Protein AF-0000000073175896 (afdb_homodimer)

Structure (mmCIF, N/CA/C/O backbone):
data_AF-0000000073175896-model_v1
#
loop_
_entity.id
_entity.type
_entity.pdbx_description
1 polymer DEKNAAC105158
#
loop_
_atom_site.group_PDB
_atom_site.id
_atom_site.type_symbol
_atom_site.label_atom_id
_atom_site.label_alt_id
_atom_site.label_comp_id
_atom_site.label_asym_id
_atom_site.label_entity_id
_atom_site.label_seq_id
_atom_site.pdbx_PDB_ins_code
_atom_site.Cartn_x
_atom_site.Cartn_y
_atom_site.Cartn_z
_atom_site.occupancy
_atom_site.B_iso_or_equiv
_atom_site.auth_seq_id
_atom_site.auth_comp_id
_atom_site.auth_asym_id
_atom_site.auth_atom_id
_atom_site.pdbx_PDB_model_num
ATOM 1 N N . MET A 1 1 ? -25.406 16.188 17.281 1 39.34 1 MET A N 1
ATOM 2 C CA . MET A 1 1 ? -24.109 16.859 17.219 1 39.34 1 MET A CA 1
ATOM 3 C C . MET A 1 1 ? -23.781 17.297 15.797 1 39.34 1 MET A C 1
ATOM 5 O O . MET A 1 1 ? -24 16.547 14.844 1 39.34 1 MET A O 1
ATOM 9 N N . THR A 1 2 ? -23.672 18.484 15.492 1 48.47 2 THR A N 1
ATOM 10 C CA . THR A 1 2 ? -23.594 19.047 14.148 1 48.47 2 THR A CA 1
ATOM 11 C C . THR A 1 2 ? -22.391 18.484 13.398 1 48.47 2 THR A C 1
ATOM 13 O O . THR A 1 2 ? -21.266 18.516 13.898 1 48.47 2 THR A O 1
ATOM 16 N N . GLN A 1 3 ? -22.547 17.578 12.328 1 63.94 3 GLN A N 1
ATOM 17 C CA . GLN A 1 3 ? -21.516 16.969 11.492 1 63.94 3 GLN A CA 1
ATOM 18 C C . GLN A 1 3 ? -20.578 18.031 10.914 1 63.94 3 GLN A C 1
ATOM 20 O O . GLN A 1 3 ? -21.031 19 10.289 1 63.94 3 GLN A O 1
ATOM 25 N N . ILE A 1 4 ? -19.422 18.266 11.523 1 73.06 4 ILE A N 1
ATOM 26 C CA . ILE A 1 4 ? -18.453 19.219 11.008 1 73.06 4 ILE A CA 1
ATOM 27 C C . ILE A 1 4 ? -18.172 18.938 9.531 1 73.06 4 ILE A C 1
ATOM 29 O O . ILE A 1 4 ? -18.031 17.766 9.141 1 73.06 4 ILE A O 1
ATOM 33 N N . SER A 1 5 ? -18.375 20.016 8.695 1 81.19 5 SER A N 1
ATOM 34 C CA . SER A 1 5 ? -18.125 19.859 7.27 1 81.19 5 SER A CA 1
ATOM 35 C C . SER A 1 5 ? -16.641 19.797 6.969 1 81.19 5 SER A C 1
ATOM 37 O O . SER A 1 5 ? -15.812 20.188 7.797 1 81.19 5 SER A O 1
ATOM 39 N N . PHE A 1 6 ? -16.375 19.281 5.859 1 85 6 PHE A N 1
ATOM 40 C CA . PHE A 1 6 ? -15.016 19.203 5.34 1 85 6 PHE A CA 1
ATOM 41 C C . PHE A 1 6 ? -14.367 20.578 5.309 1 85 6 PHE A C 1
ATOM 43 O O . PHE A 1 6 ? -13.234 20.734 5.77 1 85 6 PHE A O 1
ATOM 50 N N . SER A 1 7 ? -15.086 21.578 4.973 1 87.56 7 SER A N 1
ATOM 51 C CA . SER A 1 7 ? -14.578 22.938 4.875 1 87.56 7 SER A CA 1
ATOM 52 C C . SER A 1 7 ? -14.352 23.547 6.258 1 87.56 7 SER A C 1
ATOM 54 O O . SER A 1 7 ? -13.359 24.25 6.477 1 87.56 7 SER A O 1
ATOM 56 N N . GLU A 1 8 ? -15.219 23.312 7.074 1 89.75 8 GLU A N 1
ATOM 57 C CA . GLU A 1 8 ? -15.078 23.812 8.438 1 89.75 8 GLU A CA 1
ATOM 58 C C . GLU A 1 8 ? -13.852 23.219 9.125 1 89.75 8 GLU A C 1
ATOM 60 O O . GLU A 1 8 ? -13.133 23.938 9.836 1 89.75 8 GLU A O 1
ATOM 65 N N . LEU A 1 9 ? -13.672 22.031 8.922 1 90.31 9 LEU A N 1
ATOM 66 C CA . LEU A 1 9 ? -12.523 21.359 9.531 1 90.31 9 LEU A CA 1
ATOM 67 C C . LEU A 1 9 ? -11.219 21.938 8.984 1 90.31 9 LEU A C 1
ATOM 69 O O . LEU A 1 9 ? -10.25 22.094 9.734 1 90.31 9 LEU A O 1
ATOM 73 N N . GLU A 1 10 ? -11.195 22.172 7.773 1 92.31 10 GLU A N 1
ATOM 74 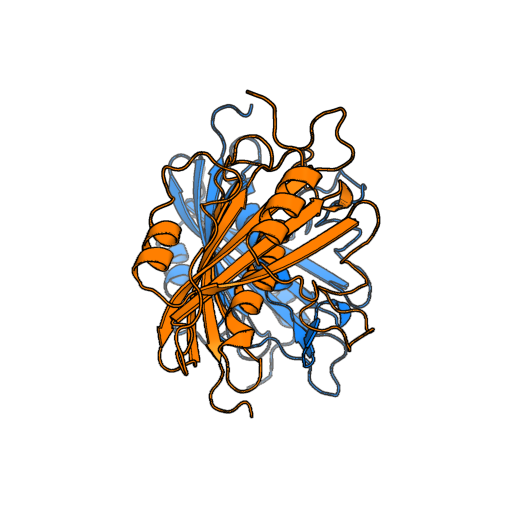C CA . GLU A 1 10 ? -10.016 22.781 7.164 1 92.31 10 GLU A CA 1
ATOM 75 C C . GLU A 1 10 ? -9.742 24.156 7.746 1 92.31 10 GLU A C 1
ATOM 77 O O . GLU A 1 10 ? -8.594 24.5 8.039 1 92.31 10 GLU A O 1
ATOM 82 N N . GLU A 1 11 ? -10.805 24.906 7.898 1 93.75 11 GLU A N 1
ATOM 83 C CA . GLU A 1 11 ? -10.656 26.234 8.492 1 93.75 11 GLU A CA 1
ATOM 84 C C . GLU A 1 11 ? -10.109 26.156 9.914 1 93.75 11 GLU A C 1
ATOM 86 O O . GLU A 1 11 ? -9.289 26.969 10.312 1 93.75 11 GLU A O 1
ATOM 91 N N . GLN A 1 12 ? -10.586 25.219 10.609 1 93.12 12 GLN A N 1
ATOM 92 C CA . GLN A 1 12 ? -10.078 25 11.961 1 93.12 12 GLN A CA 1
ATOM 93 C C . GLN A 1 12 ? -8.594 24.656 11.945 1 93.12 12 GLN A C 1
ATOM 95 O O . GLN A 1 12 ? -7.832 25.094 12.812 1 93.12 12 GLN A O 1
ATOM 100 N N . THR A 1 13 ? -8.188 23.859 11.031 1 94.62 13 THR A N 1
ATOM 101 C CA . THR A 1 13 ? -6.793 23.469 10.875 1 94.62 13 THR A CA 1
ATOM 102 C C . THR A 1 13 ? -5.914 24.688 10.602 1 94.62 13 THR A C 1
ATOM 104 O O . THR A 1 13 ? -4.871 24.859 11.234 1 94.62 13 THR A O 1
ATOM 107 N N . LYS A 1 14 ? -6.43 25.562 9.789 1 94.81 14 LYS A N 1
ATOM 108 C CA . LYS A 1 14 ? -5.707 26.781 9.484 1 94.81 14 LYS A CA 1
ATOM 109 C C . LYS A 1 14 ? -5.641 27.703 10.711 1 94.81 14 LYS A C 1
ATOM 111 O O . LYS A 1 14 ? -4.59 28.266 11.008 1 94.81 14 LYS A O 1
ATOM 116 N N . ALA A 1 15 ? -6.715 27.797 11.328 1 94.62 15 ALA A N 1
ATOM 117 C CA . ALA A 1 15 ? -6.801 28.656 12.508 1 94.62 15 ALA A CA 1
ATOM 118 C C . ALA A 1 15 ? -5.855 28.172 13.609 1 94.62 15 ALA A C 1
ATOM 120 O O . ALA A 1 15 ? -5.363 28.969 14.406 1 94.62 15 ALA A O 1
ATOM 121 N N . ALA A 1 16 ? -5.586 26.922 13.578 1 94.44 16 ALA A N 1
ATOM 122 C CA . ALA A 1 16 ? -4.707 26.328 14.586 1 94.44 16 ALA A CA 1
ATOM 123 C C . ALA A 1 16 ? -3.238 26.531 14.219 1 94.44 16 ALA A C 1
ATOM 125 O O . ALA A 1 16 ? -2.344 26.094 14.953 1 94.44 16 ALA A O 1
ATOM 126 N N . GLY A 1 17 ? -2.939 27.156 13.07 1 94.81 17 GLY A N 1
ATOM 127 C CA . GLY A 1 17 ? -1.586 27.547 12.719 1 94.81 17 GLY A CA 1
ATOM 128 C C . GLY A 1 17 ? -0.894 26.562 11.797 1 94.81 17 GLY A C 1
ATOM 129 O O . GLY A 1 17 ? 0.323 26.641 11.609 1 94.81 17 GLY A O 1
ATOM 130 N N . TYR A 1 18 ? -1.628 25.641 11.281 1 96.31 18 TYR A N 1
ATOM 131 C CA . TYR A 1 18 ? -1.04 24.734 10.297 1 96.31 18 TYR A CA 1
ATOM 132 C C . TYR A 1 18 ? -0.812 25.453 8.969 1 96.31 18 TYR A C 1
ATOM 134 O O . TYR A 1 18 ? -1.651 26.25 8.531 1 96.31 18 TYR A O 1
ATOM 142 N N . LYS A 1 19 ? 0.283 25.156 8.359 1 96.25 19 LYS A N 1
ATOM 143 C CA . LYS A 1 19 ? 0.629 25.766 7.078 1 96.25 19 LYS A CA 1
ATOM 144 C C . LYS A 1 19 ? 0.302 24.828 5.918 1 96.25 19 LYS A C 1
ATOM 146 O O . LYS A 1 19 ? 0.622 23.641 5.965 1 96.25 19 LYS A O 1
ATOM 151 N N . GLN A 1 20 ? -0.327 25.375 4.949 1 95.94 20 GLN A N 1
ATOM 152 C CA . GLN A 1 20 ? -0.592 24.594 3.752 1 95.94 20 GLN A CA 1
ATOM 153 C C . GLN A 1 20 ? 0.693 24.328 2.971 1 95.94 20 GLN A C 1
ATOM 155 O O . GLN A 1 20 ? 1.493 25.234 2.756 1 95.94 20 GLN A O 1
ATOM 160 N N . ILE A 1 21 ? 0.897 23.141 2.621 1 93.56 21 ILE A N 1
ATOM 161 C CA . ILE A 1 21 ? 2.057 22.766 1.823 1 93.56 21 ILE A CA 1
ATOM 162 C C . ILE A 1 21 ? 1.597 22.062 0.548 1 93.56 21 ILE A C 1
ATOM 164 O O . ILE A 1 21 ? 0.411 21.766 0.389 1 93.56 21 ILE A O 1
ATOM 168 N N . SER A 1 22 ? 2.539 21.828 -0.361 1 87.69 22 SER A N 1
ATOM 169 C CA . SER A 1 22 ? 2.219 21.156 -1.62 1 87.69 22 SER A CA 1
ATOM 170 C C . SER A 1 22 ? 1.74 19.734 -1.384 1 87.69 22 SER A C 1
ATOM 172 O O . SER A 1 22 ? 2.283 19.016 -0.534 1 87.69 22 SER A O 1
ATOM 174 N N . ALA A 1 23 ? 0.729 19.328 -2.16 1 81.88 23 ALA A N 1
ATOM 175 C CA . ALA A 1 23 ? 0.197 17.969 -2.051 1 81.88 23 ALA A CA 1
ATOM 176 C C . ALA A 1 23 ? 1.169 16.938 -2.637 1 81.88 23 ALA A C 1
ATOM 178 O O . ALA A 1 23 ? 1.212 15.797 -2.195 1 81.88 23 ALA A O 1
ATOM 179 N N . LEU A 1 24 ? 1.875 17.375 -3.623 1 74.75 24 LEU A N 1
ATOM 1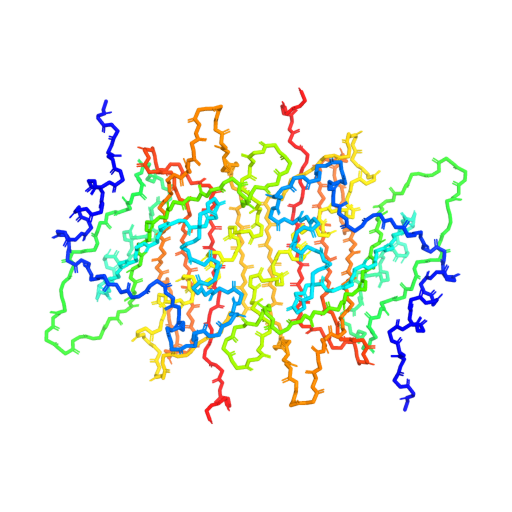80 C CA . LEU A 1 24 ? 2.793 16.453 -4.297 1 74.75 24 LEU A CA 1
ATOM 181 C C . LEU A 1 24 ? 4.176 16.5 -3.654 1 74.75 24 LEU A C 1
ATOM 183 O O . LEU A 1 24 ? 4.656 17.578 -3.279 1 74.75 24 LEU A O 1
ATOM 187 N N . LEU A 1 25 ? 4.75 15.352 -3.529 1 68.38 25 LEU A N 1
ATOM 188 C CA . LEU A 1 25 ? 6.141 15.305 -3.092 1 68.38 25 LEU A CA 1
ATOM 189 C C . LEU A 1 25 ? 7.051 15.977 -4.117 1 68.38 25 LEU A C 1
ATOM 191 O O . LEU A 1 25 ? 7.988 16.688 -3.748 1 68.38 25 LEU A O 1
ATOM 195 N N . ASN A 1 26 ? 6.738 15.672 -5.414 1 62.66 26 ASN A N 1
ATOM 196 C CA . ASN A 1 26 ? 7.512 16.266 -6.504 1 62.66 26 ASN A CA 1
ATOM 197 C C . ASN A 1 26 ? 6.648 17.188 -7.363 1 62.66 26 ASN A C 1
ATOM 199 O O . ASN A 1 26 ? 5.742 16.719 -8.062 1 62.66 26 ASN A O 1
ATOM 203 N N . GLU A 1 27 ? 6.895 18.453 -7.254 1 61.91 27 GLU A N 1
ATOM 204 C CA . GLU A 1 27 ? 6.098 19.422 -8 1 61.91 27 GLU A CA 1
ATOM 205 C C . GLU A 1 27 ? 6.75 19.766 -9.336 1 61.91 27 GLU A C 1
ATOM 207 O O . GLU A 1 27 ? 6.102 20.297 -10.234 1 61.91 27 GLU A O 1
ATOM 212 N N . GLU A 1 28 ? 7.953 19.531 -9.367 1 60.06 28 GLU A N 1
ATOM 213 C CA . GLU A 1 28 ? 8.695 19.984 -10.539 1 60.06 28 GLU A CA 1
ATOM 214 C C . GLU A 1 28 ? 8.531 19.016 -11.703 1 60.06 28 GLU A C 1
ATOM 216 O O . GLU A 1 28 ? 8.688 19.406 -12.867 1 60.06 28 GLU A O 1
ATOM 221 N N . ASN A 1 29 ? 8.375 17.812 -11.281 1 53.28 29 ASN A N 1
ATOM 222 C CA . ASN A 1 29 ? 8.273 16.828 -12.359 1 53.28 29 ASN A CA 1
ATOM 223 C C . ASN A 1 29 ? 6.852 16.734 -12.898 1 53.28 29 ASN A C 1
ATOM 225 O O . ASN A 1 29 ? 5.969 16.203 -12.227 1 53.28 29 ASN A O 1
ATOM 229 N N . GLU A 1 30 ? 6.566 17.672 -13.758 1 54.84 30 GLU A N 1
ATOM 230 C CA . GLU A 1 30 ? 5.27 17.703 -14.43 1 54.84 30 GLU A CA 1
ATOM 231 C C . GLU A 1 30 ? 4.969 16.375 -15.125 1 54.84 30 GLU A C 1
ATOM 233 O O . GLU A 1 30 ? 3.826 16.125 -15.516 1 54.84 30 GLU A O 1
ATOM 238 N N . ASP A 1 31 ? 5.965 15.539 -15.18 1 56.94 31 ASP A N 1
ATOM 239 C CA . ASP A 1 31 ? 5.801 14.344 -16 1 56.94 31 ASP A CA 1
ATOM 240 C C . ASP A 1 31 ? 4.918 13.312 -15.305 1 56.94 31 ASP A C 1
ATOM 242 O O . ASP A 1 31 ? 4.457 13.539 -14.18 1 56.94 31 ASP A O 1
ATOM 246 N N . MET A 1 32 ? 4.605 12.234 -15.961 1 63.44 32 MET A N 1
ATOM 247 C CA . MET A 1 32 ? 3.715 11.078 -15.836 1 63.44 32 MET A CA 1
ATOM 248 C C . MET A 1 32 ? 4.145 10.18 -14.68 1 63.44 32 MET A C 1
ATOM 250 O O . MET A 1 32 ? 4.629 9.07 -14.906 1 63.44 32 MET A O 1
ATOM 254 N N . LEU A 1 33 ? 4.242 10.875 -13.484 1 69.44 33 LEU A N 1
ATOM 255 C CA . LEU A 1 33 ? 4.566 10.047 -12.328 1 69.44 33 LEU A CA 1
ATOM 256 C C . LEU A 1 33 ? 3.326 9.312 -11.82 1 69.44 33 LEU A C 1
ATOM 258 O O . LEU A 1 33 ? 2.199 9.711 -12.117 1 69.44 33 LEU A O 1
ATOM 262 N N . PHE A 1 34 ? 3.619 8.258 -11.109 1 78.12 34 PHE A N 1
ATOM 263 C CA . PHE A 1 34 ? 2.527 7.473 -10.555 1 78.12 34 PHE A CA 1
ATOM 264 C C . PHE A 1 34 ? 1.664 8.32 -9.625 1 78.12 34 PHE A C 1
ATOM 266 O O . PHE A 1 34 ? 0.435 8.242 -9.672 1 78.12 34 PHE A O 1
ATOM 273 N N . VAL A 1 35 ? 2.355 9.008 -8.703 1 73.31 35 VAL A N 1
ATOM 274 C CA . VAL A 1 35 ? 1.646 10.016 -7.918 1 73.31 35 VAL A CA 1
ATOM 275 C C . VAL A 1 35 ? 2.061 11.406 -8.375 1 73.31 35 VAL A C 1
ATOM 277 O O . VAL A 1 35 ? 3.145 11.883 -8.023 1 73.31 35 VAL A O 1
ATOM 280 N N . GLY A 1 36 ? 1.299 11.93 -9.188 1 69.69 36 GLY A N 1
ATOM 281 C CA . GLY A 1 36 ? 1.54 13.242 -9.766 1 69.69 36 GLY A CA 1
ATOM 282 C C . GLY A 1 36 ? 0.269 13.938 -10.219 1 69.69 36 GLY A C 1
ATOM 283 O O . GLY A 1 36 ? -0.822 13.617 -9.75 1 69.69 36 GLY A O 1
ATOM 284 N N . HIS A 1 37 ? 0.546 14.906 -10.953 1 64.31 37 HIS A N 1
ATOM 285 C CA . HIS A 1 37 ? -0.563 15.727 -11.422 1 64.31 37 HIS A CA 1
ATOM 286 C C . HIS A 1 37 ? -1.561 14.906 -12.227 1 64.31 37 HIS A C 1
ATOM 288 O O . HIS A 1 37 ? -2.754 15.211 -12.25 1 64.31 37 HIS A O 1
ATOM 294 N N . ASN A 1 38 ? -1.053 13.82 -12.727 1 60.06 38 ASN A N 1
ATOM 295 C CA . ASN A 1 38 ? -1.879 13 -13.609 1 60.06 38 ASN A CA 1
ATOM 296 C C . ASN A 1 38 ? -2.828 12.109 -12.82 1 60.06 38 ASN A C 1
ATOM 298 O O . ASN A 1 38 ? -3.799 11.586 -13.375 1 60.06 38 ASN A O 1
ATOM 302 N N . ASN A 1 39 ? -2.486 11.852 -11.625 1 61.94 39 ASN A N 1
ATOM 303 C CA . ASN A 1 39 ? -3.373 10.984 -10.859 1 61.94 39 ASN A CA 1
ATOM 304 C C . ASN A 1 39 ? -3.975 11.727 -9.664 1 61.94 39 ASN A C 1
ATOM 306 O O . ASN A 1 39 ? -5.035 11.344 -9.164 1 61.94 39 ASN A O 1
ATOM 310 N N . LEU A 1 40 ? -3.094 12.68 -9.344 1 62.66 40 LEU A N 1
ATOM 311 C CA . LEU A 1 40 ? -3.621 13.547 -8.289 1 62.66 40 LEU A CA 1
ATOM 312 C C . LEU A 1 40 ? -4.387 14.719 -8.891 1 62.66 40 LEU A C 1
ATOM 314 O O . LEU A 1 40 ? -4.016 15.234 -9.945 1 62.66 40 LEU A O 1
ATOM 318 N N . LEU A 1 41 ? -5.617 14.922 -8.656 1 71.44 41 LEU A N 1
ATOM 319 C CA . LEU A 1 41 ? -6.461 16.047 -9.016 1 71.44 41 LEU A CA 1
ATOM 320 C C . LEU A 1 41 ? -7.207 15.781 -10.32 1 71.44 41 LEU A C 1
ATOM 322 O O . LEU A 1 41 ? -7.242 16.641 -11.203 1 71.44 41 LEU A O 1
ATOM 326 N N . GLN A 1 42 ? -7.461 14.57 -10.516 1 76.94 42 GLN A N 1
ATOM 327 C CA . GLN A 1 42 ? -8.211 14.141 -11.688 1 76.94 42 GLN A CA 1
ATOM 328 C C . GLN A 1 42 ? -9.656 13.797 -11.32 1 76.94 42 GLN A C 1
ATOM 330 O O . GLN A 1 42 ? -9.906 13.211 -10.266 1 76.94 42 GLN A O 1
ATOM 335 N N . LYS A 1 43 ? -10.461 14.07 -12.266 1 81.25 43 LYS A N 1
ATOM 336 C CA . LYS A 1 43 ? -11.875 13.758 -12.07 1 81.25 43 LYS A CA 1
ATOM 337 C C . LYS A 1 43 ? -12.078 12.266 -11.828 1 81.25 43 LYS A C 1
ATOM 339 O O . LYS A 1 43 ? -11.469 11.43 -12.5 1 81.25 43 LYS A O 1
ATOM 344 N N . ASP A 1 44 ? -12.922 11.883 -10.828 1 85.31 44 ASP A N 1
ATOM 345 C CA . ASP A 1 44 ? -13.359 10.547 -10.438 1 85.31 44 ASP A CA 1
ATOM 346 C C . ASP A 1 44 ? -12.211 9.734 -9.852 1 85.31 44 ASP A C 1
ATOM 348 O O . ASP A 1 44 ? -12.344 8.523 -9.641 1 85.31 44 ASP A O 1
ATOM 352 N N . ARG A 1 45 ? -11.055 10.406 -9.68 1 88.31 45 ARG A N 1
ATOM 353 C CA . ARG A 1 45 ? -9.953 9.875 -8.891 1 88.31 45 ARG A CA 1
ATOM 354 C C . ARG A 1 45 ? -9.742 10.688 -7.617 1 88.31 45 ARG A C 1
ATOM 356 O O . ARG A 1 45 ? -10.672 10.875 -6.836 1 88.31 45 ARG A O 1
ATOM 363 N N . ILE A 1 46 ? -8.539 11.133 -7.383 1 89.88 46 ILE A N 1
ATOM 364 C CA . ILE A 1 46 ? -8.367 12.109 -6.312 1 89.88 46 ILE A CA 1
ATOM 365 C C . ILE A 1 46 ? -8.641 13.516 -6.848 1 89.88 46 ILE A C 1
ATOM 367 O O . ILE A 1 46 ? -7.785 14.102 -7.52 1 89.88 46 ILE A O 1
ATOM 371 N N . GLU A 1 47 ? -9.719 14.055 -6.512 1 89.44 47 GLU A N 1
ATOM 372 C CA . GLU A 1 47 ? -10.164 15.297 -7.145 1 89.44 47 GLU A CA 1
ATOM 373 C C . GLU A 1 47 ? -9.633 16.516 -6.395 1 89.44 47 GLU A C 1
ATOM 375 O O . GLU A 1 47 ? -9.445 17.578 -6.98 1 89.44 47 GLU A O 1
ATOM 380 N N . GLU A 1 48 ? -9.492 16.359 -5.145 1 88.94 48 GLU A N 1
ATOM 381 C CA . GLU A 1 48 ? -8.969 17.438 -4.305 1 88.94 48 GLU A CA 1
ATOM 382 C C . GLU A 1 48 ? -8.016 16.891 -3.244 1 88.94 48 GLU A C 1
ATOM 384 O O . GLU A 1 48 ? -8.266 15.828 -2.668 1 88.94 48 GLU A O 1
ATOM 389 N N . VAL A 1 49 ? -6.961 17.547 -3.094 1 91.56 49 VAL A N 1
ATOM 390 C CA . VAL A 1 49 ? -6.004 17.234 -2.035 1 91.56 49 VAL A CA 1
ATOM 391 C C . VAL A 1 49 ? -5.438 18.531 -1.464 1 91.56 49 VAL A C 1
ATOM 393 O O . VAL A 1 49 ? -4.887 19.359 -2.201 1 91.56 49 VAL A O 1
ATOM 396 N N . ARG A 1 50 ? -5.664 18.766 -0.223 1 93.19 50 ARG A N 1
ATOM 397 C CA . ARG A 1 50 ? -5.078 19.875 0.514 1 93.19 50 ARG A CA 1
ATOM 398 C C . ARG A 1 50 ? -4.32 19.375 1.743 1 93.19 50 ARG A C 1
ATOM 400 O O . ARG A 1 50 ? -4.883 18.672 2.578 1 93.19 50 ARG A O 1
ATOM 407 N N . ILE A 1 51 ? -3.113 19.75 1.823 1 95.38 51 ILE A N 1
ATOM 408 C CA . ILE A 1 51 ? -2.236 19.234 2.865 1 95.38 51 ILE A CA 1
ATOM 409 C C . ILE A 1 51 ? -1.76 20.375 3.76 1 95.38 51 ILE A C 1
ATOM 411 O O . ILE A 1 51 ? -1.387 21.438 3.27 1 95.38 51 ILE A O 1
ATOM 415 N N . TYR A 1 52 ? -1.777 20.125 5.043 1 96.56 52 TYR A N 1
ATOM 416 C CA . TYR A 1 52 ? -1.316 21.062 6.055 1 96.56 52 TYR A CA 1
ATOM 417 C C . TYR A 1 52 ? -0.324 20.406 7.008 1 96.56 52 TYR A C 1
ATOM 419 O O . TYR A 1 52 ? -0.427 19.203 7.289 1 96.56 52 TYR A O 1
ATOM 427 N N . SER A 1 53 ? 0.594 21.125 7.504 1 97.06 53 SER A N 1
ATOM 428 C CA . SER A 1 53 ? 1.585 20.578 8.422 1 97.06 53 SER A CA 1
ATOM 429 C C . SER A 1 53 ? 1.957 21.594 9.5 1 97.06 53 SER A C 1
ATOM 431 O O . SER A 1 53 ? 1.817 22.797 9.305 1 97.06 53 SER A O 1
ATOM 433 N N . LYS A 1 54 ? 2.361 21.062 10.602 1 96.75 54 LYS A N 1
ATOM 434 C CA . LYS A 1 54 ? 2.824 21.875 11.727 1 96.75 54 LYS A CA 1
ATOM 435 C C . LYS A 1 54 ? 3.867 21.109 12.547 1 96.75 54 LYS A C 1
ATOM 437 O O . LYS A 1 54 ? 3.629 19.984 12.977 1 96.75 54 LYS A O 1
ATOM 442 N N . PRO A 1 55 ? 4.984 21.734 12.789 1 96.81 55 PRO A N 1
ATOM 443 C CA . PRO A 1 55 ? 5.98 21.094 13.648 1 96.81 55 PRO A CA 1
ATOM 444 C C . PRO A 1 55 ? 5.516 20.969 15.094 1 96.81 55 PRO A C 1
ATOM 446 O O . PRO A 1 55 ? 4.684 21.75 15.555 1 96.81 55 PRO A O 1
ATOM 449 N N . VAL A 1 56 ? 6.031 19.984 15.758 1 96.44 56 VAL A N 1
ATOM 450 C CA . VAL A 1 56 ? 5.773 19.719 17.172 1 96.44 56 VAL A CA 1
ATOM 451 C C . VAL A 1 56 ? 7.055 19.922 17.984 1 96.44 56 VAL A C 1
ATOM 453 O O . VAL A 1 56 ? 8.102 19.359 17.641 1 96.44 56 VAL A O 1
ATOM 456 N N . TYR A 1 57 ? 6.945 20.578 19.125 1 95.44 57 TYR A N 1
ATOM 457 C CA . TYR A 1 57 ? 8.172 20.953 19.828 1 95.44 57 TYR A CA 1
ATOM 458 C C . TYR A 1 57 ? 8.219 20.312 21.219 1 95.44 57 TYR A C 1
ATOM 460 O O . TYR A 1 57 ? 9.281 20.266 21.844 1 95.44 57 TYR A O 1
ATOM 468 N N . SER A 1 58 ? 7.078 19.844 21.688 1 93.38 58 SER A N 1
ATOM 469 C CA . SER A 1 58 ? 7.078 19.328 23.047 1 93.38 58 SER A CA 1
ATOM 470 C C . SER A 1 58 ? 6.602 17.875 23.094 1 93.38 58 SER A C 1
ATOM 472 O O . SER A 1 58 ? 5.742 17.484 22.297 1 93.38 58 SER A O 1
ATOM 474 N N . GLN A 1 59 ? 7.109 17.203 24.078 1 94.44 59 GLN A N 1
ATOM 475 C CA . GLN A 1 59 ? 6.699 15.82 24.281 1 94.44 59 GLN A CA 1
ATOM 476 C C . GLN A 1 59 ? 5.234 15.734 24.703 1 94.44 59 GLN A C 1
ATOM 478 O O . GLN A 1 59 ? 4.535 14.781 24.344 1 94.44 59 GLN A O 1
ATOM 483 N N . GLU A 1 60 ? 4.836 16.734 25.359 1 93.38 60 GLU A N 1
ATOM 484 C CA . GLU A 1 60 ? 3.443 16.781 25.781 1 93.38 60 GLU A CA 1
ATOM 485 C C . GLU A 1 60 ? 2.498 16.781 24.578 1 93.38 60 GLU A C 1
ATOM 487 O O . GLU A 1 60 ? 1.535 16 24.547 1 93.38 60 GLU A O 1
ATOM 492 N N . GLN A 1 61 ? 2.801 17.625 23.672 1 93.31 61 GLN A N 1
ATOM 493 C CA . GLN A 1 61 ? 1.976 17.703 22.469 1 93.31 61 GLN A CA 1
ATOM 494 C C . GLN A 1 61 ? 2.068 16.406 21.656 1 93.31 61 GLN A C 1
ATOM 496 O O . GLN A 1 61 ? 1.062 15.93 21.125 1 93.31 61 GLN A O 1
ATOM 501 N N . LEU A 1 62 ? 3.193 15.852 21.562 1 94.75 62 LEU A N 1
ATOM 502 C CA . LEU A 1 62 ? 3.375 14.602 20.828 1 94.75 62 LEU A CA 1
ATOM 503 C C . LEU A 1 62 ? 2.596 13.469 21.5 1 94.75 62 LEU A C 1
ATOM 505 O O . LEU A 1 62 ? 1.948 12.672 20.812 1 94.75 62 LEU A O 1
ATOM 509 N N . ASN A 1 63 ? 2.588 13.438 22.812 1 93.88 63 ASN A N 1
ATOM 510 C CA . ASN A 1 63 ? 1.86 12.406 23.547 1 93.88 63 ASN A CA 1
ATOM 511 C C . ASN A 1 63 ? 0.358 12.492 23.281 1 93.88 63 ASN A C 1
ATOM 513 O O . ASN A 1 63 ? -0.329 11.469 23.25 1 93.88 63 ASN A O 1
ATOM 517 N N . LYS A 1 64 ? -0.095 13.648 23.141 1 91.44 64 LYS A N 1
ATOM 518 C CA . LYS A 1 64 ? -1.512 13.812 22.828 1 91.44 64 LYS A CA 1
ATOM 519 C C . LYS A 1 64 ? -1.856 13.164 21.484 1 91.44 64 LYS A C 1
ATOM 521 O O . LYS A 1 64 ? -2.928 12.578 21.328 1 91.44 64 LYS A O 1
ATOM 526 N N . LEU A 1 65 ? -0.957 13.328 20.562 1 92.62 65 LEU A N 1
ATOM 527 C CA . LEU A 1 65 ? -1.16 12.727 19.25 1 92.62 65 LEU A CA 1
ATOM 528 C C . LEU A 1 65 ? -1.083 11.203 19.328 1 92.62 65 LEU A C 1
ATOM 530 O O . LEU A 1 65 ? -1.907 10.5 18.734 1 92.62 65 LEU A O 1
ATOM 534 N N . ILE A 1 66 ? -0.138 10.703 20.047 1 92.62 66 ILE A N 1
ATOM 535 C CA . ILE A 1 66 ? 0.132 9.273 20.156 1 92.62 66 ILE A CA 1
ATOM 536 C C . ILE A 1 66 ? -1.018 8.578 20.875 1 92.62 66 ILE A C 1
ATOM 538 O O . ILE A 1 66 ? -1.424 7.48 20.5 1 92.62 66 ILE A O 1
ATOM 542 N N . ASN A 1 67 ? -1.624 9.211 21.797 1 88.56 67 ASN A N 1
ATOM 543 C CA . ASN A 1 67 ? -2.615 8.586 22.672 1 88.56 67 ASN A CA 1
ATOM 544 C C . ASN A 1 67 ? -4.035 8.844 22.172 1 88.56 67 ASN A C 1
ATOM 546 O O . ASN A 1 67 ? -4.988 8.797 22.953 1 88.56 67 ASN A O 1
ATOM 550 N N . GLN A 1 68 ? -4.203 8.922 20.891 1 80.5 68 GLN A N 1
ATOM 551 C CA . GLN A 1 68 ? -5.512 9.289 20.359 1 80.5 68 GLN A CA 1
ATOM 552 C C . GLN A 1 68 ? -6.383 8.055 20.156 1 80.5 68 GLN A C 1
ATOM 554 O O . GLN A 1 68 ? -7.5 8.156 19.641 1 80.5 68 GLN A O 1
ATOM 559 N N . GLU A 1 69 ? -6.016 6.957 20.484 1 72.5 69 GLU A N 1
ATOM 560 C CA . GLU A 1 69 ? -6.684 5.723 20.078 1 72.5 69 GLU A CA 1
ATOM 561 C C . GLU A 1 69 ? -8.148 5.723 20.5 1 72.5 69 GLU A C 1
ATOM 563 O O . GLU A 1 69 ? -9.008 5.215 19.781 1 72.5 69 GLU A O 1
ATOM 568 N N . ASP A 1 70 ? -8.492 6.406 21.453 1 71.06 70 ASP A N 1
ATOM 569 C CA . ASP A 1 70 ? -9.859 6.32 21.938 1 71.06 70 ASP A CA 1
ATOM 570 C C . ASP A 1 70 ? -10.672 7.539 21.516 1 71.06 70 ASP A C 1
ATOM 572 O O . ASP A 1 70 ? -11.852 7.656 21.859 1 71.06 70 ASP A O 1
ATOM 576 N N . ALA A 1 71 ? -10.078 8.305 20.641 1 72.56 71 ALA A N 1
ATOM 577 C CA . ALA A 1 71 ? -10.773 9.531 20.281 1 72.56 71 ALA A CA 1
ATOM 578 C C . ALA A 1 71 ? -11.664 9.328 19.062 1 72.56 71 ALA A C 1
ATOM 580 O O . ALA A 1 71 ? -11.289 8.609 18.141 1 72.56 71 ALA A O 1
ATOM 581 N N . ASP A 1 72 ? -12.859 9.781 19.188 1 73.25 72 ASP A N 1
ATOM 582 C CA . ASP A 1 72 ? -13.805 9.727 18.078 1 73.25 72 ASP A CA 1
ATOM 583 C C . ASP A 1 72 ? -13.898 11.078 17.375 1 73.25 72 ASP A C 1
ATOM 585 O O . ASP A 1 72 ? -14.914 11.773 17.484 1 73.25 72 ASP A O 1
ATOM 589 N N . ALA A 1 73 ? -12.828 11.672 16.938 1 78.56 73 ALA A N 1
ATOM 590 C CA . ALA A 1 73 ? -12.781 12.922 16.172 1 78.56 73 ALA A CA 1
ATOM 591 C C . ALA A 1 73 ? -11.992 12.75 14.883 1 78.56 73 ALA A C 1
ATOM 593 O O . ALA A 1 73 ? -11 12.008 14.844 1 78.56 73 ALA A O 1
ATOM 594 N N . PRO A 1 74 ? -12.484 13.367 13.828 1 78.75 74 PRO A N 1
ATOM 595 C CA . PRO A 1 74 ? -11.789 13.242 12.547 1 78.75 74 PRO A CA 1
ATOM 596 C C . PRO A 1 74 ? -10.336 13.695 12.625 1 78.75 74 PRO A C 1
ATOM 598 O O . PRO A 1 74 ? -9.477 13.156 11.922 1 78.75 74 PRO A O 1
ATOM 601 N N . ILE A 1 75 ? -10.18 14.797 13.375 1 77.88 75 ILE A N 1
ATOM 602 C CA . ILE A 1 75 ? -8.82 15.258 13.633 1 77.88 75 ILE A CA 1
ATOM 603 C C . ILE A 1 75 ? -8.555 15.258 15.141 1 77.88 75 ILE A C 1
ATOM 605 O O . ILE A 1 75 ? -9.422 15.633 15.93 1 77.88 75 ILE A O 1
ATOM 609 N N . GLN A 1 76 ? -7.387 14.797 15.406 1 73.75 76 GLN A N 1
ATOM 610 C CA . GLN A 1 76 ? -6.953 14.867 16.797 1 73.75 76 GLN A CA 1
ATOM 611 C C . GLN A 1 76 ? -6.598 16.297 17.188 1 73.75 76 GLN A C 1
ATOM 613 O O . GLN A 1 76 ? -6.52 17.188 16.344 1 73.75 76 GLN A O 1
ATOM 618 N N . PRO A 1 77 ? -6.422 16.359 18.516 1 80 77 PRO A N 1
ATOM 619 C CA . PRO A 1 77 ? -6.145 17.719 18.969 1 80 77 PRO A CA 1
ATOM 620 C C . PRO A 1 77 ? -5.031 18.391 18.172 1 80 77 PRO A C 1
ATOM 622 O O . PRO A 1 77 ? -4.039 17.75 17.828 1 80 77 PRO A O 1
ATOM 625 N N . PHE A 1 78 ? -5.359 19.5 17.844 1 90.56 78 PHE A N 1
ATOM 626 C CA . PHE A 1 78 ? -4.375 20.312 17.141 1 90.56 78 PHE A CA 1
ATOM 627 C C . PHE A 1 78 ? -3.162 20.578 18.031 1 90.56 78 PHE A C 1
ATOM 629 O O . PHE A 1 78 ? -3.297 20.734 19.234 1 90.56 78 PHE A O 1
ATOM 636 N N . VAL A 1 79 ? -2.064 20.531 17.438 1 91.5 79 VAL A N 1
ATOM 637 C CA . VAL A 1 79 ? -0.837 20.969 18.094 1 91.5 79 VAL A CA 1
ATOM 638 C C . VAL A 1 79 ? -0.915 22.469 18.391 1 91.5 79 VAL A C 1
ATOM 640 O O . VAL A 1 79 ? -1.315 23.266 17.531 1 91.5 79 VAL A O 1
ATOM 643 N N . THR A 1 80 ? -0.515 22.844 19.625 1 88.94 80 THR A N 1
ATOM 644 C CA . THR A 1 80 ? -0.689 24.234 20.016 1 88.94 80 THR A CA 1
ATOM 645 C C . THR A 1 80 ? 0.653 24.859 20.375 1 88.94 80 THR A C 1
ATOM 647 O O . THR A 1 80 ? 0.739 26.078 20.594 1 88.94 80 THR A O 1
ATOM 650 N N . ASP A 1 81 ? 1.607 24.078 20.344 1 85 81 ASP A N 1
ATOM 651 C CA . ASP A 1 81 ? 2.865 24.641 20.828 1 85 81 ASP A CA 1
ATOM 652 C C . ASP A 1 81 ? 3.559 25.469 19.75 1 85 81 ASP A C 1
ATOM 654 O O . ASP A 1 81 ? 3.145 25.453 18.594 1 85 81 ASP A O 1
ATOM 658 N N . SER A 1 82 ? 4.379 26.375 20.25 1 80.81 82 SER A N 1
ATOM 659 C CA . SER A 1 82 ? 5.254 27.188 19.422 1 80.81 82 SER A CA 1
ATOM 660 C C . SER A 1 82 ? 6.707 27.078 19.875 1 80.81 82 SER A C 1
ATOM 662 O O . SER A 1 82 ? 6.973 26.797 21.047 1 80.81 82 SER A O 1
ATOM 664 N N . PRO A 1 83 ? 7.539 27.203 18.766 1 76.44 83 PRO A N 1
ATOM 665 C CA . PRO A 1 83 ? 8.945 27.062 19.141 1 76.44 83 PRO A CA 1
ATOM 666 C C . PRO A 1 83 ? 9.391 28.125 20.141 1 76.44 83 PRO A C 1
ATOM 668 O O . PRO A 1 83 ? 8.945 29.266 20.078 1 76.44 83 PRO A O 1
ATOM 671 N N . SER A 1 84 ? 9.93 27.516 21.172 1 73.88 84 SER A N 1
ATOM 672 C CA . SER A 1 84 ? 10.742 28.469 21.922 1 73.88 84 SER A CA 1
ATOM 673 C C . SER A 1 84 ? 11.969 28.891 21.125 1 73.88 84 SER A C 1
ATOM 675 O O . SER A 1 84 ? 12.281 28.297 20.094 1 73.88 84 SER A O 1
ATOM 677 N N . GLU A 1 85 ? 12.742 29.984 21.531 1 69.19 85 GLU A N 1
ATOM 678 C CA . GLU A 1 85 ? 13.945 30.438 20.828 1 69.19 85 GLU A CA 1
ATOM 679 C C . GLU A 1 85 ? 14.859 29.266 20.5 1 69.19 85 GLU A C 1
ATOM 681 O O . GLU A 1 85 ? 15.219 28.484 21.375 1 69.19 85 GLU A O 1
ATOM 686 N N . LEU A 1 86 ? 15.266 28.938 19.203 1 72.56 86 LEU A N 1
ATOM 687 C CA . LEU A 1 86 ? 16.266 28.047 18.625 1 72.56 86 LEU A CA 1
ATOM 688 C C . LEU A 1 86 ? 15.859 26.578 18.797 1 72.56 86 LEU A C 1
ATOM 690 O O . LEU A 1 86 ? 16.703 25.688 18.688 1 72.56 86 LEU A O 1
ATOM 694 N N . GLU A 1 87 ? 14.547 26.344 19.172 1 85.75 87 GLU A N 1
ATOM 695 C CA . GLU A 1 87 ? 14.18 24.953 19.438 1 85.75 87 GLU A CA 1
ATOM 696 C C . GLU A 1 87 ? 13.898 24.219 18.125 1 85.75 87 GLU A C 1
ATOM 698 O O . GLU A 1 87 ? 13.273 24.766 17.219 1 85.75 87 GLU A O 1
ATOM 703 N N . GLU A 1 88 ? 14.484 23.078 18 1 90.88 88 GLU A N 1
ATOM 704 C CA . GLU A 1 88 ? 14.211 22.188 16.875 1 90.88 88 GLU A CA 1
ATOM 705 C C . GLU A 1 88 ? 12.977 21.328 17.141 1 90.88 88 GLU A C 1
ATOM 707 O O . GLU A 1 88 ? 12.766 20.875 18.266 1 90.88 88 GLU A O 1
ATOM 712 N N . PRO A 1 89 ? 12.227 21.156 16.172 1 95.62 89 PRO A N 1
ATOM 713 C CA . PRO A 1 89 ? 11.062 20.297 16.359 1 95.62 89 PRO A CA 1
ATOM 714 C C . PRO A 1 89 ? 11.438 18.859 16.672 1 95.62 89 PRO A C 1
ATOM 716 O O . PRO A 1 89 ? 12.43 18.344 16.141 1 95.62 89 PRO A O 1
ATOM 719 N N . ILE A 1 90 ? 10.594 18.203 17.5 1 95.69 90 ILE A N 1
ATOM 720 C CA . ILE A 1 90 ? 10.852 16.812 17.844 1 95.69 90 ILE A CA 1
ATOM 721 C C . ILE A 1 90 ? 9.953 15.898 17 1 95.69 90 ILE A C 1
ATOM 723 O O . ILE A 1 90 ? 10.078 14.672 17.078 1 95.69 90 ILE A O 1
ATOM 727 N N . SER A 1 91 ? 9.023 16.5 16.328 1 97 91 SER A N 1
ATOM 728 C CA . SER A 1 91 ? 8.07 15.797 15.477 1 97 91 SER A CA 1
ATOM 729 C C . SER A 1 91 ? 7.43 16.766 14.477 1 97 91 SER A C 1
ATOM 731 O O . SER A 1 91 ? 7.801 17.938 14.414 1 97 91 SER A O 1
ATOM 733 N N . ASN A 1 92 ? 6.605 16.25 13.672 1 97.69 92 ASN A N 1
ATOM 734 C CA . ASN A 1 92 ? 5.781 16.969 12.711 1 97.69 92 ASN A CA 1
ATOM 735 C C . ASN A 1 92 ? 4.406 16.328 12.555 1 97.69 92 ASN A C 1
ATOM 737 O O . ASN A 1 92 ? 4.277 15.102 12.625 1 97.69 92 ASN A O 1
ATOM 741 N N . HIS A 1 93 ? 3.475 17.156 12.484 1 97.44 93 HIS A N 1
ATOM 742 C CA . HIS A 1 93 ? 2.096 16.719 12.305 1 97.44 93 HIS A CA 1
ATOM 743 C C . HIS A 1 93 ? 1.556 17.141 10.938 1 97.44 93 HIS A C 1
ATOM 745 O O . HIS A 1 93 ? 1.728 18.297 10.531 1 97.44 93 HIS A O 1
ATOM 751 N N . LEU A 1 94 ? 0.964 16.234 10.234 1 97.75 94 LEU A N 1
ATOM 752 C CA . LEU A 1 94 ? 0.424 16.5 8.898 1 97.75 94 LEU A CA 1
ATOM 753 C C . LEU A 1 94 ? -1.047 16.094 8.828 1 97.75 94 LEU A C 1
ATOM 755 O O . LEU A 1 94 ? -1.434 15.031 9.312 1 97.75 94 LEU A O 1
ATOM 759 N N . ILE A 1 95 ? -1.846 16.953 8.289 1 96.75 95 ILE A N 1
ATOM 760 C CA . ILE A 1 95 ? -3.271 16.734 8.062 1 96.75 95 ILE A CA 1
ATOM 761 C C . ILE A 1 95 ? -3.594 16.938 6.586 1 96.75 95 ILE A C 1
ATOM 763 O O . ILE A 1 95 ? -3.256 17.984 6.016 1 96.75 95 ILE A O 1
ATOM 767 N N . GLY A 1 96 ? -4.211 15.977 6.023 1 95.75 96 GLY A N 1
ATOM 768 C CA . GLY A 1 96 ? -4.617 16.062 4.629 1 95.75 96 GLY A CA 1
ATOM 769 C C . GLY A 1 96 ? -6.113 15.922 4.434 1 95.75 96 GLY A C 1
ATOM 770 O O . GLY A 1 96 ? -6.754 15.086 5.07 1 95.75 96 GLY A O 1
ATOM 771 N N . PHE A 1 97 ? -6.648 16.766 3.584 1 94.25 97 PHE A N 1
ATOM 772 C CA . PHE A 1 97 ? -8.039 16.703 3.162 1 94.25 97 PHE A CA 1
ATOM 773 C C . PHE A 1 97 ? -8.156 16.219 1.724 1 94.25 97 PHE A C 1
ATOM 775 O O . PHE A 1 97 ? -7.629 16.844 0.804 1 94.25 97 PHE A O 1
ATOM 782 N N . LEU A 1 98 ? -8.875 15.078 1.581 1 94.06 98 LEU A N 1
ATOM 783 C CA . LEU A 1 98 ? -8.93 14.477 0.251 1 94.06 98 LEU A CA 1
ATOM 784 C C . LEU A 1 98 ? -10.375 14.195 -0.151 1 94.06 98 LEU A C 1
ATOM 786 O O . LEU A 1 98 ? -11.188 13.789 0.684 1 94.06 98 LEU A O 1
ATOM 790 N N . LYS A 1 99 ? -10.617 14.312 -1.427 1 93.88 99 LYS A N 1
ATOM 791 C CA . LYS A 1 99 ? -11.859 13.867 -2.059 1 93.88 99 LYS A CA 1
ATOM 792 C C . LYS A 1 99 ? -11.586 12.773 -3.082 1 93.88 99 LYS A C 1
ATOM 794 O O . LYS A 1 99 ? -10.922 13.008 -4.09 1 93.88 99 LYS A O 1
ATOM 799 N N . LEU A 1 100 ? -12.18 11.625 -2.785 1 93.19 100 LEU A N 1
ATOM 800 C CA . LEU A 1 100 ? -11.891 10.438 -3.58 1 93.19 100 LEU A CA 1
ATOM 801 C C . LEU A 1 100 ? -13.078 10.078 -4.469 1 93.19 100 LEU A C 1
ATOM 803 O O . LEU A 1 100 ? -14.234 10.141 -4.027 1 93.19 100 LEU A O 1
ATOM 807 N N . GLY A 1 101 ? -12.734 9.68 -5.652 1 91.38 101 GLY A N 1
ATOM 808 C CA . GLY A 1 101 ? -13.773 9.367 -6.617 1 91.38 101 GLY A CA 1
ATOM 809 C C . GLY A 1 101 ? -13.906 7.879 -6.895 1 91.38 101 GLY A C 1
ATOM 810 O O . GLY A 1 101 ? -13.133 7.074 -6.367 1 91.38 101 GLY A O 1
ATOM 811 N N . LYS A 1 102 ? -14.844 7.562 -7.758 1 89.5 102 LYS A N 1
ATOM 812 C CA . LYS A 1 102 ? -15.312 6.191 -7.941 1 89.5 102 LYS A CA 1
ATOM 813 C C . LYS A 1 102 ? -14.32 5.383 -8.781 1 89.5 102 LYS A C 1
ATOM 815 O O . LYS A 1 102 ? -14.352 4.152 -8.773 1 89.5 102 LYS A O 1
ATOM 820 N N . LEU A 1 103 ? -13.438 6.02 -9.562 1 85.88 103 LEU A N 1
ATOM 821 C CA . LEU A 1 103 ? -12.469 5.293 -10.375 1 85.88 103 LEU A CA 1
ATOM 822 C C . LEU A 1 103 ? -11.375 4.684 -9.5 1 85.88 103 LEU A C 1
ATOM 824 O O . LEU A 1 103 ? -10.555 3.904 -9.984 1 85.88 103 LEU A O 1
ATOM 828 N N . LEU A 1 104 ? -11.461 4.996 -8.188 1 89.62 104 LEU A N 1
ATOM 829 C CA . LEU A 1 104 ? -10.477 4.457 -7.254 1 89.62 104 LEU A CA 1
ATOM 830 C C . LEU A 1 104 ? -11 3.189 -6.59 1 89.62 104 LEU A C 1
ATOM 832 O O . LEU A 1 104 ? -10.336 2.615 -5.727 1 89.62 104 LEU A O 1
ATOM 836 N N . THR A 1 105 ? -12.188 2.732 -6.992 1 88.38 105 THR A N 1
ATOM 837 C CA . THR A 1 105 ? -12.859 1.646 -6.285 1 88.38 105 THR A CA 1
ATOM 838 C C . THR A 1 105 ? -12.484 0.296 -6.895 1 88.38 105 THR A C 1
ATOM 840 O O . THR A 1 105 ? -11.984 0.231 -8.016 1 88.38 105 THR A O 1
ATOM 843 N N . SER A 1 106 ? -12.602 -0.664 -5.977 1 82.69 106 SER A N 1
ATOM 844 C CA . SER A 1 106 ? -12.648 -2.059 -6.402 1 82.69 106 SER A CA 1
ATOM 845 C C . SER A 1 106 ? -14.086 -2.551 -6.539 1 82.69 106 SER A C 1
ATOM 847 O O . SER A 1 106 ? -14.992 -1.758 -6.773 1 82.69 106 SER A O 1
ATOM 849 N N . HIS A 1 107 ? -14.305 -3.803 -6.246 1 72.25 107 HIS A N 1
ATOM 850 C CA . HIS A 1 107 ? -15.641 -4.391 -6.371 1 72.25 107 HIS A CA 1
ATOM 851 C C . HIS A 1 107 ? -16.547 -3.939 -5.234 1 72.25 107 HIS A C 1
ATOM 853 O O . HIS A 1 107 ? -16.062 -3.535 -4.172 1 72.25 107 HIS A O 1
ATOM 859 N N . LEU A 1 108 ? -17.656 -3.467 -5.48 1 72.69 108 LEU A N 1
ATOM 860 C CA . LEU A 1 108 ? -18.688 -3.188 -4.484 1 72.69 108 LEU A CA 1
ATOM 861 C C . LEU A 1 108 ? -18.656 -1.724 -4.059 1 72.69 108 LEU A C 1
ATOM 863 O O . LEU A 1 108 ? -19.031 -1.389 -2.936 1 72.69 108 LEU A O 1
ATOM 867 N N . ASN A 1 109 ? -17.891 -0.853 -4.828 1 87.62 109 ASN A N 1
ATOM 868 C CA . ASN A 1 109 ? -17.891 0.581 -4.559 1 87.62 109 ASN A CA 1
ATOM 869 C C . ASN A 1 109 ? -17.031 0.916 -3.334 1 87.62 109 ASN A C 1
ATOM 871 O O . ASN A 1 109 ? -17.391 1.792 -2.547 1 87.62 109 ASN A O 1
ATOM 875 N N . VAL A 1 110 ? -16.125 0.079 -3.072 1 92.31 110 VAL A N 1
ATOM 876 C CA . VAL A 1 110 ? -15.188 0.284 -1.981 1 92.31 110 VAL A CA 1
ATOM 877 C C . VAL A 1 110 ? -13.844 0.76 -2.541 1 92.31 110 VAL A C 1
ATOM 879 O O . VAL A 1 110 ? -13.344 0.203 -3.52 1 92.31 110 VAL A O 1
ATOM 882 N N . ILE A 1 111 ? -13.297 1.818 -1.934 1 93.94 111 ILE A N 1
ATOM 883 C CA . ILE A 1 111 ? -11.977 2.264 -2.352 1 93.94 111 ILE A CA 1
ATOM 884 C C . ILE A 1 111 ? -10.984 1.106 -2.25 1 93.94 111 ILE A C 1
ATOM 886 O O . ILE A 1 111 ? -10.961 0.386 -1.251 1 93.94 111 ILE A O 1
ATOM 890 N N . HIS A 1 112 ? -10.25 0.89 -3.316 1 93.06 112 HIS A N 1
ATOM 891 C CA . HIS A 1 112 ? -9.297 -0.209 -3.348 1 93.06 112 HIS A CA 1
ATOM 892 C C . HIS A 1 112 ? -8.227 -0.04 -2.273 1 93.06 112 HIS A C 1
ATOM 894 O O . HIS A 1 112 ? -7.707 1.062 -2.072 1 93.06 112 HIS A O 1
ATOM 900 N N . GLY A 1 113 ? -7.84 -1.098 -1.606 1 94.31 113 GLY A N 1
ATOM 901 C CA . GLY A 1 113 ? -6.805 -1.056 -0.583 1 94.31 113 GLY A CA 1
ATOM 902 C C . GLY A 1 113 ? -5.484 -0.505 -1.088 1 94.31 113 GLY A C 1
ATOM 903 O O . GLY A 1 113 ? -4.742 0.129 -0.336 1 94.31 113 GLY A O 1
ATOM 904 N N . GLY A 1 114 ? -5.156 -0.765 -2.291 1 93.62 114 GLY A N 1
ATOM 905 C CA . GLY A 1 114 ? -3.949 -0.233 -2.9 1 93.62 114 GLY A CA 1
ATOM 906 C C . GLY A 1 114 ? -3.938 1.281 -2.98 1 93.62 114 GLY A C 1
ATOM 907 O O . GLY A 1 114 ? -2.875 1.904 -2.904 1 93.62 114 GLY A O 1
ATOM 908 N N . VAL A 1 115 ? -5.082 1.879 -3.191 1 92.62 115 VAL A N 1
ATOM 909 C CA . VAL A 1 115 ? -5.199 3.334 -3.188 1 92.62 115 VAL A CA 1
ATOM 910 C C . VAL A 1 115 ? -4.848 3.877 -1.804 1 92.62 115 VAL A C 1
ATOM 912 O O . VAL A 1 115 ? -4.043 4.805 -1.68 1 92.62 115 VAL A O 1
ATOM 915 N N . ILE A 1 116 ? -5.441 3.244 -0.844 1 95.75 116 ILE A N 1
ATOM 916 C CA . ILE A 1 116 ? -5.188 3.643 0.537 1 95.75 116 ILE A CA 1
ATOM 917 C C . ILE A 1 116 ? -3.701 3.506 0.849 1 95.75 116 ILE A C 1
ATOM 919 O O . ILE A 1 116 ? -3.096 4.414 1.426 1 95.75 116 ILE A O 1
ATOM 923 N N . ALA A 1 117 ? -3.094 2.412 0.444 1 97.19 117 ALA A N 1
ATOM 924 C CA . ALA A 1 117 ? -1.666 2.193 0.663 1 97.19 117 ALA A CA 1
ATOM 925 C C . ALA A 1 117 ? -0.834 3.285 -0.005 1 97.19 117 ALA A C 1
ATOM 927 O O . ALA A 1 117 ? 0.165 3.742 0.553 1 97.19 117 ALA A O 1
ATOM 928 N N . THR A 1 118 ? -1.223 3.682 -1.174 1 94 118 THR A N 1
ATOM 929 C CA . THR A 1 118 ? -0.518 4.727 -1.908 1 94 118 THR A CA 1
ATOM 930 C C . THR A 1 118 ? -0.582 6.055 -1.156 1 94 118 THR A C 1
ATOM 932 O O . THR A 1 118 ? 0.426 6.754 -1.034 1 94 118 THR A O 1
ATOM 935 N N . LEU A 1 119 ? -1.757 6.387 -0.676 1 94.12 119 LEU A N 1
ATOM 936 C CA . LEU A 1 119 ? -1.924 7.621 0.08 1 94.12 119 LEU A CA 1
ATOM 937 C C . LEU A 1 119 ? -1.06 7.609 1.337 1 94.12 119 LEU A C 1
ATOM 939 O O . LEU A 1 119 ? -0.364 8.586 1.626 1 94.12 119 LEU A O 1
ATOM 943 N N . ILE A 1 120 ? -1.126 6.488 2.016 1 97.19 120 ILE A N 1
ATOM 944 C CA . ILE A 1 120 ? -0.346 6.355 3.242 1 97.19 120 ILE A CA 1
ATOM 945 C C . ILE A 1 120 ? 1.143 6.473 2.922 1 97.19 120 ILE A C 1
ATOM 947 O O . ILE A 1 120 ? 1.865 7.234 3.566 1 97.19 120 ILE A O 1
ATOM 951 N N . ASP A 1 121 ? 1.587 5.793 1.942 1 96.12 121 ASP A N 1
ATOM 952 C CA . ASP A 1 121 ? 2.988 5.824 1.536 1 96.12 121 ASP A CA 1
ATOM 953 C C . ASP A 1 121 ? 3.434 7.246 1.204 1 96.12 121 ASP A C 1
ATOM 955 O O . ASP A 1 121 ? 4.473 7.707 1.684 1 96.12 121 ASP A O 1
ATOM 959 N N . GLU A 1 122 ? 2.648 7.941 0.422 1 93.19 122 GLU A N 1
ATOM 960 C CA . GLU A 1 122 ? 2.994 9.273 -0.067 1 93.19 122 GLU A CA 1
ATOM 961 C C . GLU A 1 122 ? 3.066 10.281 1.077 1 93.19 122 GLU A C 1
ATOM 963 O O . GLU A 1 122 ? 4.086 10.953 1.258 1 93.19 122 GLU A O 1
ATOM 968 N N . PHE A 1 123 ? 2.115 10.32 1.889 1 95.62 123 PHE A N 1
ATOM 969 C CA . PHE A 1 123 ? 1.993 11.438 2.814 1 95.62 123 PHE A CA 1
ATOM 970 C C . PHE A 1 123 ? 2.729 11.148 4.117 1 95.62 123 PHE A C 1
ATOM 972 O O . PHE A 1 123 ? 3.205 12.07 4.785 1 95.62 123 PHE A O 1
ATOM 979 N N . PHE A 1 124 ? 2.859 9.828 4.441 1 98 124 PHE A N 1
ATOM 980 C CA . PHE A 1 124 ? 3.629 9.5 5.637 1 98 124 PHE A CA 1
ATOM 981 C C . PHE A 1 124 ? 5.117 9.727 5.402 1 98 124 PHE A C 1
ATOM 983 O O . PHE A 1 124 ? 5.859 10.008 6.348 1 98 124 PHE A O 1
ATOM 990 N N . VAL A 1 125 ? 5.535 9.625 4.184 1 96.44 125 VAL A N 1
ATOM 991 C CA . VAL A 1 125 ? 6.895 10.055 3.875 1 96.44 125 VAL A CA 1
ATOM 992 C C . VAL A 1 125 ? 6.98 11.578 3.936 1 96.44 125 VAL A C 1
ATOM 994 O O . VAL A 1 125 ? 7.918 12.133 4.512 1 96.44 125 VAL A O 1
ATOM 997 N N . LYS A 1 126 ? 6.062 12.258 3.426 1 95.75 126 LYS A N 1
ATOM 998 C CA . LYS A 1 126 ? 6.074 13.711 3.311 1 95.75 126 LYS A CA 1
ATOM 999 C C . LYS A 1 126 ? 6.211 14.375 4.68 1 95.75 126 LYS A C 1
ATOM 1001 O O . LYS A 1 126 ? 6.906 15.383 4.824 1 95.75 126 LYS A O 1
ATOM 1006 N N . VAL A 1 127 ? 5.586 13.844 5.664 1 97.75 127 VAL A N 1
ATOM 1007 C CA . VAL A 1 127 ? 5.57 14.469 6.984 1 97.75 127 VAL A CA 1
ATOM 1008 C C . VAL A 1 127 ? 6.988 14.516 7.547 1 97.75 127 VAL A C 1
ATOM 1010 O O . VAL A 1 127 ? 7.289 15.32 8.43 1 97.75 127 VAL A O 1
ATOM 1013 N N . THR A 1 128 ? 7.879 13.688 7.082 1 97.88 128 THR A N 1
ATOM 1014 C CA . THR A 1 128 ? 9.227 13.586 7.633 1 97.88 128 THR A CA 1
ATOM 1015 C C . THR A 1 128 ? 10.172 14.555 6.93 1 97.88 128 THR A C 1
ATOM 1017 O O . THR A 1 128 ? 11.242 14.875 7.449 1 97.88 128 THR A O 1
ATOM 1020 N N . LEU A 1 129 ? 9.828 15.031 5.766 1 95.5 129 LEU A N 1
ATOM 1021 C CA . LEU A 1 129 ? 10.766 15.688 4.863 1 95.5 129 LEU A CA 1
ATOM 1022 C C . LEU A 1 129 ? 11.328 16.953 5.492 1 95.5 129 LEU A C 1
ATOM 1024 O O . LEU A 1 129 ? 12.516 17.25 5.375 1 95.5 129 LEU A O 1
ATOM 1028 N N . PRO A 1 130 ? 10.492 17.719 6.207 1 94.94 130 PRO A N 1
ATOM 1029 C CA . PRO A 1 130 ? 11.039 18.938 6.824 1 94.94 130 PRO A CA 1
ATOM 1030 C C . PRO A 1 130 ? 12.125 18.641 7.848 1 94.94 130 PRO A C 1
ATOM 1032 O O . PRO A 1 130 ? 12.891 19.531 8.219 1 94.94 130 PRO A O 1
ATOM 1035 N N . LEU A 1 131 ? 12.211 17.422 8.273 1 96.44 131 LEU A N 1
ATOM 1036 C CA . LEU A 1 131 ? 13.148 17.078 9.336 1 96.44 131 LEU A CA 1
ATOM 1037 C C . LEU A 1 131 ? 14.32 16.266 8.789 1 96.44 131 LEU A C 1
ATOM 1039 O O . LEU A 1 131 ? 15.117 15.734 9.562 1 96.44 131 LEU A O 1
ATOM 1043 N N . THR A 1 132 ? 14.359 16.109 7.488 1 95.06 132 THR A N 1
ATOM 1044 C CA . THR A 1 132 ? 15.477 15.422 6.848 1 95.06 132 THR A CA 1
ATOM 1045 C C . THR A 1 132 ? 16.484 16.422 6.312 1 95.06 132 THR A C 1
ATOM 1047 O O . THR A 1 132 ? 16.156 17.578 6.039 1 95.06 132 THR A O 1
ATOM 1050 N N . PRO A 1 133 ? 17.734 16.078 6.102 1 90.31 133 PRO A N 1
ATOM 1051 C CA . PRO A 1 133 ? 18.766 17 5.629 1 90.31 133 PRO A CA 1
ATOM 1052 C C . PRO A 1 133 ? 18.516 17.484 4.203 1 90.31 133 PRO A C 1
ATOM 1054 O O . PRO A 1 133 ? 18.734 18.672 3.902 1 90.31 133 PRO A O 1
ATOM 1057 N N . ARG A 1 134 ? 18.125 16.797 3.307 1 88.44 134 ARG A N 1
ATOM 1058 C CA . ARG A 1 134 ? 18 17.172 1.901 1 88.44 134 ARG A CA 1
ATOM 1059 C C . ARG A 1 134 ? 16.578 16.922 1.392 1 88.44 134 ARG A C 1
ATOM 1061 O O . ARG A 1 134 ? 16.391 16.625 0.212 1 88.44 134 ARG A O 1
ATOM 1068 N N . SER A 1 135 ? 15.648 16.875 2.336 1 88.94 135 SER A N 1
ATOM 1069 C CA . SER A 1 135 ? 14.234 16.703 1.996 1 88.94 135 SER A CA 1
ATOM 1070 C C . SER A 1 135 ? 14.031 15.469 1.124 1 88.94 135 SER A C 1
ATOM 1072 O O . SER A 1 135 ? 13.32 15.531 0.117 1 88.94 135 SER A O 1
ATOM 1074 N N . PHE A 1 136 ? 14.758 14.445 1.45 1 89.69 136 PHE A N 1
ATOM 1075 C CA . PHE A 1 136 ? 14.633 13.18 0.745 1 89.69 136 PHE A CA 1
ATOM 1076 C C . PHE A 1 136 ? 14.617 12.016 1.727 1 89.69 136 PHE A C 1
ATOM 1078 O O . PHE A 1 136 ? 15.398 11.984 2.678 1 89.69 136 PHE A O 1
ATOM 1085 N N . ALA A 1 137 ? 13.719 11.156 1.513 1 93.94 137 ALA A N 1
ATOM 1086 C CA . ALA A 1 137 ? 13.602 9.938 2.307 1 93.94 137 ALA A CA 1
ATOM 1087 C C . ALA A 1 137 ? 12.828 8.859 1.546 1 93.94 137 ALA A C 1
ATOM 1089 O O . ALA A 1 137 ? 12.195 9.148 0.528 1 93.94 137 ALA A O 1
ATOM 1090 N N . VAL A 1 138 ? 12.977 7.609 1.934 1 94.31 138 VAL A N 1
ATOM 1091 C CA . VAL A 1 138 ? 12.305 6.5 1.264 1 94.31 138 VAL A CA 1
ATOM 1092 C C . VAL A 1 138 ? 11.609 5.617 2.297 1 94.31 138 VAL A C 1
ATOM 1094 O O . VAL A 1 138 ? 11.969 5.629 3.477 1 94.31 138 VAL A O 1
ATOM 1097 N N . THR A 1 139 ? 10.602 4.902 1.822 1 96.75 139 THR A N 1
ATOM 1098 C CA . THR A 1 139 ? 9.875 3.959 2.664 1 96.75 139 THR A CA 1
ATOM 1099 C C . THR A 1 139 ? 10.656 2.662 2.83 1 96.75 139 THR A C 1
ATOM 1101 O O . THR A 1 139 ? 11.047 2.035 1.842 1 96.75 139 THR A O 1
ATOM 1104 N N . ALA A 1 140 ? 10.938 2.324 4.086 1 98.25 140 ALA A N 1
ATOM 1105 C CA . ALA A 1 140 ? 11.586 1.046 4.367 1 98.25 140 ALA A CA 1
ATOM 1106 C C . ALA A 1 140 ? 10.562 -0.024 4.73 1 98.25 140 ALA A C 1
ATOM 1108 O O . ALA A 1 140 ? 10.719 -1.192 4.367 1 98.25 140 ALA A O 1
ATOM 1109 N N . ASN A 1 141 ? 9.539 0.346 5.441 1 98.81 141 ASN A N 1
ATOM 1110 C CA . ASN A 1 141 ? 8.461 -0.559 5.82 1 98.81 141 ASN A CA 1
ATOM 1111 C C . ASN A 1 141 ? 7.105 0.151 5.828 1 98.81 141 ASN A C 1
ATOM 1113 O O . ASN A 1 141 ? 7 1.291 6.285 1 98.81 141 ASN A O 1
ATOM 1117 N N . LEU A 1 142 ? 6.133 -0.5 5.312 1 98.88 142 LEU A N 1
ATOM 1118 C CA . LEU A 1 142 ? 4.75 -0.033 5.281 1 98.88 142 LEU A CA 1
ATOM 1119 C C . LEU A 1 142 ? 3.816 -1.057 5.922 1 98.88 142 LEU A C 1
ATOM 1121 O O . LEU A 1 142 ? 3.746 -2.203 5.473 1 98.88 142 LEU A O 1
ATOM 1125 N N . ASN A 1 143 ? 3.129 -0.679 6.996 1 98.88 143 ASN A N 1
ATOM 1126 C CA . ASN A 1 143 ? 2.176 -1.525 7.707 1 98.88 143 ASN A CA 1
ATOM 1127 C C . ASN A 1 143 ? 0.815 -0.848 7.84 1 98.88 143 ASN A C 1
ATOM 1129 O O . ASN A 1 143 ? 0.713 0.242 8.406 1 98.88 143 ASN A O 1
ATOM 1133 N N . ILE A 1 144 ? -0.209 -1.48 7.309 1 98.81 144 ILE A N 1
ATOM 1134 C CA . ILE A 1 144 ? -1.543 -0.89 7.336 1 98.81 144 ILE A CA 1
ATOM 1135 C C . ILE A 1 144 ? -2.541 -1.898 7.902 1 98.81 144 ILE A C 1
ATOM 1137 O O . ILE A 1 144 ? -2.635 -3.027 7.414 1 98.81 144 ILE A O 1
ATOM 1141 N N . LYS A 1 145 ? -3.201 -1.48 8.914 1 98.56 145 LYS A N 1
ATOM 1142 C CA . LYS A 1 145 ? -4.391 -2.189 9.375 1 98.56 145 LYS A CA 1
ATOM 1143 C C . LYS A 1 145 ? -5.66 -1.582 8.781 1 98.56 145 LYS A C 1
ATOM 1145 O O . LYS A 1 145 ? -5.98 -0.422 9.047 1 98.56 145 LYS A O 1
ATOM 1150 N N . TYR A 1 146 ? -6.352 -2.383 7.969 1 97.75 146 TYR A N 1
ATOM 1151 C CA . TYR A 1 146 ? -7.625 -1.941 7.414 1 97.75 146 TYR A CA 1
ATOM 1152 C C . TYR A 1 146 ? -8.773 -2.254 8.367 1 97.75 146 TYR A C 1
ATOM 1154 O O . TYR A 1 146 ? -9.102 -3.422 8.586 1 97.75 146 TYR A O 1
ATOM 1162 N N . MET A 1 147 ? -9.375 -1.247 8.82 1 95.12 147 MET A N 1
ATOM 1163 C CA . MET A 1 147 ? -10.32 -1.414 9.914 1 95.12 147 MET A CA 1
ATOM 1164 C C . MET A 1 147 ? -11.758 -1.465 9.391 1 95.12 147 MET A C 1
ATOM 1166 O O . MET A 1 147 ? -12.555 -2.283 9.844 1 95.12 147 MET A O 1
ATOM 1170 N N . LYS A 1 148 ? -12.07 -0.603 8.461 1 93.31 148 LYS A N 1
ATOM 1171 C CA . LYS A 1 148 ? -13.391 -0.538 7.844 1 93.31 148 LYS A CA 1
ATOM 1172 C C . LYS A 1 148 ? -13.289 -0.179 6.363 1 93.31 148 LYS A C 1
ATOM 1174 O O . LYS A 1 148 ? -12.414 0.586 5.965 1 93.31 148 LYS A O 1
ATOM 1179 N N . PRO A 1 149 ? -14.219 -0.719 5.598 1 93.81 149 PRO A N 1
ATOM 1180 C CA . PRO A 1 149 ? -14.203 -0.347 4.184 1 93.81 149 PRO A CA 1
ATOM 1181 C C . PRO A 1 149 ? -14.586 1.113 3.951 1 93.81 149 PRO A C 1
ATOM 1183 O O . PRO A 1 149 ? -15.469 1.641 4.633 1 93.81 149 PRO A O 1
ATOM 1186 N N . LEU A 1 150 ? -13.844 1.787 3.158 1 94.62 150 LEU A N 1
ATOM 1187 C CA . LEU A 1 150 ? -14.219 3.1 2.648 1 94.62 150 LEU A CA 1
ATOM 1188 C C . LEU A 1 150 ? -15.148 2.971 1.444 1 94.62 150 LEU A C 1
ATOM 1190 O O . LEU A 1 150 ? -14.68 2.84 0.309 1 94.62 150 LEU A O 1
ATOM 1194 N N . LYS A 1 151 ? -16.484 3.057 1.709 1 93.5 151 LYS A N 1
ATOM 1195 C CA . LYS A 1 151 ? -17.5 2.627 0.746 1 93.5 151 LYS A CA 1
ATOM 1196 C C . LYS A 1 151 ? -18.359 3.797 0.303 1 93.5 151 LYS A C 1
ATOM 1198 O O . LYS A 1 151 ? -18.75 4.633 1.121 1 93.5 151 LYS A O 1
ATOM 1203 N N . PHE A 1 152 ? -18.656 3.787 -1.025 1 93.19 152 PHE A N 1
ATOM 1204 C CA . PHE A 1 152 ? -19.641 4.727 -1.569 1 93.19 152 PHE A CA 1
ATOM 1205 C C . PHE A 1 152 ? -21.062 4.277 -1.255 1 93.19 152 PHE A C 1
ATOM 1207 O O . PHE A 1 152 ? -21.375 3.092 -1.37 1 93.19 152 PHE A O 1
ATOM 1214 N N . GLU A 1 153 ? -21.766 5.188 -0.858 1 91.25 153 GLU A N 1
ATOM 1215 C CA . GLU A 1 153 ? -23.219 4.957 -0.817 1 91.25 153 GLU A CA 1
ATOM 1216 C C . GLU A 1 153 ? -23.875 5.375 -2.127 1 91.25 153 GLU A C 1
ATOM 1218 O O . GLU A 1 153 ? -23.234 6 -2.979 1 91.25 153 GLU A O 1
ATOM 1223 N N . GLU A 1 154 ? -25.078 4.949 -2.344 1 88.75 154 GLU A N 1
ATOM 1224 C CA . GLU A 1 154 ? -25.812 5.113 -3.598 1 88.75 154 GLU A CA 1
ATOM 1225 C C . GLU A 1 154 ? -25.766 6.562 -4.074 1 88.75 154 GLU A C 1
ATOM 1227 O O . GLU A 1 154 ? -25.594 6.82 -5.266 1 88.75 154 GLU A O 1
ATOM 1232 N N . ASN A 1 155 ? -25.781 7.531 -3.268 1 90.25 155 ASN A N 1
ATOM 1233 C CA . ASN A 1 155 ? -25.891 8.922 -3.693 1 90.25 155 ASN A CA 1
ATOM 1234 C C . ASN A 1 155 ? -24.547 9.656 -3.553 1 90.25 155 ASN A C 1
ATOM 1236 O O . ASN A 1 155 ? -24.469 10.852 -3.83 1 90.25 155 ASN A O 1
ATOM 1240 N N . ASP A 1 156 ? -23.531 8.898 -3.373 1 91.5 156 ASP A N 1
ATOM 1241 C CA . ASP A 1 156 ? -22.234 9.539 -3.193 1 91.5 156 ASP A CA 1
ATOM 1242 C C . ASP A 1 156 ? -21.547 9.805 -4.539 1 91.5 156 ASP A C 1
ATOM 1244 O O . ASP A 1 156 ? -21.453 8.906 -5.379 1 91.5 156 ASP A O 1
ATOM 1248 N N . ARG A 1 157 ? -21.141 11.031 -4.734 1 92.06 157 ARG A N 1
ATOM 1249 C CA . ARG A 1 157 ? -20.297 11.32 -5.879 1 92.06 157 ARG A CA 1
ATOM 1250 C C . ARG A 1 157 ? -18.812 11.188 -5.512 1 92.06 157 ARG A C 1
ATOM 1252 O O . ARG A 1 157 ? -18.016 10.68 -6.297 1 92.06 157 ARG A O 1
ATOM 1259 N N . LEU A 1 158 ? -18.5 11.688 -4.344 1 94.38 158 LEU A N 1
ATOM 1260 C CA . LEU A 1 158 ? -17.156 11.664 -3.783 1 94.38 158 LEU A CA 1
ATOM 1261 C C . LEU A 1 158 ? -17.188 11.211 -2.326 1 94.38 158 LEU A C 1
ATOM 1263 O O . LEU A 1 158 ? -18.203 11.336 -1.653 1 94.38 158 LEU A O 1
ATOM 1267 N N . LEU A 1 159 ? -16.094 10.648 -1.928 1 93.56 159 LEU A N 1
ATOM 1268 C CA . LEU A 1 159 ? -15.875 10.383 -0.511 1 93.56 159 LEU A CA 1
ATOM 1269 C C . LEU A 1 159 ? -14.891 11.391 0.082 1 93.56 159 LEU A C 1
ATOM 1271 O O . LEU A 1 159 ? -13.766 11.531 -0.403 1 93.56 159 LEU A O 1
ATOM 1275 N N . ASP A 1 160 ? -15.359 12.141 1.08 1 93.06 160 ASP A N 1
ATOM 1276 C CA . ASP A 1 160 ? -14.5 13.07 1.812 1 93.06 160 ASP A CA 1
ATOM 1277 C C . ASP A 1 160 ? -13.773 12.359 2.953 1 93.06 160 ASP A C 1
ATOM 1279 O O . ASP A 1 160 ? -14.414 11.789 3.84 1 93.06 160 ASP A O 1
ATOM 1283 N N . VAL A 1 161 ? -12.406 12.406 2.91 1 94.69 161 VAL A N 1
ATOM 1284 C CA . VAL A 1 161 ? -11.648 11.727 3.955 1 94.69 161 VAL A CA 1
ATOM 1285 C C . VAL A 1 161 ? -10.562 12.656 4.488 1 94.69 161 VAL A C 1
ATOM 1287 O O . VAL A 1 161 ? -10.133 13.586 3.797 1 94.69 161 VAL A O 1
ATOM 1290 N N . VAL A 1 162 ? -10.188 12.422 5.707 1 95.5 162 VAL A N 1
ATOM 1291 C CA . VAL A 1 162 ? -9.086 13.133 6.352 1 95.5 162 VAL A CA 1
ATOM 1292 C C . VAL A 1 162 ? -7.941 12.164 6.645 1 95.5 162 VAL A C 1
ATOM 1294 O O . VAL A 1 162 ? -8.148 11.117 7.25 1 95.5 162 VAL A O 1
ATOM 1297 N N . LEU A 1 163 ? -6.812 12.469 6.133 1 96.56 163 LEU A N 1
ATOM 1298 C CA . LEU A 1 163 ? -5.586 11.758 6.469 1 96.56 163 LEU A CA 1
ATOM 1299 C C . LEU A 1 163 ? -4.797 12.508 7.535 1 96.56 163 LEU A C 1
ATOM 1301 O O . LEU A 1 163 ? -4.57 13.719 7.41 1 96.56 163 LEU A O 1
ATOM 1305 N N . GLU A 1 164 ? -4.453 11.836 8.602 1 96.19 164 GLU A N 1
ATOM 1306 C CA . GLU A 1 164 ? -3.648 12.422 9.672 1 96.19 164 GLU A CA 1
ATOM 1307 C C . GLU A 1 164 ? -2.453 11.539 10.008 1 96.19 164 GLU A C 1
ATOM 1309 O O . GLU A 1 164 ? -2.6 10.328 10.164 1 96.19 164 GLU A O 1
ATOM 1314 N N . CYS A 1 165 ? -1.27 12.188 10.109 1 97.38 165 CYS A N 1
ATOM 1315 C CA . CYS A 1 165 ? -0.104 11.406 10.5 1 97.38 165 CYS A CA 1
ATOM 1316 C C . CYS A 1 165 ? 0.911 12.273 11.234 1 97.38 165 CYS A C 1
ATOM 1318 O O . CYS A 1 165 ? 0.836 13.508 11.188 1 97.38 165 CYS A O 1
ATOM 1320 N N . PHE A 1 166 ? 1.787 11.617 11.977 1 97.56 166 PHE A N 1
ATOM 1321 C CA . PHE A 1 166 ? 2.807 12.289 12.773 1 97.56 166 PHE A CA 1
ATOM 1322 C C . PHE A 1 166 ? 3.984 11.359 13.039 1 97.56 166 PHE A C 1
ATOM 1324 O O . PHE A 1 166 ? 3.85 10.133 12.961 1 97.56 166 PHE A O 1
ATOM 1331 N N . ILE A 1 167 ? 5.098 11.953 13.312 1 98.44 167 ILE A N 1
ATOM 1332 C CA . ILE A 1 167 ? 6.312 11.203 13.617 1 98.44 167 ILE A CA 1
ATOM 1333 C C . ILE A 1 167 ? 6.336 10.828 15.094 1 98.44 167 ILE A C 1
ATOM 1335 O O . ILE A 1 167 ? 6.293 11.703 15.961 1 98.44 167 ILE A O 1
ATOM 1339 N N . VAL A 1 168 ? 6.449 9.523 15.336 1 97.69 168 VAL A N 1
ATOM 1340 C CA . VAL A 1 168 ? 6.391 9.055 16.719 1 97.69 168 VAL A CA 1
ATOM 1341 C C . VAL A 1 168 ? 7.805 8.945 17.281 1 97.69 168 VAL A C 1
ATOM 1343 O O . VAL A 1 168 ? 8 9.023 18.5 1 97.69 168 VAL A O 1
ATOM 1346 N N . ARG A 1 169 ? 8.695 8.719 16.422 1 97.31 169 ARG A N 1
ATOM 1347 C CA . ARG A 1 169 ? 10.094 8.57 16.797 1 97.31 169 ARG A CA 1
ATOM 1348 C C . ARG A 1 169 ? 11.016 8.992 15.656 1 97.31 169 ARG A C 1
ATOM 1350 O O . ARG A 1 169 ? 10.734 8.719 14.484 1 97.31 169 ARG A O 1
ATOM 1357 N N . MET A 1 170 ? 12.023 9.664 16.062 1 97.06 170 MET A N 1
ATOM 1358 C CA . MET A 1 170 ? 13.062 10.07 15.117 1 97.06 170 MET A CA 1
ATOM 1359 C C . MET A 1 170 ? 14.453 9.742 15.648 1 97.06 170 MET A C 1
ATOM 1361 O O . MET A 1 170 ? 14.75 10 16.812 1 97.06 170 MET A O 1
ATOM 1365 N N . LYS A 1 171 ? 15.227 9.125 14.758 1 96.06 171 LYS A N 1
ATOM 1366 C CA . LYS A 1 171 ? 16.609 8.828 15.117 1 96.06 171 LYS A CA 1
ATOM 1367 C C . LYS A 1 171 ? 17.578 9.484 14.133 1 96.06 171 LYS A C 1
ATOM 1369 O O . LYS A 1 171 ? 17.625 9.125 12.953 1 96.06 171 LYS A O 1
ATOM 1374 N N . GLU A 1 172 ? 18.328 10.469 14.586 1 93.44 172 GLU A N 1
ATOM 1375 C CA . GLU A 1 172 ? 19.438 11.109 13.891 1 93.44 172 GLU A CA 1
ATOM 1376 C C . GLU A 1 172 ? 18.984 11.758 12.586 1 93.44 172 GLU A C 1
ATOM 1378 O O . GLU A 1 172 ? 19.719 11.805 11.609 1 93.44 172 GLU A O 1
ATOM 1383 N N . HIS A 1 173 ? 17.75 12.109 12.516 1 93 173 HIS A N 1
ATOM 1384 C CA . HIS A 1 173 ? 17.172 12.742 11.336 1 93 173 HIS A CA 1
ATOM 1385 C C . HIS A 1 173 ? 17.328 11.867 10.102 1 93 173 HIS A C 1
ATOM 1387 O O . HIS A 1 173 ? 17.438 12.367 8.984 1 93 173 HIS A O 1
ATOM 1393 N N . ARG A 1 174 ? 17.469 10.508 10.383 1 95.5 174 ARG A N 1
ATOM 1394 C CA . ARG A 1 174 ? 17.672 9.594 9.258 1 95.5 174 ARG A CA 1
ATOM 1395 C C . ARG A 1 174 ? 16.672 8.445 9.297 1 95.5 174 ARG A C 1
ATOM 1397 O O . ARG A 1 174 ? 16.484 7.742 8.297 1 95.5 174 ARG A O 1
ATOM 1404 N N . LYS A 1 175 ? 16.188 8.234 10.414 1 97.75 175 LYS A N 1
ATOM 1405 C CA . LYS A 1 175 ? 15.18 7.188 10.57 1 97.75 175 LYS A CA 1
ATOM 1406 C C . LYS A 1 175 ? 13.945 7.715 11.305 1 97.75 175 LYS A C 1
ATOM 1408 O O . LYS A 1 175 ? 14.07 8.328 12.367 1 97.75 175 LYS A O 1
ATOM 1413 N N . PHE A 1 176 ? 12.773 7.461 10.781 1 98.69 176 PHE A N 1
ATOM 1414 C CA . PHE A 1 176 ? 11.531 8 11.312 1 98.69 176 PHE A CA 1
ATOM 1415 C C . PHE A 1 176 ? 10.469 6.91 11.406 1 98.69 176 PHE A C 1
ATOM 1417 O O . PHE A 1 176 ? 10.25 6.164 10.453 1 98.69 176 PHE A O 1
ATOM 1424 N N . LYS A 1 177 ? 9.867 6.777 12.547 1 98.81 177 LYS A N 1
ATOM 1425 C CA . LYS A 1 177 ? 8.625 6.031 12.672 1 98.81 177 LYS A CA 1
ATOM 1426 C C . LYS A 1 177 ? 7.414 6.957 12.578 1 98.81 177 LYS A C 1
ATOM 1428 O O . LYS A 1 177 ? 7.281 7.891 13.375 1 98.81 177 LYS A O 1
ATOM 1433 N N . VAL A 1 178 ? 6.566 6.734 11.648 1 98.75 178 VAL A N 1
ATOM 1434 C CA . VAL A 1 178 ? 5.391 7.566 11.414 1 98.75 178 VAL A CA 1
ATOM 1435 C C . VAL A 1 178 ? 4.125 6.754 11.656 1 98.75 178 VAL A C 1
ATOM 1437 O O . VAL A 1 178 ? 4.031 5.594 11.242 1 98.75 178 VAL A O 1
ATOM 1440 N N . CYS A 1 179 ? 3.203 7.309 12.305 1 97.75 179 CYS A N 1
ATOM 1441 C CA . CYS A 1 179 ? 1.888 6.719 12.531 1 97.75 179 CYS A CA 1
ATOM 1442 C C . CYS A 1 179 ? 0.782 7.66 12.07 1 97.75 179 CYS A C 1
ATOM 1444 O O . CYS A 1 179 ? 0.97 8.883 12.039 1 97.75 179 CYS A O 1
ATOM 1446 N N . GLY A 1 180 ? -0.334 7.027 11.719 1 96.5 180 GLY A N 1
ATOM 1447 C CA . GLY A 1 180 ? -1.455 7.871 11.328 1 96.5 180 GLY A CA 1
ATOM 1448 C C . GLY A 1 180 ? -2.686 7.078 10.922 1 96.5 180 GLY A C 1
ATOM 1449 O O . GLY A 1 180 ? -2.752 5.867 11.148 1 96.5 180 GLY A O 1
ATOM 1450 N N . TYR A 1 181 ? -3.611 7.875 10.352 1 95.75 181 TYR A N 1
ATOM 1451 C CA . TYR A 1 181 ? -4.934 7.316 10.102 1 95.75 181 TYR A CA 1
ATOM 1452 C C . TYR A 1 181 ? -5.57 7.957 8.875 1 95.75 181 TYR A C 1
ATOM 1454 O O . TYR A 1 181 ? -5.25 9.094 8.523 1 95.75 181 TYR A O 1
ATOM 1462 N N . LEU A 1 182 ? -6.352 7.156 8.234 1 96.38 182 LEU A N 1
ATOM 1463 C CA . LEU A 1 182 ? -7.363 7.676 7.32 1 96.38 182 LEU A CA 1
ATOM 1464 C C . LEU A 1 182 ? -8.75 7.637 7.961 1 96.38 182 LEU A C 1
ATOM 1466 O O . LEU A 1 182 ? -9.211 6.578 8.391 1 96.38 182 LEU A O 1
ATOM 1470 N N . LYS A 1 183 ? -9.391 8.781 8.039 1 93.62 183 LYS A N 1
ATOM 1471 C CA . LYS A 1 183 ? -10.586 8.898 8.867 1 93.62 183 LYS A CA 1
ATOM 1472 C C . LYS A 1 183 ? -11.742 9.5 8.07 1 93.62 183 LYS A C 1
ATOM 1474 O O . LYS A 1 183 ? -11.523 10.195 7.074 1 93.62 183 LYS A O 1
ATOM 1479 N N . ASN A 1 184 ? -12.883 9.148 8.609 1 88.94 184 ASN A N 1
ATOM 1480 C CA . ASN A 1 184 ? -14.086 9.82 8.125 1 88.94 184 ASN A CA 1
ATOM 1481 C C . ASN A 1 184 ? -14.18 11.25 8.641 1 88.94 184 ASN A C 1
ATOM 1483 O O . ASN A 1 184 ? -13.836 11.531 9.789 1 88.94 184 ASN A O 1
ATOM 1487 N N . VAL A 1 185 ? -14.75 12.117 7.867 1 84.19 185 VAL A N 1
ATOM 1488 C CA . VAL A 1 185 ? -14.789 13.539 8.203 1 84.19 185 VAL A CA 1
ATOM 1489 C C . VAL A 1 185 ? -15.867 13.797 9.258 1 84.19 185 VAL A C 1
ATOM 1491 O O . VAL A 1 185 ? -15.852 14.82 9.93 1 84.19 185 VAL A O 1
ATOM 1494 N N . HIS A 1 186 ? -16.828 12.906 9.391 1 78.25 186 HIS A N 1
ATOM 1495 C CA . HIS A 1 186 ? -17.984 13.18 10.234 1 78.25 186 HIS A CA 1
ATOM 1496 C C . HIS A 1 186 ? -17.812 12.594 11.625 1 78.25 186 HIS A C 1
ATOM 1498 O O . HIS A 1 186 ? -18.078 13.266 12.625 1 78.25 186 HIS A O 1
ATOM 1504 N N . ASP A 1 187 ? -17.438 11.336 11.711 1 75.81 187 ASP A N 1
ATOM 1505 C CA . ASP A 1 187 ? -17.438 10.695 13.023 1 75.81 187 ASP A CA 1
ATOM 1506 C C . ASP A 1 187 ? -16.016 10.25 13.414 1 75.81 187 ASP A C 1
ATOM 1508 O O . ASP A 1 187 ? -15.82 9.703 14.5 1 75.81 187 ASP A O 1
ATOM 1512 N N . GLY A 1 188 ? -15.102 10.555 12.562 1 77.81 188 GLY A N 1
ATOM 1513 C CA . GLY A 1 188 ? -13.734 10.203 12.898 1 77.81 188 GLY A CA 1
ATOM 1514 C C . GLY A 1 188 ? -13.461 8.711 12.812 1 77.81 188 GLY A C 1
ATOM 1515 O O . GLY A 1 188 ? -12.438 8.234 13.297 1 77.81 188 GLY A O 1
ATOM 1516 N N . TYR A 1 189 ? -14.43 8.047 12.336 1 83.75 189 TYR A N 1
ATOM 1517 C CA . TYR A 1 189 ? -14.203 6.629 12.094 1 83.75 189 TYR A CA 1
ATOM 1518 C C . TYR A 1 189 ? -12.922 6.402 11.305 1 83.75 189 TYR A C 1
ATOM 1520 O O . TYR A 1 189 ? -12.648 7.113 10.336 1 83.75 189 TYR A O 1
ATOM 1528 N N . ARG A 1 190 ? -12.117 5.453 11.859 1 92.56 190 ARG A N 1
ATOM 1529 C CA . ARG A 1 190 ? -10.844 5.145 11.219 1 92.56 190 ARG A CA 1
ATOM 1530 C C . ARG A 1 190 ? -10.992 4.016 10.203 1 92.56 190 ARG A C 1
ATOM 1532 O O . ARG A 1 190 ? -11.352 2.896 10.562 1 92.56 190 ARG A O 1
ATOM 1539 N N . TYR A 1 191 ? -10.758 4.406 8.992 1 95.12 191 TYR A N 1
ATOM 1540 C CA . TYR A 1 191 ? -10.773 3.402 7.934 1 95.12 191 TYR A CA 1
ATOM 1541 C C . TYR A 1 191 ? -9.531 2.527 7.992 1 95.12 191 TYR A C 1
ATOM 1543 O O . TYR A 1 191 ? -9.578 1.34 7.664 1 95.12 191 TYR A O 1
ATOM 1551 N N . CYS A 1 192 ? -8.438 3.117 8.398 1 96.75 192 CYS A N 1
ATOM 1552 C CA . CYS A 1 192 ? -7.207 2.344 8.547 1 96.75 192 CYS A CA 1
ATOM 1553 C C . CYS A 1 192 ? -6.246 3.031 9.508 1 96.75 192 CYS A C 1
ATOM 1555 O O . CYS A 1 192 ? -6.41 4.211 9.82 1 96.75 192 CYS A O 1
ATOM 1557 N N . LYS A 1 193 ? -5.379 2.281 10.023 1 96.81 193 LYS A N 1
ATOM 1558 C CA . LYS A 1 193 ? -4.188 2.742 10.727 1 96.81 193 LYS A CA 1
ATOM 1559 C C . LYS A 1 193 ? -2.918 2.373 9.961 1 96.81 193 LYS A C 1
ATOM 1561 O O . LYS A 1 193 ? -2.76 1.23 9.523 1 96.81 193 LYS A O 1
ATOM 1566 N N . GLY A 1 194 ? -2.096 3.357 9.75 1 98.25 194 GLY A N 1
ATOM 1567 C CA . GLY A 1 194 ? -0.831 3.133 9.07 1 98.25 194 GLY A CA 1
ATOM 1568 C C . GLY A 1 194 ? 0.376 3.377 9.953 1 98.25 194 GLY A C 1
ATOM 1569 O O . GLY A 1 194 ? 0.367 4.285 10.789 1 98.25 194 GLY A O 1
ATOM 1570 N N . GLU A 1 195 ? 1.354 2.562 9.766 1 98.75 195 GLU A N 1
ATOM 1571 C CA . GLU A 1 195 ? 2.689 2.75 10.32 1 98.75 195 GLU A CA 1
ATOM 1572 C C . GLU A 1 195 ? 3.76 2.629 9.242 1 98.75 195 GLU A C 1
ATOM 1574 O O . GLU A 1 195 ? 3.729 1.703 8.43 1 98.75 195 GLU A O 1
ATOM 1579 N N . LEU A 1 196 ? 4.59 3.574 9.258 1 98.75 196 LEU A N 1
ATOM 1580 C CA . LEU A 1 196 ? 5.629 3.604 8.234 1 98.75 196 LEU A CA 1
ATOM 1581 C C . LEU A 1 196 ? 7 3.828 8.859 1 98.75 196 LEU A C 1
ATOM 1583 O O . LEU A 1 196 ? 7.148 4.645 9.773 1 98.75 196 LEU A O 1
ATOM 1587 N N . LEU A 1 197 ? 7.938 3.025 8.469 1 98.88 197 LEU A N 1
ATOM 1588 C CA . LEU A 1 197 ? 9.344 3.322 8.711 1 98.88 197 LEU A CA 1
ATOM 1589 C C . LEU A 1 197 ? 9.961 4.035 7.512 1 98.88 197 LEU A C 1
ATOM 1591 O O . LEU A 1 197 ? 9.984 3.494 6.402 1 98.88 197 LEU A O 1
ATOM 1595 N N . VAL A 1 198 ? 10.414 5.188 7.723 1 98.19 198 VAL A N 1
ATOM 1596 C CA . VAL A 1 198 ? 11 6.027 6.688 1 98.19 198 VAL A CA 1
ATOM 1597 C C . VAL A 1 198 ? 12.492 6.23 6.969 1 98.19 198 VAL A C 1
ATOM 1599 O O . VAL A 1 198 ? 12.875 6.523 8.102 1 98.19 198 VAL A O 1
ATOM 1602 N N . ILE A 1 199 ? 13.305 6.16 5.922 1 97.75 199 ILE A N 1
ATOM 1603 C CA . ILE A 1 199 ? 14.742 6.277 6.148 1 97.75 199 ILE A CA 1
ATOM 1604 C C . ILE A 1 199 ? 15.359 7.199 5.098 1 97.75 199 ILE A C 1
ATOM 1606 O O . ILE A 1 199 ? 14.82 7.34 3.994 1 97.75 199 ILE A O 1
ATOM 1610 N N . VAL A 1 200 ? 16.359 7.844 5.484 1 95.62 200 VAL A N 1
ATOM 1611 C CA . VAL A 1 200 ? 17.25 8.555 4.57 1 95.62 200 VAL A CA 1
ATOM 1612 C C . VAL A 1 200 ? 18.422 7.668 4.191 1 95.62 200 VAL A C 1
ATOM 1614 O O . VAL A 1 200 ? 19.281 7.363 5.031 1 95.62 200 VAL A O 1
ATOM 1617 N N . PRO A 1 201 ? 18.469 7.254 2.891 1 89.88 201 PRO A N 1
ATOM 1618 C CA . PRO A 1 201 ? 19.578 6.383 2.506 1 89.88 201 PRO A CA 1
ATOM 1619 C C . PRO A 1 201 ? 20.938 7.027 2.738 1 89.88 201 PRO A C 1
ATOM 1621 O O . PRO A 1 201 ? 21.078 8.242 2.619 1 89.88 201 PRO A O 1
ATOM 1624 N N . ARG A 1 202 ? 21.938 6.25 3.211 1 81.12 202 ARG A N 1
ATOM 1625 C CA . ARG A 1 202 ? 23.281 6.75 3.502 1 81.12 202 ARG A CA 1
ATOM 1626 C C . ARG A 1 202 ? 23.969 7.25 2.234 1 81.12 202 ARG A C 1
ATOM 1628 O O . ARG A 1 202 ? 24.656 8.273 2.258 1 81.12 202 ARG A O 1
ATOM 1635 N N . ASN A 1 203 ? 24.109 6.34 1.189 1 65 203 ASN A N 1
ATOM 1636 C CA . ASN A 1 203 ? 24.938 6.676 0.041 1 65 203 ASN A CA 1
ATOM 1637 C C . ASN A 1 203 ? 24.188 7.555 -0.957 1 65 203 ASN A C 1
ATOM 1639 O O . ASN A 1 203 ? 24.656 7.762 -2.08 1 65 203 ASN A O 1
ATOM 1643 N N . SER A 1 204 ? 23.172 7.656 -0.823 1 43.72 204 SER A N 1
ATOM 1644 C CA . SER A 1 204 ? 22.5 8.211 -1.996 1 43.72 204 SER A CA 1
ATOM 1645 C C . SER A 1 204 ? 23.031 9.602 -2.328 1 43.72 204 SER A C 1
ATOM 1647 O O . SER A 1 204 ? 22.625 10.211 -3.316 1 43.72 204 SER A O 1
ATOM 1649 N N . ILE A 1 205 ? 23.5 10.406 -1.388 1 29.64 205 ILE A N 1
ATOM 1650 C CA . ILE A 1 205 ? 23.984 11.656 -1.964 1 29.64 205 ILE A CA 1
ATOM 1651 C C . ILE A 1 205 ? 25.375 11.43 -2.572 1 29.64 205 ILE A C 1
ATOM 1653 O O . ILE A 1 205 ? 26.25 10.836 -1.938 1 29.64 205 ILE A O 1
ATOM 1657 N N . MET B 1 1 ? 26.672 -17.75 -15.719 1 38.72 1 MET B N 1
ATOM 1658 C CA . MET B 1 1 ? 25.406 -18.469 -15.547 1 38.72 1 MET B CA 1
ATOM 1659 C C . MET B 1 1 ? 24.297 -17.812 -16.375 1 38.72 1 MET B C 1
ATOM 1661 O O . MET B 1 1 ? 24.188 -16.594 -16.391 1 38.72 1 MET B O 1
ATOM 1665 N N . THR B 1 2 ? 23.766 -18.422 -17.312 1 47.31 2 THR B N 1
ATOM 1666 C CA . THR B 1 2 ? 22.875 -17.875 -18.328 1 47.31 2 THR B CA 1
ATOM 1667 C C . THR B 1 2 ? 21.641 -17.25 -17.672 1 47.31 2 THR B C 1
ATOM 1669 O O . THR B 1 2 ? 20.969 -17.891 -16.859 1 47.31 2 THR B O 1
ATOM 1672 N N . GLN B 1 3 ? 21.469 -15.852 -17.641 1 63.84 3 GLN B N 1
ATOM 1673 C CA . GLN B 1 3 ? 20.344 -15.094 -17.078 1 63.84 3 GLN B CA 1
ATOM 1674 C C . GLN B 1 3 ? 19.016 -15.617 -17.609 1 63.84 3 GLN B C 1
ATOM 1676 O O . GLN B 1 3 ? 18.812 -15.703 -18.828 1 63.84 3 GLN B O 1
ATOM 1681 N N . ILE B 1 4 ? 18.312 -16.484 -16.875 1 72.44 4 ILE B N 1
ATOM 1682 C CA . ILE B 1 4 ? 17.016 -17 -17.266 1 72.44 4 ILE B CA 1
ATOM 1683 C C . ILE B 1 4 ? 16.109 -15.844 -17.688 1 72.44 4 ILE B C 1
ATOM 1685 O O . ILE B 1 4 ? 16.062 -14.812 -17 1 72.44 4 ILE B O 1
ATOM 1689 N N . SER B 1 5 ? 15.594 -15.961 -18.969 1 80.25 5 SER B N 1
ATOM 1690 C CA . SER B 1 5 ? 14.703 -14.914 -19.469 1 80.25 5 SER B CA 1
ATOM 1691 C C . SER B 1 5 ? 13.32 -15.008 -18.844 1 80.25 5 SER B C 1
ATOM 1693 O O . SER B 1 5 ? 12.969 -16.047 -18.266 1 80.25 5 SER B O 1
ATOM 1695 N N . PHE B 1 6 ? 12.664 -13.953 -18.938 1 84.12 6 PHE B N 1
ATOM 1696 C CA . PHE B 1 6 ? 11.289 -13.852 -18.469 1 84.12 6 PHE B CA 1
ATOM 1697 C C . PHE B 1 6 ? 10.422 -14.93 -19.125 1 84.12 6 PHE B C 1
ATOM 1699 O O . PHE B 1 6 ? 9.672 -15.625 -18.438 1 84.12 6 PHE B O 1
ATOM 1706 N N . SER B 1 7 ? 10.641 -15.211 -20.359 1 86.75 7 SER B N 1
ATOM 1707 C CA . SER B 1 7 ? 9.867 -16.203 -21.109 1 86.75 7 SER B CA 1
ATOM 1708 C C . SER B 1 7 ? 10.227 -17.625 -20.688 1 86.75 7 SER B C 1
ATOM 1710 O O . SER B 1 7 ? 9.352 -18.484 -20.578 1 86.75 7 SER B O 1
ATOM 1712 N N . GLU B 1 8 ? 11.398 -17.812 -20.516 1 88.69 8 GLU B N 1
ATOM 1713 C CA . GLU B 1 8 ? 11.852 -19.141 -20.094 1 88.69 8 GLU B CA 1
ATOM 1714 C C . GLU B 1 8 ? 11.297 -19.484 -18.703 1 88.69 8 GLU B C 1
ATOM 1716 O O . GLU B 1 8 ? 10.891 -20.625 -18.469 1 88.69 8 GLU B O 1
ATOM 1721 N N . LEU B 1 9 ? 11.305 -18.578 -17.891 1 89.19 9 LEU B N 1
ATOM 1722 C CA . LEU B 1 9 ? 10.789 -18.797 -16.547 1 89.19 9 LEU B CA 1
ATOM 1723 C C . LEU B 1 9 ? 9.305 -19.109 -16.578 1 89.19 9 LEU B C 1
ATOM 1725 O O . LEU B 1 9 ? 8.828 -19.969 -15.828 1 89.19 9 LEU B O 1
ATOM 1729 N N . GLU B 1 10 ? 8.633 -18.453 -17.375 1 91.5 10 GLU B N 1
ATOM 1730 C CA . GLU B 1 10 ? 7.203 -18.719 -17.531 1 91.5 10 GLU B CA 1
ATOM 1731 C C . GLU B 1 10 ? 6.957 -20.141 -18.062 1 91.5 10 GLU B C 1
ATOM 1733 O O . GLU B 1 10 ? 6.066 -20.828 -17.578 1 91.5 10 GLU B O 1
ATOM 1738 N N . GLU B 1 11 ?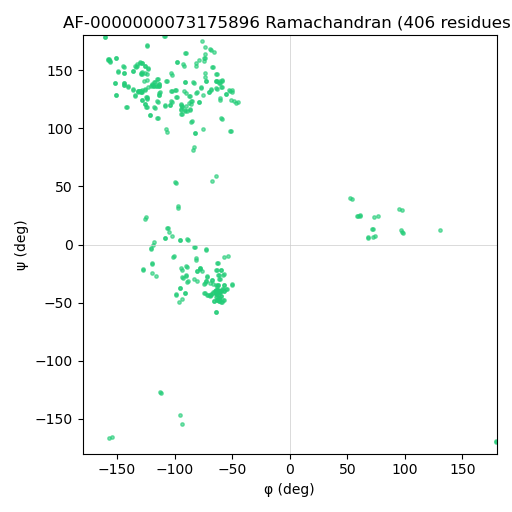 7.766 -20.5 -19.016 1 92.94 11 GLU B N 1
ATOM 1739 C CA . GLU B 1 11 ? 7.641 -21.859 -19.562 1 92.94 11 GLU B CA 1
ATOM 1740 C C . GLU B 1 11 ? 7.91 -22.906 -18.5 1 92.94 11 GLU B C 1
ATOM 1742 O O . GLU B 1 11 ? 7.23 -23.938 -18.453 1 92.94 11 GLU B O 1
ATOM 1747 N N . GLN B 1 12 ? 8.859 -22.641 -17.719 1 92.38 12 GLN B N 1
ATOM 1748 C CA . GLN B 1 12 ? 9.156 -23.547 -16.609 1 92.38 12 GLN B CA 1
ATOM 1749 C C . GLN B 1 12 ? 7.98 -23.641 -15.641 1 92.38 12 GLN B C 1
ATOM 1751 O O . GLN B 1 12 ? 7.676 -24.719 -15.125 1 92.38 12 GLN B O 1
ATOM 1756 N N . THR B 1 13 ? 7.352 -22.562 -15.375 1 94 13 THR B N 1
ATOM 1757 C CA . THR B 1 13 ? 6.195 -22.516 -14.484 1 94 13 THR B CA 1
ATOM 1758 C C . THR B 1 13 ? 5.047 -23.344 -15.039 1 94 13 THR B C 1
ATOM 1760 O O . THR B 1 13 ? 4.453 -24.141 -14.312 1 94 13 THR B O 1
ATOM 1763 N N . LYS B 1 14 ? 4.887 -23.266 -16.312 1 94.19 14 LYS B N 1
ATOM 1764 C CA . LYS B 1 14 ? 3.855 -24.062 -16.969 1 94.19 14 LYS B CA 1
ATOM 1765 C C . LYS B 1 14 ? 4.203 -25.547 -16.938 1 94.19 14 LYS B C 1
ATOM 1767 O O . LYS B 1 14 ? 3.346 -26.391 -16.656 1 94.19 14 LYS B O 1
ATOM 1772 N N . ALA B 1 15 ? 5.383 -25.797 -17.219 1 93.81 15 ALA B N 1
ATOM 1773 C CA . ALA B 1 15 ? 5.848 -27.188 -17.234 1 93.81 15 ALA B CA 1
ATOM 1774 C C . ALA B 1 15 ? 5.715 -27.828 -15.867 1 93.81 15 ALA B C 1
ATOM 1776 O O . ALA B 1 15 ? 5.523 -29.047 -15.758 1 93.81 15 ALA B O 1
ATOM 1777 N N . ALA B 1 16 ? 5.754 -27.016 -14.875 1 93.81 16 ALA B N 1
ATOM 1778 C CA . ALA B 1 16 ? 5.656 -27.516 -13.508 1 93.81 16 ALA B CA 1
ATOM 1779 C C . ALA B 1 16 ? 4.199 -27.734 -13.109 1 93.81 16 ALA B C 1
ATOM 1781 O O . ALA B 1 16 ? 3.916 -28.156 -11.984 1 93.81 16 ALA B O 1
ATOM 1782 N N . GLY B 1 17 ? 3.229 -27.422 -13.984 1 94.25 17 GLY B N 1
ATOM 1783 C CA . GLY B 1 17 ? 1.831 -27.766 -13.766 1 94.25 17 GLY B CA 1
ATOM 1784 C C . GLY B 1 17 ? 1.015 -26.609 -13.211 1 94.25 17 GLY B C 1
ATOM 1785 O O . GLY B 1 17 ? -0.113 -26.797 -12.758 1 94.25 17 GLY B O 1
ATOM 1786 N N . TYR B 1 18 ? 1.587 -25.453 -13.203 1 95.81 18 TYR B N 1
ATOM 1787 C CA . TYR B 1 18 ? 0.809 -24.297 -12.789 1 95.81 18 TYR B CA 1
ATOM 1788 C C . TYR B 1 18 ? -0.204 -23.906 -13.859 1 95.81 18 TYR B C 1
ATOM 1790 O O . TYR B 1 18 ? 0.099 -23.953 -15.055 1 95.81 18 TYR B O 1
ATOM 1798 N N . LYS B 1 19 ? -1.364 -23.531 -13.43 1 95.94 19 LYS B N 1
ATOM 1799 C CA . LYS B 1 19 ? -2.428 -23.125 -14.344 1 95.94 19 LYS B CA 1
ATOM 1800 C C . LYS B 1 19 ? -2.52 -21.609 -14.453 1 95.94 19 LYS B C 1
ATOM 1802 O O . LYS B 1 19 ? -2.486 -20.906 -13.438 1 95.94 19 LYS B O 1
ATOM 1807 N N . GLN B 1 20 ? -2.594 -21.172 -15.648 1 95.62 20 GLN B N 1
ATOM 1808 C CA . GLN B 1 20 ? -2.789 -19.734 -15.852 1 95.62 20 GLN B CA 1
ATOM 1809 C C . GLN B 1 20 ? -4.191 -19.312 -15.43 1 95.62 20 GLN B C 1
ATOM 1811 O O . GLN B 1 20 ? -5.176 -19.953 -15.781 1 95.62 20 GLN B O 1
ATOM 1816 N N . ILE B 1 21 ? -4.27 -18.297 -14.68 1 93.25 21 ILE B N 1
ATOM 1817 C CA . ILE B 1 21 ? -5.555 -17.75 -14.258 1 93.25 21 ILE B CA 1
ATOM 1818 C C . ILE B 1 21 ? -5.645 -16.281 -14.656 1 93.25 21 ILE B C 1
ATOM 1820 O O . ILE B 1 21 ? -4.664 -15.695 -15.125 1 93.25 21 ILE B O 1
ATOM 1824 N N . SER B 1 22 ? -6.828 -15.695 -14.492 1 87.56 22 SER B N 1
ATOM 1825 C CA . SER B 1 22 ? -7.035 -14.289 -14.836 1 87.56 22 SER B CA 1
ATOM 1826 C C . SER B 1 22 ? -6.188 -13.375 -13.961 1 87.56 22 SER B C 1
ATOM 1828 O O . SER B 1 22 ? -6.051 -13.609 -12.758 1 87.56 22 SER B O 1
ATOM 1830 N N . ALA B 1 23 ? -5.641 -12.336 -14.578 1 81.75 23 ALA B N 1
ATOM 1831 C CA . ALA B 1 23 ? -4.824 -11.375 -13.844 1 81.75 23 ALA B CA 1
ATOM 1832 C C . ALA B 1 23 ? -5.691 -10.492 -12.945 1 81.75 23 ALA B C 1
ATOM 1834 O O . ALA B 1 23 ? -5.238 -10.023 -11.898 1 81.75 23 ALA B O 1
ATOM 1835 N N . LEU B 1 24 ? -6.867 -10.25 -13.375 1 74.81 24 LEU B N 1
ATOM 1836 C CA . LEU B 1 24 ? -7.75 -9.367 -12.633 1 74.81 24 LEU B CA 1
ATOM 1837 C C . LEU B 1 24 ? -8.609 -10.148 -11.641 1 74.81 24 LEU B C 1
ATOM 1839 O O . LEU B 1 24 ? -9.07 -11.25 -11.961 1 74.81 24 LEU B O 1
ATOM 1843 N N . LEU B 1 25 ? -8.766 -9.578 -10.5 1 68.44 25 LEU B N 1
ATOM 1844 C CA . LEU B 1 25 ? -9.719 -10.156 -9.555 1 68.44 25 LEU B CA 1
ATOM 1845 C C . LEU B 1 25 ? -11.141 -10.094 -10.102 1 68.44 25 LEU B C 1
ATOM 1847 O O . LEU B 1 25 ? -11.914 -11.039 -9.938 1 68.44 25 LEU B O 1
ATOM 1851 N N . ASN B 1 26 ? -11.438 -8.914 -10.703 1 62.78 26 ASN B N 1
ATOM 1852 C CA . ASN B 1 26 ? -12.758 -8.711 -11.289 1 62.78 26 ASN B CA 1
ATOM 1853 C C . ASN B 1 26 ? -12.672 -8.555 -12.805 1 62.78 26 ASN B C 1
ATOM 1855 O O . ASN B 1 26 ? -12.164 -7.547 -13.305 1 62.78 26 ASN B O 1
ATOM 1859 N N . GLU B 1 27 ? -13.125 -9.547 -13.508 1 62.47 27 GLU B N 1
ATOM 1860 C CA . GLU B 1 27 ? -13.047 -9.508 -14.969 1 62.47 27 GLU B CA 1
ATOM 1861 C C . GLU B 1 27 ? -14.344 -8.977 -15.57 1 62.47 27 GLU B C 1
ATOM 1863 O O . GLU B 1 27 ? -14.367 -8.57 -16.734 1 62.47 27 GLU B O 1
ATOM 1868 N N . GLU B 1 28 ? -15.297 -9.07 -14.805 1 60.75 28 GLU B N 1
ATOM 1869 C CA . GLU B 1 28 ? -16.609 -8.742 -15.359 1 60.75 28 GLU B CA 1
ATOM 1870 C C . GLU B 1 28 ? -16.859 -7.238 -15.344 1 60.75 28 GLU B C 1
ATOM 1872 O O . GLU B 1 28 ? -17.672 -6.734 -16.125 1 60.75 28 GLU B O 1
ATOM 1877 N N . ASN B 1 29 ? -16.219 -6.695 -14.359 1 54.22 29 ASN B N 1
ATOM 1878 C CA . ASN B 1 29 ? -16.469 -5.258 -14.258 1 54.22 29 ASN B CA 1
ATOM 1879 C C . ASN B 1 29 ? -15.57 -4.465 -15.203 1 54.22 29 ASN B C 1
ATOM 1881 O O . ASN B 1 29 ? -14.375 -4.332 -14.969 1 54.22 29 ASN B O 1
ATOM 1885 N N . GLU B 1 30 ? -16.047 -4.383 -16.422 1 55.16 30 GLU B N 1
ATOM 1886 C CA . GLU B 1 30 ? -15.359 -3.609 -17.453 1 55.16 30 GLU B CA 1
ATOM 1887 C C . GLU B 1 30 ? -15.172 -2.16 -17.031 1 55.16 30 GLU B C 1
ATOM 1889 O O . GLU B 1 30 ? -14.406 -1.417 -17.641 1 55.16 30 GLU B O 1
ATOM 1894 N N . ASP B 1 31 ? -15.852 -1.831 -15.938 1 57.09 31 ASP B N 1
ATOM 1895 C CA . ASP B 1 31 ? -15.82 -0.422 -15.555 1 57.09 31 ASP B CA 1
ATOM 1896 C C . ASP B 1 31 ? -14.461 -0.049 -14.961 1 57.09 31 ASP B C 1
ATOM 1898 O O . ASP B 1 31 ? -13.617 -0.918 -14.727 1 57.09 31 ASP B O 1
ATOM 1902 N N . MET B 1 32 ? -14.125 1.221 -14.852 1 63.62 32 MET B N 1
ATOM 1903 C CA . MET B 1 32 ? -12.953 2.008 -14.5 1 63.62 32 MET B CA 1
ATOM 1904 C C . MET B 1 32 ? -12.547 1.759 -13.047 1 63.62 32 MET B C 1
ATOM 1906 O O . MET B 1 32 ? -12.828 2.574 -12.172 1 63.62 32 MET B O 1
ATOM 1910 N N . LEU B 1 33 ? -12.25 0.443 -12.781 1 70.69 33 LEU B N 1
ATOM 1911 C CA . LEU B 1 33 ? -11.75 0.141 -11.445 1 70.69 33 LEU B CA 1
ATOM 1912 C C . LEU B 1 33 ? -10.305 0.592 -11.289 1 70.69 33 LEU B C 1
ATOM 1914 O O . LEU B 1 33 ? -9.602 0.799 -12.289 1 70.69 33 LEU B O 1
ATOM 1918 N N . PHE B 1 34 ? -9.984 0.763 -10.062 1 79 34 PHE B N 1
ATOM 1919 C CA . PHE B 1 34 ? -8.617 1.17 -9.773 1 79 34 PHE B CA 1
ATOM 1920 C C . PHE B 1 34 ? -7.621 0.147 -10.312 1 79 34 PHE B C 1
ATOM 1922 O O . PHE B 1 34 ? -6.598 0.513 -10.891 1 79 34 PHE B O 1
ATOM 1929 N N . VAL B 1 35 ? -7.887 -1.1 -9.984 1 73.38 35 VAL B N 1
ATOM 1930 C CA . VAL B 1 35 ? -7.137 -2.166 -10.641 1 73.38 35 VAL B CA 1
ATOM 1931 C C . VAL B 1 35 ? -8.039 -2.898 -11.625 1 73.38 35 VAL B C 1
ATOM 1933 O O . VAL B 1 35 ? -8.891 -3.695 -11.227 1 73.38 35 VAL B O 1
ATOM 1936 N N . GLY B 1 36 ? -7.902 -2.545 -12.781 1 69.69 36 GLY B N 1
ATOM 1937 C CA . GLY B 1 36 ? -8.703 -3.092 -13.859 1 69.69 36 GLY B CA 1
ATOM 1938 C C . GLY B 1 36 ? -8.039 -2.969 -15.219 1 69.69 36 GLY B C 1
ATOM 1939 O O . GLY B 1 36 ? -6.82 -2.842 -15.305 1 69.69 36 GLY B O 1
ATOM 1940 N N . HIS B 1 37 ? -8.875 -3.191 -16.141 1 64.06 37 HIS B N 1
ATOM 1941 C CA . HIS B 1 37 ? -8.383 -3.184 -17.516 1 64.06 37 HIS B CA 1
ATOM 1942 C C . HIS B 1 37 ? -7.777 -1.834 -17.875 1 64.06 37 HIS B C 1
ATOM 1944 O O . HIS B 1 37 ? -6.875 -1.76 -18.719 1 64.06 37 HIS B O 1
ATOM 1950 N N . ASN B 1 38 ? -8.172 -0.834 -17.141 1 59.53 38 ASN B N 1
ATOM 1951 C CA . ASN B 1 38 ? -7.746 0.526 -17.453 1 59.53 38 ASN B CA 1
ATOM 1952 C C . ASN B 1 38 ? -6.336 0.802 -16.938 1 59.53 38 ASN B C 1
ATOM 1954 O O . ASN B 1 38 ? -5.688 1.755 -17.375 1 59.53 38 ASN B O 1
ATOM 1958 N N . ASN B 1 39 ? -5.949 0.068 -16 1 60.81 39 ASN B N 1
ATOM 1959 C CA . ASN B 1 39 ? -4.609 0.337 -15.5 1 60.81 39 ASN B CA 1
ATOM 1960 C C . ASN B 1 39 ? -3.699 -0.878 -15.648 1 60.81 39 ASN B C 1
ATOM 1962 O O . ASN B 1 39 ? -2.473 -0.745 -15.656 1 60.81 39 ASN B O 1
ATOM 1966 N N . LEU B 1 40 ? -4.508 -1.939 -15.68 1 61.38 40 LEU B N 1
ATOM 1967 C CA . LEU B 1 40 ? -3.752 -3.152 -15.977 1 61.38 40 LEU B CA 1
ATOM 1968 C C . LEU B 1 40 ? -3.662 -3.385 -17.484 1 61.38 40 LEU B C 1
ATOM 1970 O O . LEU B 1 40 ? -4.605 -3.086 -18.219 1 61.38 40 LEU B O 1
ATOM 1974 N N . LEU B 1 41 ? -2.545 -3.346 -18.094 1 69.88 41 LEU B N 1
ATOM 1975 C CA . LEU B 1 41 ? -2.26 -3.67 -19.5 1 69.88 41 LEU B CA 1
ATOM 1976 C C . LEU B 1 41 ? -2.221 -2.41 -20.344 1 69.88 41 LEU B C 1
ATOM 1978 O O . LEU B 1 41 ? -2.809 -2.371 -21.438 1 69.88 41 LEU B O 1
ATOM 1982 N N . GLN B 1 42 ? -1.843 -1.401 -19.703 1 76 42 GLN B N 1
ATOM 1983 C CA . GLN B 1 42 ? -1.69 -0.121 -20.391 1 76 42 GLN B CA 1
ATOM 1984 C C . GLN B 1 42 ? -0.221 0.185 -20.672 1 76 42 GLN B C 1
ATOM 1986 O O . GLN B 1 42 ? 0.643 -0.092 -19.828 1 76 42 GLN B O 1
ATOM 1991 N N . LYS B 1 43 ? -0.057 0.824 -21.766 1 80.69 43 LYS B N 1
ATOM 1992 C CA . LYS B 1 43 ? 1.296 1.222 -22.141 1 80.69 43 LYS B CA 1
ATOM 1993 C C . LYS B 1 43 ? 1.927 2.111 -21.078 1 80.69 43 LYS B C 1
ATOM 1995 O O . LYS B 1 43 ? 1.272 3.008 -20.547 1 80.69 43 LYS B O 1
ATOM 2000 N N . ASP B 1 44 ? 3.209 1.875 -20.703 1 84.88 44 ASP B N 1
ATOM 2001 C CA . ASP B 1 44 ? 4.078 2.613 -19.781 1 84.88 44 ASP B CA 1
ATOM 2002 C C . ASP B 1 44 ? 3.584 2.498 -18.344 1 84.88 44 ASP B C 1
ATOM 2004 O O . ASP B 1 44 ? 4.059 3.213 -17.469 1 84.88 44 ASP B O 1
ATOM 2008 N N . ARG B 1 45 ? 2.553 1.659 -18.156 1 87.94 45 ARG B N 1
ATOM 2009 C CA . ARG B 1 45 ? 2.131 1.227 -16.828 1 87.94 45 ARG B CA 1
ATOM 2010 C C . ARG B 1 45 ? 2.398 -0.261 -16.625 1 87.94 45 ARG B C 1
ATOM 2012 O O . ARG B 1 45 ? 3.527 -0.723 -16.812 1 87.94 45 ARG B O 1
ATOM 2019 N N . ILE B 1 46 ? 1.404 -1.012 -16.234 1 89.25 46 ILE B N 1
ATOM 2020 C CA . ILE B 1 46 ? 1.568 -2.461 -16.266 1 89.25 46 ILE B CA 1
ATOM 2021 C C . ILE B 1 46 ? 1.209 -2.979 -17.656 1 89.25 46 ILE B C 1
ATOM 2023 O O . ILE B 1 46 ? 0.029 -3.096 -18 1 89.25 46 ILE B O 1
ATOM 2027 N N . GLU B 1 47 ? 2.174 -3.326 -18.391 1 88.81 47 GLU B N 1
ATOM 2028 C CA . GLU B 1 47 ? 1.947 -3.633 -19.812 1 88.81 47 GLU B CA 1
ATOM 2029 C C . GLU B 1 47 ? 1.596 -5.105 -20 1 88.81 47 GLU B C 1
ATOM 2031 O O . GLU B 1 47 ? 0.906 -5.461 -20.953 1 88.81 47 GLU B O 1
ATOM 2036 N N . GLU B 1 48 ? 2.131 -5.902 -19.172 1 88.44 48 GLU B N 1
ATOM 2037 C CA . GLU B 1 48 ? 1.865 -7.336 -19.219 1 88.44 48 GLU B CA 1
ATOM 2038 C C . GLU B 1 48 ? 1.72 -7.918 -17.812 1 88.44 48 GLU B C 1
ATOM 2040 O O . GLU B 1 48 ? 2.457 -7.539 -16.891 1 88.44 48 GLU B O 1
ATOM 2045 N N . VAL B 1 49 ? 0.76 -8.727 -17.672 1 91.12 49 VAL B N 1
ATOM 2046 C CA . VAL B 1 49 ? 0.558 -9.477 -16.422 1 91.12 49 VAL B CA 1
ATOM 2047 C C . VAL B 1 49 ? 0.066 -10.883 -16.75 1 91.12 49 VAL B C 1
ATOM 2049 O O . VAL B 1 49 ? -0.951 -11.047 -17.438 1 91.12 49 VAL B O 1
ATOM 2052 N N . ARG B 1 50 ? 0.82 -11.836 -16.375 1 92.75 50 ARG B N 1
ATOM 2053 C CA . ARG B 1 50 ? 0.44 -13.242 -16.484 1 92.75 50 ARG B CA 1
ATOM 2054 C C . ARG B 1 50 ? 0.526 -13.93 -15.125 1 92.75 50 ARG B C 1
ATOM 2056 O O . ARG B 1 50 ? 1.572 -13.898 -14.477 1 92.75 50 ARG B O 1
ATOM 2063 N N . ILE B 1 51 ? -0.533 -14.531 -14.742 1 95 51 ILE B N 1
ATOM 2064 C CA . ILE B 1 51 ? -0.628 -15.094 -13.398 1 95 51 ILE B CA 1
ATOM 2065 C C . ILE B 1 51 ? -0.844 -16.609 -13.492 1 95 51 ILE B C 1
ATOM 2067 O O . ILE B 1 51 ? -1.646 -17.078 -14.305 1 95 51 ILE B O 1
ATOM 2071 N N . TYR B 1 52 ? -0.128 -17.312 -12.664 1 96.12 52 TYR B N 1
ATOM 2072 C CA . TYR B 1 52 ? -0.228 -18.766 -12.57 1 96.12 52 TYR B CA 1
ATOM 2073 C C . TYR B 1 52 ? -0.433 -19.203 -11.125 1 96.12 52 TYR B C 1
ATOM 2075 O O . TYR B 1 52 ? 0.069 -18.562 -10.195 1 96.12 52 TYR B O 1
ATOM 2083 N N . SER B 1 53 ? -1.119 -20.266 -10.914 1 96.81 53 SER B N 1
ATOM 2084 C CA . SER B 1 53 ? -1.361 -20.75 -9.562 1 96.81 53 SER B CA 1
ATOM 2085 C C . SER B 1 53 ? -1.368 -22.281 -9.523 1 96.81 53 SER B C 1
ATOM 2087 O O . SER B 1 53 ? -1.633 -22.938 -10.531 1 96.81 53 SER B O 1
ATOM 2089 N N . LYS B 1 54 ? -1.044 -22.781 -8.383 1 96.5 54 LYS B N 1
ATOM 2090 C CA . LYS B 1 54 ? -1.057 -24.219 -8.133 1 96.5 54 LYS B CA 1
ATOM 2091 C C . LYS B 1 54 ? -1.35 -24.516 -6.66 1 96.5 54 LYS B C 1
ATOM 2093 O O . LYS B 1 54 ? -0.682 -23.984 -5.77 1 96.5 54 LYS B O 1
ATOM 2098 N N . PRO B 1 55 ? -2.305 -25.359 -6.426 1 96.56 55 PRO B N 1
ATOM 2099 C CA . PRO B 1 55 ? -2.568 -25.75 -5.035 1 96.56 55 PRO B CA 1
ATOM 2100 C C . PRO B 1 55 ? -1.429 -26.562 -4.422 1 96.56 55 PRO B C 1
ATOM 2102 O O . PRO B 1 55 ? -0.679 -27.219 -5.145 1 96.56 55 PRO B O 1
ATOM 2105 N N . VAL B 1 56 ? -1.307 -26.469 -3.145 1 96.19 56 VAL B N 1
ATOM 2106 C CA . VAL B 1 56 ? -0.328 -27.219 -2.357 1 96.19 56 VAL B CA 1
ATOM 2107 C C . VAL B 1 56 ? -1.044 -28.203 -1.443 1 96.19 56 VAL B C 1
ATOM 2109 O O . VAL B 1 56 ? -1.966 -27.844 -0.714 1 96.19 56 VAL B O 1
ATOM 2112 N N . TYR B 1 57 ? -0.519 -29.438 -1.361 1 95.12 57 TYR B N 1
ATOM 2113 C CA . TYR B 1 57 ? -1.278 -30.453 -0.648 1 95.12 57 TYR B CA 1
ATOM 2114 C C . TYR B 1 57 ? -0.483 -31 0.532 1 95.12 57 TYR B C 1
ATOM 2116 O O . TYR B 1 57 ? -1.043 -31.656 1.416 1 95.12 57 TYR B O 1
ATOM 2124 N N . SER B 1 58 ? 0.812 -30.75 0.537 1 92.94 58 SER B N 1
ATOM 2125 C CA . SER B 1 58 ? 1.61 -31.328 1.605 1 92.94 58 SER B CA 1
ATOM 2126 C C . SER B 1 58 ? 2.359 -30.266 2.393 1 92.94 58 SER B C 1
ATOM 2128 O O . SER B 1 58 ? 2.77 -29.25 1.832 1 92.94 58 SER B O 1
ATOM 2130 N N . GLN B 1 59 ? 2.582 -30.625 3.625 1 94.06 59 GLN B N 1
ATOM 2131 C CA . GLN B 1 59 ? 3.344 -29.734 4.492 1 94.06 59 GLN B CA 1
ATOM 2132 C C . GLN B 1 59 ? 4.797 -29.625 4.035 1 94.06 59 GLN B C 1
ATOM 2134 O O . GLN B 1 59 ? 5.418 -28.562 4.168 1 94.06 59 GLN B O 1
ATOM 2139 N N . GLU B 1 60 ? 5.23 -30.656 3.488 1 92.94 60 GLU B N 1
ATOM 2140 C CA . GLU B 1 60 ? 6.598 -30.656 2.979 1 92.94 60 GLU B CA 1
ATOM 2141 C C . GLU B 1 60 ? 6.789 -29.609 1.891 1 92.94 60 GLU B C 1
ATOM 2143 O O . GLU B 1 60 ? 7.75 -28.844 1.928 1 92.94 60 GLU B O 1
ATOM 2148 N N . GLN B 1 61 ? 5.887 -29.625 0.981 1 92.88 61 GLN B N 1
ATOM 2149 C CA . GLN B 1 61 ? 5.961 -28.641 -0.101 1 92.88 61 GLN B CA 1
ATOM 2150 C C . GLN B 1 61 ? 5.773 -27.219 0.425 1 92.88 61 GLN B C 1
ATOM 2152 O O . GLN B 1 61 ? 6.461 -26.297 -0.013 1 92.88 61 GLN B O 1
ATOM 2157 N N . LEU B 1 62 ? 4.906 -27.047 1.326 1 94.38 62 LEU B N 1
ATOM 2158 C CA . LEU B 1 62 ? 4.672 -25.734 1.909 1 94.38 62 LEU B CA 1
ATOM 2159 C C . LEU B 1 62 ? 5.91 -25.234 2.648 1 94.38 62 LEU B C 1
ATOM 2161 O O . LEU B 1 62 ? 6.281 -24.062 2.527 1 94.38 62 LEU B O 1
ATOM 2165 N N . ASN B 1 63 ? 6.59 -26.125 3.334 1 93.38 63 ASN B N 1
ATOM 2166 C CA . ASN B 1 63 ? 7.797 -25.766 4.066 1 93.38 63 ASN B CA 1
ATOM 2167 C C . ASN B 1 63 ? 8.906 -25.297 3.127 1 93.38 63 ASN B C 1
ATOM 2169 O O . ASN B 1 63 ? 9.695 -24.422 3.48 1 93.38 63 ASN B O 1
ATOM 2173 N N . LYS B 1 64 ? 8.945 -25.875 2.023 1 90.81 64 LYS B N 1
ATOM 2174 C CA . LYS B 1 64 ? 9.93 -25.438 1.039 1 90.81 64 LYS B CA 1
ATOM 2175 C C . LYS B 1 64 ? 9.688 -24 0.619 1 90.81 64 LYS B C 1
ATOM 2177 O O . LYS B 1 64 ? 10.641 -23.234 0.415 1 90.81 64 LYS B O 1
ATOM 2182 N N . LEU B 1 65 ? 8.438 -23.672 0.485 1 92.12 65 LEU B N 1
ATOM 2183 C CA . LEU B 1 65 ? 8.078 -22.297 0.125 1 92.12 65 LEU B CA 1
ATOM 2184 C C . LEU B 1 65 ? 8.398 -21.328 1.263 1 92.12 65 LEU B C 1
ATOM 2186 O O . LEU B 1 65 ? 8.945 -20.25 1.032 1 92.12 65 LEU B O 1
ATOM 2190 N N . ILE B 1 66 ? 8.102 -21.703 2.457 1 92.06 66 ILE B N 1
ATOM 2191 C CA . ILE B 1 66 ? 8.25 -20.859 3.639 1 92.06 66 ILE B CA 1
ATOM 2192 C C . ILE B 1 66 ? 9.734 -20.641 3.918 1 92.06 66 ILE B C 1
ATOM 2194 O O . ILE B 1 66 ? 10.133 -19.531 4.285 1 92.06 66 ILE B O 1
ATOM 2198 N N . ASN B 1 67 ? 10.547 -21.562 3.648 1 87.69 67 ASN B N 1
ATOM 2199 C CA . ASN B 1 67 ? 11.953 -21.516 4.035 1 87.69 67 ASN B CA 1
ATOM 2200 C C . ASN B 1 67 ? 12.828 -21.016 2.895 1 87.69 67 ASN B C 1
ATOM 2202 O O . ASN B 1 67 ? 14.031 -21.281 2.865 1 87.69 67 ASN B O 1
ATOM 2206 N N . GLN B 1 68 ? 12.297 -20.172 2.092 1 79 68 GLN B N 1
ATOM 2207 C CA . GLN B 1 68 ? 13.055 -19.734 0.919 1 79 68 GLN B CA 1
ATOM 2208 C C . GLN B 1 68 ? 13.914 -18.516 1.231 1 79 68 GLN B C 1
ATOM 2210 O O . GLN B 1 68 ? 14.539 -17.953 0.336 1 79 68 GLN B O 1
ATOM 2215 N N . GLU B 1 69 ? 13.992 -18.078 2.338 1 71.69 69 GLU B N 1
ATOM 2216 C CA . GLU B 1 69 ? 14.594 -16.797 2.648 1 71.69 69 GLU B CA 1
ATOM 2217 C C . GLU B 1 69 ? 16.047 -16.734 2.162 1 71.69 69 GLU B C 1
ATOM 2219 O O . GLU B 1 69 ? 16.5 -15.688 1.69 1 71.69 69 GLU B O 1
ATOM 2224 N N . ASP B 1 70 ? 16.641 -17.781 2.059 1 69.62 70 ASP B N 1
ATOM 2225 C CA . ASP B 1 70 ? 18.062 -17.75 1.703 1 69.62 70 ASP B CA 1
ATOM 2226 C C . ASP B 1 70 ? 18.266 -18.109 0.235 1 69.62 70 ASP B C 1
ATOM 2228 O O . ASP B 1 70 ? 19.406 -18.141 -0.25 1 69.62 70 ASP B O 1
ATOM 2232 N N . ALA B 1 71 ? 17.156 -18.219 -0.453 1 71 71 ALA B N 1
ATOM 2233 C CA . ALA B 1 71 ? 17.312 -18.656 -1.84 1 71 71 ALA B CA 1
ATOM 2234 C C . ALA B 1 71 ? 17.484 -17.453 -2.771 1 71 71 ALA B C 1
ATOM 2236 O O . ALA B 1 71 ? 16.859 -16.422 -2.58 1 71 71 ALA B O 1
ATOM 2237 N N . ASP B 1 72 ? 18.484 -17.562 -3.578 1 71.19 72 ASP B N 1
ATOM 2238 C CA . ASP B 1 72 ? 18.734 -16.547 -4.59 1 71.19 72 ASP B CA 1
ATOM 2239 C C . ASP B 1 72 ? 18.188 -16.969 -5.949 1 71.19 72 ASP B C 1
ATOM 2241 O O . ASP B 1 72 ? 18.953 -17.297 -6.859 1 71.19 72 ASP B O 1
ATOM 2245 N N . ALA B 1 73 ? 16.938 -17.344 -6.055 1 77.44 73 ALA B N 1
ATOM 2246 C CA . ALA B 1 73 ? 16.266 -17.703 -7.305 1 77.44 73 ALA B CA 1
ATOM 2247 C C . ALA B 1 73 ? 15.016 -16.859 -7.52 1 77.44 73 ALA B C 1
ATOM 2249 O O . ALA B 1 73 ? 14.32 -16.516 -6.562 1 77.44 73 ALA B O 1
ATOM 2250 N N . PRO B 1 74 ? 14.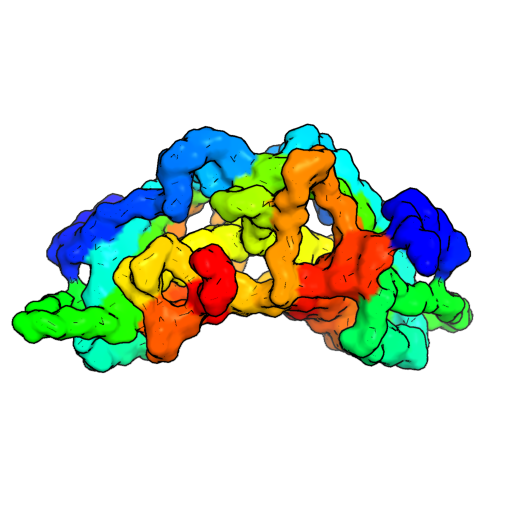805 -16.484 -8.781 1 76.5 74 PRO B N 1
ATOM 2251 C CA . PRO B 1 74 ? 13.617 -15.664 -9.055 1 76.5 74 PRO B CA 1
ATOM 2252 C C . PRO B 1 74 ? 12.32 -16.344 -8.617 1 76.5 74 PRO B C 1
ATOM 2254 O O . PRO B 1 74 ? 11.367 -15.664 -8.227 1 76.5 74 PRO B O 1
ATOM 2257 N N . ILE B 1 75 ? 12.32 -17.641 -8.883 1 74.19 75 ILE B N 1
ATOM 2258 C CA . ILE B 1 75 ? 11.195 -18.422 -8.398 1 74.19 75 ILE B CA 1
ATOM 2259 C C . ILE B 1 75 ? 11.711 -19.562 -7.508 1 74.19 75 ILE B C 1
ATOM 2261 O O . ILE B 1 75 ? 12.711 -20.203 -7.832 1 74.19 75 ILE B O 1
ATOM 2265 N N . GLN B 1 76 ? 11.023 -19.703 -6.41 1 70.19 76 GLN B N 1
ATOM 2266 C CA . GLN B 1 76 ? 11.328 -20.844 -5.543 1 70.19 76 GLN B CA 1
ATOM 2267 C C . GLN B 1 76 ? 10.898 -22.156 -6.188 1 70.19 76 GLN B C 1
ATOM 2269 O O . GLN B 1 76 ? 10.188 -22.156 -7.195 1 70.19 76 GLN B O 1
ATOM 2274 N N . PRO B 1 77 ? 11.414 -23.109 -5.512 1 78.5 77 PRO B N 1
ATOM 2275 C CA . PRO B 1 77 ? 11.102 -24.406 -6.117 1 78.5 77 PRO B CA 1
ATOM 2276 C C . PRO B 1 77 ? 9.602 -24.594 -6.359 1 78.5 77 PRO B C 1
ATOM 2278 O O . PRO B 1 77 ? 8.781 -24.219 -5.516 1 78.5 77 PRO B O 1
ATOM 2281 N N . PHE B 1 78 ? 9.383 -25 -7.457 1 89.25 78 PHE B N 1
ATOM 2282 C CA . PHE B 1 78 ? 8.016 -25.281 -7.879 1 89.25 78 PHE B CA 1
ATOM 2283 C C . PHE B 1 78 ? 7.395 -26.359 -6.992 1 89.25 78 PHE B C 1
ATOM 2285 O O . PHE B 1 78 ? 8.078 -27.281 -6.551 1 89.25 78 PHE B O 1
ATOM 2292 N N . VAL B 1 79 ? 6.199 -26.172 -6.703 1 90.19 79 VAL B N 1
ATOM 2293 C CA . VAL B 1 79 ? 5.402 -27.203 -6.051 1 90.19 79 VAL B CA 1
ATOM 2294 C C . VAL B 1 79 ? 5.281 -28.422 -6.973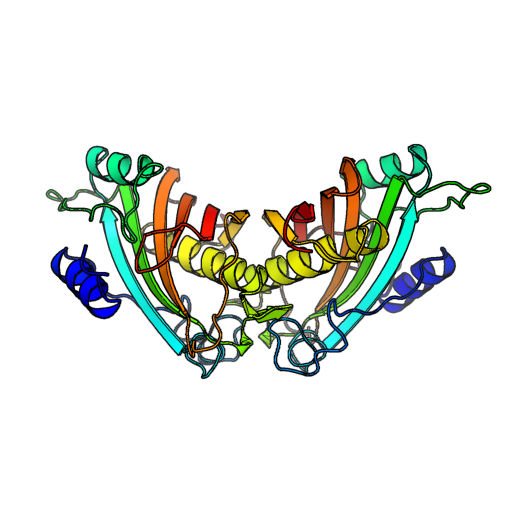 1 90.19 79 VAL B C 1
ATOM 2296 O O . VAL B 1 79 ? 5.012 -28.281 -8.164 1 90.19 79 VAL B O 1
ATOM 2299 N N . THR B 1 80 ? 5.488 -29.625 -6.402 1 87.38 80 THR B N 1
ATOM 2300 C CA . THR B 1 80 ? 5.512 -30.812 -7.25 1 87.38 80 THR B CA 1
ATOM 2301 C C . THR B 1 80 ? 4.426 -31.797 -6.828 1 87.38 80 THR B C 1
ATOM 2303 O O . THR B 1 80 ? 4.184 -32.781 -7.52 1 87.38 80 THR B O 1
ATOM 2306 N N . ASP B 1 81 ? 3.793 -31.438 -5.836 1 83.25 81 ASP B N 1
ATOM 2307 C CA . ASP B 1 81 ? 2.861 -32.438 -5.34 1 83.25 81 ASP B CA 1
ATOM 2308 C C . ASP B 1 81 ? 1.557 -32.438 -6.133 1 83.25 81 ASP B C 1
ATOM 2310 O O . ASP B 1 81 ? 1.322 -31.516 -6.93 1 83.25 81 ASP B O 1
ATOM 2314 N N . SER B 1 82 ? 0.927 -33.594 -6.121 1 78.88 82 SER B N 1
ATOM 2315 C CA . SER B 1 82 ? -0.408 -33.781 -6.684 1 78.88 82 SER B CA 1
ATOM 2316 C C . SER B 1 82 ? -1.365 -34.344 -5.648 1 78.88 82 SER B C 1
ATOM 2318 O O . SER B 1 82 ? -0.939 -35.062 -4.719 1 78.88 82 SER B O 1
ATOM 2320 N N . PRO B 1 83 ? -2.646 -33.844 -5.875 1 73.19 83 PRO B N 1
ATOM 2321 C CA . PRO B 1 83 ? -3.6 -34.312 -4.879 1 73.19 83 PRO B CA 1
ATOM 2322 C C . PRO B 1 83 ? -3.723 -35.844 -4.879 1 73.19 83 PRO B C 1
ATOM 2324 O O . PRO B 1 83 ? -3.646 -36.469 -5.941 1 73.19 83 PRO B O 1
ATOM 2327 N N . SER B 1 84 ? -3.479 -36.281 -3.678 1 71.62 84 SER B N 1
ATOM 2328 C CA . SER B 1 84 ? -4.016 -37.625 -3.545 1 71.62 84 SER B CA 1
ATOM 2329 C C . SER B 1 84 ? -5.539 -37.625 -3.635 1 71.62 84 SER B C 1
ATOM 2331 O O . SER B 1 84 ? -6.168 -36.594 -3.572 1 71.62 84 SER B O 1
ATOM 2333 N N . GLU B 1 85 ? -6.262 -38.844 -3.844 1 68.06 85 GLU B N 1
ATOM 2334 C CA . GLU B 1 85 ? -7.719 -38.938 -3.908 1 68.06 85 GLU B CA 1
ATOM 2335 C C . GLU B 1 85 ? -8.375 -38.125 -2.791 1 68.06 85 GLU B C 1
ATOM 2337 O O . GLU B 1 85 ? -8.023 -38.281 -1.62 1 68.06 85 GLU B O 1
ATOM 2342 N N . LEU B 1 86 ? -9.305 -37.094 -2.975 1 71.56 86 LEU B N 1
ATOM 2343 C CA . LEU B 1 86 ? -10.234 -36.344 -2.146 1 71.56 86 LEU B CA 1
ATOM 2344 C C . LEU B 1 86 ? -9.484 -35.375 -1.251 1 71.56 86 LEU B C 1
ATOM 2346 O O . LEU B 1 86 ? -10.039 -34.875 -0.27 1 71.56 86 LEU B O 1
ATOM 2350 N N . GLU B 1 87 ? -8.133 -35.156 -1.556 1 85.06 87 GLU B N 1
ATOM 2351 C CA . GLU B 1 87 ? -7.391 -34.281 -0.635 1 85.06 87 GLU B CA 1
ATOM 2352 C C . GLU B 1 87 ? -7.637 -32.812 -0.938 1 85.06 87 GLU B C 1
ATOM 2354 O O . GLU B 1 87 ? -7.691 -32.406 -2.102 1 85.06 87 GLU B O 1
ATOM 2359 N N . GLU B 1 88 ? -7.953 -32.094 0.076 1 90.56 88 GLU B N 1
ATOM 2360 C CA . GLU B 1 88 ? -8.086 -30.641 -0.025 1 90.56 88 GLU B CA 1
ATOM 2361 C C . GLU B 1 88 ? -6.734 -29.953 0.099 1 90.56 88 GLU B C 1
ATOM 2363 O O . GLU B 1 88 ? -5.887 -30.359 0.894 1 90.56 88 GLU B O 1
ATOM 2368 N N . PRO B 1 89 ? -6.539 -28.984 -0.678 1 95.44 89 PRO B N 1
ATOM 2369 C CA . PRO B 1 89 ? -5.273 -28.266 -0.558 1 95.44 89 PRO B CA 1
ATOM 2370 C C . PRO B 1 89 ? -5.109 -27.578 0.799 1 95.44 89 PRO B C 1
ATOM 2372 O O . PRO B 1 89 ? -6.086 -27.094 1.373 1 95.44 89 PRO B O 1
ATOM 2375 N N . ILE B 1 90 ? -3.852 -27.516 1.255 1 95.44 90 ILE B N 1
ATOM 2376 C CA . ILE B 1 90 ? -3.584 -26.859 2.533 1 95.44 90 ILE B CA 1
ATOM 2377 C C . ILE B 1 90 ? -3.037 -25.453 2.295 1 95.44 90 ILE B C 1
ATOM 2379 O O . ILE B 1 90 ? -2.834 -24.688 3.24 1 95.44 90 ILE B O 1
ATOM 2383 N N . SER B 1 91 ? -2.715 -25.172 1.076 1 96.81 91 SER B N 1
ATOM 2384 C CA . SER B 1 91 ? -2.189 -23.891 0.64 1 96.81 91 SER B CA 1
ATOM 2385 C C . SER B 1 91 ? -2.363 -23.703 -0.863 1 96.81 91 SER B C 1
ATOM 2387 O O . SER B 1 91 ? -2.98 -24.531 -1.531 1 96.81 91 SER B O 1
ATOM 2389 N N . ASN B 1 92 ? -1.966 -22.609 -1.335 1 97.56 92 ASN B N 1
ATOM 2390 C CA . ASN B 1 92 ? -1.918 -22.234 -2.746 1 97.56 92 ASN B CA 1
ATOM 2391 C C . ASN B 1 92 ? -0.696 -21.375 -3.061 1 97.56 92 ASN B C 1
ATOM 2393 O O . ASN B 1 92 ? -0.28 -20.562 -2.24 1 97.56 92 ASN B O 1
ATOM 2397 N N . HIS B 1 93 ? -0.147 -21.688 -4.148 1 97.19 93 HIS B N 1
ATOM 2398 C CA . HIS B 1 93 ? 1.021 -20.953 -4.625 1 97.19 93 HIS B CA 1
ATOM 2399 C C . HIS B 1 93 ? 0.698 -20.172 -5.891 1 97.19 93 HIS B C 1
ATOM 2401 O O . HIS B 1 93 ? 0.091 -20.703 -6.82 1 97.19 93 HIS B O 1
ATOM 2407 N N . LEU B 1 94 ? 1.053 -18.922 -5.902 1 97.56 94 LEU B N 1
ATOM 2408 C CA . LEU B 1 94 ? 0.783 -18.047 -7.043 1 97.56 94 LEU B CA 1
ATOM 2409 C C . LEU B 1 94 ? 2.066 -17.391 -7.535 1 97.56 94 LEU B C 1
ATOM 2411 O O . LEU B 1 94 ? 2.875 -16.906 -6.734 1 97.56 94 LEU B O 1
ATOM 2415 N N . ILE B 1 95 ? 2.266 -17.406 -8.805 1 96.56 95 ILE B N 1
ATOM 2416 C CA . ILE B 1 95 ? 3.395 -16.766 -9.484 1 96.56 95 ILE B CA 1
ATOM 2417 C C . ILE B 1 95 ? 2.883 -15.812 -10.562 1 96.56 95 ILE B C 1
ATOM 2419 O O . ILE B 1 95 ? 2.078 -16.203 -11.414 1 96.56 95 ILE B O 1
ATOM 2423 N N . GLY B 1 96 ? 3.34 -14.617 -10.484 1 95.5 96 GLY B N 1
ATOM 2424 C CA . GLY B 1 96 ? 2.969 -13.609 -11.469 1 95.5 96 GLY B CA 1
ATOM 2425 C C . GLY B 1 96 ? 4.156 -13.047 -12.219 1 95.5 96 GLY B C 1
ATOM 2426 O O . GLY B 1 96 ? 5.203 -12.773 -11.625 1 95.5 96 GLY B O 1
ATOM 2427 N N . PHE B 1 97 ? 3.988 -12.898 -13.5 1 93.81 97 PHE B N 1
ATOM 2428 C CA . PHE B 1 97 ? 4.957 -12.258 -14.375 1 93.81 97 PHE B CA 1
ATOM 2429 C C . PHE B 1 97 ? 4.453 -10.891 -14.836 1 93.81 97 PHE B C 1
ATOM 2431 O O . PHE B 1 97 ? 3.41 -10.797 -15.484 1 93.81 97 PHE B O 1
ATOM 2438 N N . LEU B 1 98 ? 5.242 -9.859 -14.469 1 93.69 98 LEU B N 1
ATOM 2439 C CA . LEU B 1 98 ? 4.77 -8.516 -14.766 1 93.69 98 LEU B CA 1
ATOM 2440 C C . LEU B 1 98 ? 5.844 -7.707 -15.5 1 93.69 98 LEU B C 1
ATOM 2442 O O . LEU B 1 98 ? 7.031 -7.832 -15.195 1 93.69 98 LEU B O 1
ATOM 2446 N N . LYS B 1 99 ? 5.391 -6.844 -16.375 1 93.5 99 LYS B N 1
ATOM 2447 C CA . LYS B 1 99 ? 6.211 -5.816 -17 1 93.5 99 LYS B CA 1
ATOM 2448 C C . LYS B 1 99 ? 5.727 -4.418 -16.641 1 93.5 99 LYS B C 1
ATOM 2450 O O . LYS B 1 99 ? 4.613 -4.027 -16.984 1 93.5 99 LYS B O 1
ATOM 2455 N N . LEU B 1 100 ? 6.621 -3.719 -15.977 1 93 100 LEU B N 1
ATOM 2456 C CA . LEU B 1 100 ? 6.258 -2.422 -15.414 1 93 100 LEU B CA 1
ATOM 2457 C C . LEU B 1 100 ? 6.891 -1.288 -16.219 1 93 100 LEU B C 1
ATOM 2459 O O . LEU B 1 100 ? 8.062 -1.368 -16.594 1 93 100 LEU B O 1
ATOM 2463 N N . GLY B 1 101 ? 6.113 -0.279 -16.375 1 91.25 101 GLY B N 1
ATOM 2464 C CA . GLY B 1 101 ? 6.574 0.843 -17.188 1 91.25 101 GLY B CA 1
ATOM 2465 C C . GLY B 1 101 ? 6.883 2.078 -16.359 1 91.25 101 GLY B C 1
ATOM 2466 O O . GLY B 1 101 ? 6.691 2.084 -15.141 1 91.25 101 GLY B O 1
ATOM 2467 N N . LYS B 1 102 ? 7.309 3.113 -17.062 1 89.38 102 LYS B N 1
ATOM 2468 C CA . LYS B 1 102 ? 7.922 4.281 -16.438 1 89.38 102 LYS B CA 1
ATOM 2469 C C . LYS B 1 102 ? 6.863 5.188 -15.812 1 89.38 102 LYS B C 1
ATOM 2471 O O . LYS B 1 102 ? 7.18 6.031 -14.969 1 89.38 102 LYS B O 1
ATOM 2476 N N . LEU B 1 103 ? 5.594 5.105 -16.203 1 85.69 103 LEU B N 1
ATOM 2477 C CA . LEU B 1 103 ? 4.543 5.945 -15.641 1 85.69 103 LEU B CA 1
ATOM 2478 C C . LEU B 1 103 ? 4.203 5.508 -14.219 1 85.69 103 LEU B C 1
ATOM 2480 O O . LEU B 1 103 ? 3.463 6.195 -13.516 1 85.69 103 LEU B O 1
ATOM 2484 N N . LEU B 1 104 ? 4.852 4.395 -13.805 1 89.44 104 LEU B N 1
ATOM 2485 C CA . LEU B 1 104 ? 4.617 3.887 -12.453 1 89.44 104 LEU B CA 1
ATOM 2486 C C . LEU B 1 104 ? 5.676 4.406 -11.484 1 89.44 104 LEU B C 1
ATOM 2488 O O . LEU B 1 104 ? 5.672 4.051 -10.305 1 89.44 104 LEU B O 1
ATOM 2492 N N . THR B 1 105 ? 6.578 5.281 -11.969 1 88.31 105 THR B N 1
ATOM 2493 C CA . THR B 1 105 ? 7.738 5.684 -11.18 1 88.31 105 THR B CA 1
ATOM 2494 C C . THR B 1 105 ? 7.438 6.949 -10.383 1 88.31 105 THR B C 1
ATOM 2496 O O . THR B 1 105 ? 6.465 7.656 -10.672 1 88.31 105 THR B O 1
ATOM 2499 N N . SER B 1 106 ? 8.25 7.012 -9.273 1 82.31 106 SER B N 1
ATOM 2500 C CA . SER B 1 106 ? 8.383 8.281 -8.57 1 82.31 106 SER B CA 1
ATOM 2501 C C . SER B 1 106 ? 9.594 9.062 -9.062 1 82.31 106 SER B C 1
ATOM 2503 O O . SER B 1 106 ? 10.109 8.797 -10.148 1 82.31 106 SER B O 1
ATOM 2505 N N . HIS B 1 107 ? 10.172 9.953 -8.203 1 69.75 107 HIS B N 1
ATOM 2506 C CA . HIS B 1 107 ? 11.297 10.805 -8.547 1 69.75 107 HIS B CA 1
ATOM 2507 C C . HIS B 1 107 ? 12.602 10.008 -8.578 1 69.75 107 HIS B C 1
ATOM 2509 O O . HIS B 1 107 ? 12.734 9.016 -7.863 1 69.75 107 HIS B O 1
ATOM 2515 N N . LEU B 1 108 ? 13.094 9.609 -9.625 1 73.56 108 LEU B N 1
ATOM 2516 C CA . LEU B 1 108 ? 14.406 8.984 -9.727 1 73.56 108 LEU B CA 1
ATOM 2517 C C . LEU B 1 108 ? 14.328 7.684 -10.523 1 73.56 108 LEU B C 1
ATOM 2519 O O . LEU B 1 108 ? 15.203 6.82 -10.398 1 73.56 108 LEU B O 1
ATOM 2523 N N . ASN B 1 109 ? 13.164 7.496 -11.195 1 87.5 109 ASN B N 1
ATOM 2524 C CA . ASN B 1 109 ? 13.016 6.324 -12.055 1 87.5 109 ASN B CA 1
ATOM 2525 C C . ASN B 1 109 ? 12.852 5.047 -11.234 1 87.5 109 ASN B C 1
ATOM 2527 O O . ASN B 1 109 ? 13.375 3.996 -11.609 1 87.5 109 ASN B O 1
ATOM 2531 N N . VAL B 1 110 ? 12.414 5.238 -10.078 1 92.44 110 VAL B N 1
ATOM 2532 C CA . VAL B 1 110 ? 12.125 4.117 -9.188 1 92.44 110 VAL B CA 1
ATOM 2533 C C . VAL B 1 110 ? 10.617 3.879 -9.133 1 92.44 110 VAL B C 1
ATOM 2535 O O . VAL B 1 110 ? 9.836 4.824 -8.992 1 92.44 110 VAL B O 1
ATOM 2538 N N . ILE B 1 111 ? 10.203 2.613 -9.281 1 93.94 111 ILE B N 1
ATOM 2539 C CA . ILE B 1 111 ? 8.789 2.303 -9.148 1 93.94 111 ILE B CA 1
ATOM 2540 C C . ILE B 1 111 ? 8.273 2.797 -7.793 1 93.94 111 ILE B C 1
ATOM 2542 O O . ILE B 1 111 ? 8.922 2.586 -6.766 1 93.94 111 ILE B O 1
ATOM 2546 N N . HIS B 1 112 ? 7.188 3.52 -7.828 1 93 112 HIS B N 1
ATOM 2547 C CA . HIS B 1 112 ? 6.621 4.07 -6.602 1 93 112 HIS B CA 1
ATOM 2548 C C . HIS B 1 112 ? 6.227 2.963 -5.629 1 93 112 HIS B C 1
ATOM 2550 O O . HIS B 1 112 ? 5.637 1.958 -6.035 1 93 112 HIS B O 1
ATOM 2556 N N . GLY B 1 113 ? 6.469 3.127 -4.359 1 94.31 113 GLY B N 1
ATOM 2557 C CA . GLY B 1 113 ? 6.105 2.148 -3.344 1 94.31 113 GLY B CA 1
ATOM 2558 C C . GLY B 1 113 ? 4.625 1.826 -3.328 1 94.31 113 GLY B C 1
ATOM 2559 O O . GLY B 1 113 ? 4.23 0.701 -3.014 1 94.31 113 GLY B O 1
ATOM 2560 N N . GLY B 1 114 ? 3.814 2.777 -3.6 1 93.5 114 GLY B N 1
ATOM 2561 C CA . GLY B 1 114 ? 2.379 2.564 -3.684 1 93.5 114 GLY B CA 1
ATOM 2562 C C . GLY B 1 114 ? 1.981 1.591 -4.777 1 93.5 114 GLY B C 1
ATOM 2563 O O . GLY B 1 114 ? 0.99 0.87 -4.645 1 93.5 114 GLY B O 1
ATOM 2564 N N . VAL B 1 115 ? 2.699 1.599 -5.867 1 92.56 115 VAL B N 1
ATOM 2565 C CA . VAL B 1 115 ? 2.463 0.638 -6.938 1 92.56 115 VAL B CA 1
ATOM 2566 C C . VAL B 1 115 ? 2.736 -0.777 -6.434 1 92.56 115 VAL B C 1
ATOM 2568 O O . VAL B 1 115 ? 1.914 -1.678 -6.617 1 92.56 115 VAL B O 1
ATOM 2571 N N . ILE B 1 116 ? 3.848 -0.891 -5.793 1 95.69 116 ILE B N 1
ATOM 2572 C CA . ILE B 1 116 ? 4.234 -2.184 -5.238 1 95.69 116 ILE B CA 1
ATOM 2573 C C . ILE B 1 116 ? 3.176 -2.65 -4.238 1 95.69 116 ILE B C 1
ATOM 2575 O O . ILE B 1 116 ? 2.748 -3.807 -4.273 1 95.69 116 ILE B O 1
ATOM 2579 N N . ALA B 1 117 ? 2.719 -1.768 -3.381 1 97.12 117 ALA B N 1
ATOM 2580 C CA . ALA B 1 117 ? 1.687 -2.102 -2.402 1 97.12 117 ALA B CA 1
ATOM 2581 C C . ALA B 1 117 ? 0.406 -2.564 -3.094 1 97.12 117 ALA B C 1
ATOM 2583 O O . ALA B 1 117 ? -0.257 -3.492 -2.625 1 97.12 117 ALA B O 1
ATOM 2584 N N . THR B 1 118 ? 0.066 -1.926 -4.168 1 94 118 THR B N 1
ATOM 2585 C CA . THR B 1 118 ? -1.131 -2.285 -4.922 1 94 118 THR B CA 1
ATOM 2586 C C . THR B 1 118 ? -1.008 -3.695 -5.492 1 94 118 THR B C 1
ATOM 2588 O O . THR B 1 118 ? -1.95 -4.488 -5.414 1 94 118 THR B O 1
ATOM 2591 N N . LEU B 1 119 ? 0.135 -3.986 -6.062 1 94.06 119 LEU B N 1
ATOM 2592 C CA . LEU B 1 119 ? 0.365 -5.316 -6.617 1 94.06 119 LEU B CA 1
ATOM 2593 C C . LEU B 1 119 ? 0.272 -6.383 -5.531 1 94.06 119 LEU B C 1
ATOM 2595 O O . LEU B 1 119 ? -0.391 -7.406 -5.715 1 94.06 119 LEU B O 1
ATOM 2599 N N . ILE B 1 120 ? 0.922 -6.086 -4.438 1 97.12 120 ILE B N 1
ATOM 2600 C CA . ILE B 1 120 ? 0.912 -7.027 -3.322 1 97.12 120 ILE B CA 1
ATOM 2601 C C . ILE B 1 120 ? -0.518 -7.223 -2.824 1 97.12 120 ILE B C 1
ATOM 2603 O O . ILE B 1 120 ? -0.976 -8.352 -2.662 1 97.12 120 ILE B O 1
ATOM 2607 N N . ASP B 1 121 ? -1.226 -6.176 -2.637 1 96 121 ASP B N 1
ATOM 2608 C CA . ASP B 1 121 ? -2.607 -6.234 -2.17 1 96 121 ASP B CA 1
ATOM 2609 C C . ASP B 1 121 ? -3.471 -7.07 -3.111 1 96 121 ASP B C 1
ATOM 2611 O O . ASP B 1 121 ? -4.203 -7.957 -2.666 1 96 121 ASP B O 1
ATOM 2615 N N . GLU B 1 122 ? -3.354 -6.816 -4.391 1 93.12 122 GLU B N 1
ATOM 2616 C CA . GLU B 1 122 ? -4.191 -7.461 -5.398 1 93.12 122 GLU B CA 1
ATOM 2617 C C . GLU B 1 122 ? -3.912 -8.961 -5.469 1 93.12 122 GLU B C 1
ATOM 2619 O O . GLU B 1 122 ? -4.828 -9.773 -5.34 1 93.12 122 GLU B O 1
ATOM 2624 N N . PHE B 1 123 ? -2.723 -9.328 -5.547 1 95.5 123 PHE B N 1
ATOM 2625 C CA . PHE B 1 123 ? -2.416 -10.711 -5.906 1 95.5 123 PHE B CA 1
ATOM 2626 C C . PHE B 1 123 ? -2.32 -11.586 -4.664 1 95.5 123 PHE B C 1
ATOM 2628 O O . PHE B 1 123 ? -2.604 -12.781 -4.723 1 95.5 123 PHE B O 1
ATOM 2635 N N . PHE B 1 124 ? -1.966 -10.961 -3.52 1 97.94 124 PHE B N 1
ATOM 2636 C CA . PHE B 1 124 ? -1.939 -11.742 -2.289 1 97.94 124 PHE B CA 1
ATOM 2637 C C . PHE B 1 124 ? -3.354 -12.078 -1.831 1 97.94 124 PHE B C 1
ATOM 2639 O O . PHE B 1 124 ? -3.572 -13.102 -1.177 1 97.94 124 PHE B O 1
ATOM 2646 N N . VAL B 1 125 ? -4.281 -11.25 -2.168 1 96.44 125 VAL B N 1
ATOM 2647 C CA . VAL B 1 125 ? -5.672 -11.633 -1.952 1 96.44 125 VAL B CA 1
ATOM 2648 C C . VAL B 1 125 ? -6.059 -12.734 -2.939 1 96.44 125 VAL B C 1
ATOM 2650 O O . VAL B 1 125 ? -6.688 -13.727 -2.561 1 96.44 125 VAL B O 1
ATOM 2653 N N . LYS B 1 126 ? -5.707 -12.633 -4.133 1 95.62 126 LYS B N 1
ATOM 2654 C CA . LYS B 1 126 ? -6.105 -13.547 -5.199 1 95.62 126 LYS B CA 1
ATOM 2655 C C . LYS B 1 126 ? -5.688 -14.977 -4.883 1 95.62 126 LYS B C 1
ATOM 2657 O O . LYS B 1 126 ? -6.426 -15.922 -5.16 1 95.62 126 LYS B O 1
ATOM 2662 N N . VAL B 1 127 ? -4.555 -15.164 -4.309 1 97.75 127 VAL B N 1
ATOM 2663 C CA . VAL B 1 127 ? -4.027 -16.5 -4.066 1 97.75 127 VAL B CA 1
ATOM 2664 C C . VAL B 1 127 ? -4.941 -17.25 -3.1 1 97.75 127 VAL B C 1
ATOM 2666 O O . VAL B 1 127 ? -4.938 -18.484 -3.061 1 97.75 127 VAL B O 1
ATOM 2669 N N . THR B 1 128 ? -5.73 -16.578 -2.328 1 97.88 128 THR B N 1
ATOM 2670 C CA . THR B 1 128 ? -6.562 -17.203 -1.304 1 97.88 128 THR B CA 1
ATOM 2671 C C . THR B 1 128 ? -7.922 -17.578 -1.874 1 97.88 128 THR B C 1
ATOM 2673 O O . THR B 1 128 ? -8.633 -18.406 -1.295 1 97.88 128 THR B O 1
ATOM 2676 N N . LEU B 1 129 ? -8.328 -17.016 -2.971 1 95.38 129 LEU B N 1
ATOM 2677 C CA . LEU B 1 129 ? -9.711 -17.047 -3.432 1 95.38 129 LEU B CA 1
ATOM 2678 C C . LEU B 1 129 ? -10.148 -18.469 -3.717 1 95.38 129 LEU B C 1
ATOM 2680 O O . LEU B 1 129 ? -11.273 -18.859 -3.379 1 95.38 129 LEU B O 1
ATOM 2684 N N . PRO B 1 130 ? -9.266 -19.312 -4.293 1 94.88 130 PRO B N 1
ATOM 2685 C CA . PRO B 1 130 ? -9.688 -20.688 -4.551 1 94.88 130 PRO B CA 1
ATOM 2686 C C . PRO B 1 130 ? -10.023 -21.453 -3.268 1 94.88 130 PRO B C 1
ATOM 2688 O O . PRO B 1 130 ? -10.68 -22.484 -3.318 1 94.88 130 PRO B O 1
ATOM 2691 N N . LEU B 1 131 ? -9.609 -20.938 -2.166 1 96.31 131 LEU B N 1
ATOM 2692 C CA . LEU B 1 131 ? -9.789 -21.656 -0.913 1 96.31 131 LEU B CA 1
ATOM 2693 C C . LEU B 1 131 ? -10.852 -20.984 -0.044 1 96.31 131 LEU B C 1
ATOM 2695 O O . LEU B 1 131 ? -11.016 -21.344 1.126 1 96.31 131 LEU B O 1
ATOM 2699 N N . THR B 1 132 ? -11.5 -19.984 -0.582 1 95 132 THR B N 1
ATOM 2700 C CA . THR B 1 132 ? -12.594 -19.328 0.122 1 95 132 THR B CA 1
ATOM 2701 C C . THR B 1 132 ? -13.945 -19.859 -0.345 1 95 132 THR B C 1
ATOM 2703 O O . THR B 1 132 ? -14.062 -20.375 -1.457 1 95 132 THR B O 1
ATOM 2706 N N . PRO B 1 133 ? -15.016 -19.766 0.402 1 90.06 133 PRO B N 1
ATOM 2707 C CA . PRO B 1 133 ? -16.328 -20.297 0.028 1 90.06 133 PRO B CA 1
ATOM 2708 C C . PRO B 1 133 ? -16.938 -19.578 -1.173 1 90.06 133 PRO B C 1
ATOM 2710 O O . PRO B 1 133 ? -17.531 -20.219 -2.045 1 90.06 133 PRO B O 1
ATOM 2713 N N . ARG B 1 134 ? -16.906 -18.391 -1.341 1 88.12 134 ARG B N 1
ATOM 2714 C CA . ARG B 1 134 ? -17.578 -17.641 -2.391 1 88.12 134 ARG B CA 1
ATOM 2715 C C . ARG B 1 134 ? -16.594 -16.781 -3.178 1 88.12 134 ARG B C 1
ATOM 2717 O O . ARG B 1 134 ? -16.953 -15.719 -3.672 1 88.12 134 ARG B O 1
ATOM 2724 N N . SER B 1 135 ? -15.328 -17.203 -3.141 1 88.81 135 SER B N 1
ATOM 2725 C CA . SER B 1 135 ? -14.273 -16.516 -3.893 1 88.81 135 SER B CA 1
ATOM 2726 C C . SER B 1 135 ? -14.258 -15.023 -3.582 1 88.81 135 SER B C 1
ATOM 2728 O O . SER B 1 135 ? -14.18 -14.195 -4.492 1 88.81 135 SER B O 1
ATOM 2730 N N . PHE B 1 136 ? -14.461 -14.719 -2.348 1 89.5 136 PHE B N 1
ATOM 2731 C CA . PHE B 1 136 ? -14.414 -13.336 -1.889 1 89.5 136 PHE B CA 1
ATOM 2732 C C . PHE B 1 136 ? -13.648 -13.219 -0.579 1 89.5 136 PHE B C 1
ATOM 2734 O O . PHE B 1 136 ? -13.82 -14.047 0.323 1 89.5 136 PHE B O 1
ATOM 2741 N N . ALA B 1 137 ? -12.805 -12.297 -0.539 1 94 137 ALA B N 1
ATOM 2742 C CA . ALA B 1 137 ? -12.023 -12 0.659 1 94 137 ALA B CA 1
ATOM 2743 C C . ALA B 1 137 ? -11.516 -10.555 0.634 1 94 137 ALA B C 1
ATOM 2745 O O . ALA B 1 137 ? -11.555 -9.898 -0.407 1 94 137 ALA B O 1
ATOM 2746 N N . VAL B 1 138 ? -11.164 -10.016 1.777 1 94.38 138 VAL B N 1
ATOM 2747 C CA . VAL B 1 138 ? -10.688 -8.641 1.872 1 94.38 138 VAL B CA 1
ATOM 2748 C C . VAL B 1 138 ? -9.383 -8.602 2.672 1 94.38 138 VAL B C 1
ATOM 2750 O O . VAL B 1 138 ? -9.102 -9.516 3.451 1 94.38 138 VAL B O 1
ATOM 2753 N N . THR B 1 139 ? -8.617 -7.551 2.43 1 96.75 139 THR B N 1
ATOM 2754 C CA . THR B 1 139 ? -7.375 -7.328 3.158 1 96.75 139 THR B CA 1
ATOM 2755 C C . THR B 1 139 ? -7.656 -6.738 4.539 1 96.75 139 THR B C 1
ATOM 2757 O O . THR B 1 139 ? -8.328 -5.711 4.656 1 96.75 139 THR B O 1
ATOM 2760 N N . ALA B 1 140 ? -7.191 -7.445 5.562 1 98.25 140 ALA B N 1
ATOM 2761 C CA . ALA B 1 140 ? -7.301 -6.918 6.918 1 98.25 140 ALA B CA 1
ATOM 2762 C C . ALA B 1 140 ? -6.02 -6.207 7.34 1 98.25 140 ALA B C 1
ATOM 2764 O O . ALA B 1 140 ? -6.062 -5.199 8.047 1 98.25 140 ALA B O 1
ATOM 2765 N N . ASN B 1 141 ? -4.891 -6.727 6.934 1 98.81 141 ASN B N 1
ATOM 2766 C CA . ASN B 1 141 ? -3.592 -6.129 7.223 1 98.81 141 ASN B CA 1
ATOM 2767 C C . ASN B 1 141 ? -2.621 -6.309 6.059 1 98.81 141 ASN B C 1
ATOM 2769 O O . ASN B 1 141 ? -2.564 -7.379 5.449 1 98.81 141 ASN B O 1
ATOM 2773 N N . LEU B 1 142 ? -1.913 -5.285 5.758 1 98.81 142 LEU B N 1
ATOM 2774 C CA . LEU B 1 142 ? -0.879 -5.266 4.73 1 98.81 142 LEU B CA 1
ATOM 2775 C C . LEU B 1 142 ? 0.454 -4.801 5.309 1 98.81 142 LEU B C 1
ATOM 2777 O O . LEU B 1 142 ? 0.555 -3.691 5.836 1 98.81 142 LEU B O 1
ATOM 2781 N N . ASN B 1 143 ? 1.473 -5.652 5.262 1 98.88 143 ASN B N 1
ATOM 2782 C CA . ASN B 1 143 ? 2.818 -5.352 5.742 1 98.88 143 ASN B CA 1
ATOM 2783 C C . ASN B 1 143 ? 3.867 -5.594 4.66 1 98.88 143 ASN B C 1
ATOM 2785 O O . ASN B 1 143 ? 3.979 -6.703 4.137 1 98.88 143 ASN B O 1
ATOM 2789 N N . ILE B 1 144 ? 4.605 -4.562 4.316 1 98.81 144 ILE B N 1
ATOM 2790 C CA . ILE B 1 144 ? 5.602 -4.684 3.256 1 98.81 144 ILE B CA 1
ATOM 2791 C C . ILE B 1 144 ? 6.949 -4.164 3.752 1 98.81 144 ILE B C 1
ATOM 2793 O O . ILE B 1 144 ? 7.043 -3.033 4.238 1 98.81 144 ILE B O 1
ATOM 2797 N N . LYS B 1 145 ? 7.906 -5 3.658 1 98.5 145 LYS B N 1
ATOM 2798 C CA . LYS B 1 145 ? 9.297 -4.566 3.801 1 98.5 145 LYS B CA 1
ATOM 2799 C C . LYS B 1 145 ? 9.922 -4.281 2.439 1 98.5 145 LYS B C 1
ATOM 2801 O O . LYS B 1 145 ? 10.062 -5.184 1.612 1 98.5 145 LYS B O 1
ATOM 2806 N N . TYR B 1 146 ? 10.289 -3.016 2.227 1 97.75 146 TYR B N 1
ATOM 2807 C CA . TYR B 1 146 ? 10.977 -2.641 0.998 1 97.75 146 TYR B CA 1
ATOM 2808 C C . TYR B 1 146 ? 12.484 -2.83 1.137 1 97.75 146 TYR B C 1
ATOM 2810 O O . TYR B 1 146 ? 13.141 -2.113 1.896 1 97.75 146 TYR B O 1
ATOM 2818 N N . MET B 1 147 ? 12.984 -3.686 0.369 1 95.06 147 MET B N 1
ATOM 2819 C CA . MET B 1 147 ? 14.359 -4.121 0.578 1 95.06 147 MET B CA 1
ATOM 2820 C C . MET B 1 147 ? 15.312 -3.395 -0.368 1 95.06 147 MET B C 1
ATOM 2822 O O . MET B 1 147 ? 16.391 -2.975 0.037 1 95.06 147 MET B O 1
ATOM 2826 N N . LYS B 1 148 ? 14.914 -3.268 -1.613 1 93.19 148 LYS B N 1
ATOM 2827 C CA . LYS B 1 148 ? 15.695 -2.574 -2.631 1 93.19 148 LYS B CA 1
ATOM 2828 C C . LYS B 1 148 ? 14.797 -1.812 -3.596 1 93.19 148 LYS B C 1
ATOM 2830 O O . LYS B 1 148 ? 13.688 -2.256 -3.896 1 93.19 148 LYS B O 1
ATOM 2835 N N . PRO B 1 149 ? 15.32 -0.703 -4.074 1 93.75 149 PRO B N 1
ATOM 2836 C CA . PRO B 1 149 ? 14.516 0.028 -5.055 1 93.75 149 PRO B CA 1
ATOM 2837 C C . PRO B 1 149 ? 14.383 -0.716 -6.383 1 93.75 149 PRO B C 1
ATOM 2839 O O . PRO B 1 149 ? 15.336 -1.351 -6.836 1 93.75 149 PRO B O 1
ATOM 2842 N N . LEU B 1 150 ? 13.211 -0.79 -6.879 1 94.62 150 LEU B N 1
ATOM 2843 C CA . LEU B 1 150 ? 12.969 -1.242 -8.242 1 94.62 150 LEU B CA 1
ATOM 2844 C C . LEU B 1 150 ? 13.172 -0.105 -9.242 1 94.62 150 LEU B C 1
ATOM 2846 O O . LEU B 1 150 ? 12.25 0.666 -9.508 1 94.62 150 LEU B O 1
ATOM 2850 N N . LYS B 1 151 ? 14.398 -0.048 -9.844 1 93.5 151 LYS B N 1
ATOM 2851 C CA . LYS B 1 151 ? 14.867 1.146 -10.547 1 93.5 151 LYS B CA 1
ATOM 2852 C C . LYS B 1 151 ? 15.109 0.858 -12.023 1 93.5 151 LYS B C 1
ATOM 2854 O O . LYS B 1 151 ? 15.641 -0.194 -12.375 1 93.5 151 LYS B O 1
ATOM 2859 N N . PHE B 1 152 ? 14.703 1.854 -12.844 1 93.19 152 PHE B N 1
ATOM 2860 C CA . PHE B 1 152 ? 15.031 1.817 -14.266 1 93.19 152 PHE B CA 1
ATOM 2861 C C . PHE B 1 152 ? 16.484 2.227 -14.492 1 93.19 152 PHE B C 1
ATOM 2863 O O . PHE B 1 152 ? 16.969 3.188 -13.891 1 93.19 152 PHE B O 1
ATOM 2870 N N . GLU B 1 153 ? 17.062 1.489 -15.281 1 91.06 153 GLU B N 1
ATOM 2871 C CA . GLU B 1 153 ? 18.344 1.943 -15.82 1 91.06 153 GLU B CA 1
ATOM 2872 C C . GLU B 1 153 ? 18.156 2.732 -17.109 1 91.06 153 GLU B C 1
ATOM 2874 O O . GLU B 1 153 ? 17.047 2.76 -17.672 1 91.06 153 GLU B O 1
ATOM 2879 N N . GLU B 1 154 ? 19.156 3.449 -17.531 1 88.62 154 GLU B N 1
ATOM 2880 C CA . GLU B 1 154 ? 19.109 4.379 -18.656 1 88.62 154 GLU B CA 1
ATOM 2881 C C . GLU B 1 154 ? 18.516 3.719 -19.891 1 88.62 154 GLU B C 1
ATOM 2883 O O . GLU B 1 154 ? 17.719 4.332 -20.594 1 88.62 154 GLU B O 1
ATOM 2888 N N . ASN B 1 155 ? 18.703 2.498 -20.141 1 90.12 155 ASN B N 1
ATOM 2889 C CA . ASN B 1 155 ? 18.266 1.868 -21.391 1 90.12 155 ASN B CA 1
ATOM 2890 C C . ASN B 1 155 ? 17.047 0.97 -21.156 1 90.12 155 ASN B C 1
ATOM 2892 O O . ASN B 1 155 ? 16.578 0.32 -22.094 1 90.12 155 ASN B O 1
ATOM 2896 N N . ASP B 1 156 ? 16.453 1.124 -20.031 1 91.44 156 ASP B N 1
ATOM 2897 C CA . ASP B 1 156 ? 15.312 0.263 -19.734 1 91.44 156 ASP B CA 1
ATOM 2898 C C . ASP B 1 156 ? 14.023 0.866 -20.281 1 91.44 156 ASP B C 1
ATOM 2900 O O . ASP B 1 156 ? 13.727 2.039 -20.047 1 91.44 156 ASP B O 1
ATOM 2904 N N . ARG B 1 157 ? 13.305 0.081 -21.031 1 91.81 157 ARG B N 1
ATOM 2905 C CA . ARG B 1 157 ? 11.953 0.487 -21.406 1 91.81 157 ARG B CA 1
ATOM 2906 C C . ARG B 1 157 ? 10.938 -0.014 -20.391 1 91.81 157 ARG B C 1
ATOM 2908 O O . ARG B 1 157 ? 9.984 0.697 -20.047 1 91.81 157 ARG B O 1
ATOM 2915 N N . LEU B 1 158 ? 11.133 -1.226 -19.969 1 94.25 158 LEU B N 1
ATOM 2916 C CA . LEU B 1 158 ? 10.289 -1.905 -19 1 94.25 158 LEU B CA 1
ATOM 2917 C C . LEU B 1 158 ? 11.133 -2.609 -17.938 1 94.25 158 LEU B C 1
ATOM 2919 O O . LEU B 1 158 ? 12.305 -2.924 -18.188 1 94.25 158 LEU B O 1
ATOM 2923 N N . LEU B 1 159 ? 10.555 -2.758 -16.812 1 93.56 159 LEU B N 1
ATOM 2924 C CA . LEU B 1 159 ? 11.125 -3.617 -15.781 1 93.56 159 LEU B CA 1
ATOM 2925 C C . LEU B 1 159 ? 10.367 -4.938 -15.695 1 93.56 159 LEU B C 1
ATOM 2927 O O . LEU B 1 159 ? 9.156 -4.949 -15.492 1 93.56 159 LEU B O 1
ATOM 2931 N N . ASP B 1 160 ? 11.086 -6.031 -15.914 1 92.94 160 ASP B N 1
ATOM 2932 C CA . ASP B 1 160 ? 10.516 -7.367 -15.758 1 92.94 160 ASP B CA 1
ATOM 2933 C C . ASP B 1 160 ? 10.648 -7.855 -14.32 1 92.94 160 ASP B C 1
ATOM 2935 O O . ASP B 1 160 ? 11.75 -7.941 -13.781 1 92.94 160 ASP B O 1
ATOM 2939 N N . VAL B 1 161 ? 9.477 -8.172 -13.703 1 94.38 161 VAL B N 1
ATOM 2940 C CA . VAL B 1 161 ? 9.516 -8.625 -12.312 1 94.38 161 VAL B CA 1
ATOM 2941 C C . VAL B 1 161 ? 8.664 -9.875 -12.148 1 94.38 161 VAL B C 1
ATOM 2943 O O . VAL B 1 161 ? 7.758 -10.133 -12.945 1 94.38 161 VAL B O 1
ATOM 2946 N N . VAL B 1 162 ? 9 -10.641 -11.148 1 95.19 162 VAL B N 1
ATOM 2947 C CA . VAL B 1 162 ? 8.234 -11.82 -10.758 1 95.19 162 VAL B CA 1
ATOM 2948 C C . VAL B 1 162 ? 7.641 -11.617 -9.367 1 95.19 162 VAL B C 1
ATOM 2950 O O . VAL B 1 162 ? 8.352 -11.258 -8.43 1 95.19 162 VAL B O 1
ATOM 2953 N N . LEU B 1 163 ? 6.375 -11.742 -9.289 1 96.44 163 LEU B N 1
ATOM 2954 C CA . LEU B 1 163 ? 5.68 -11.766 -8.008 1 96.44 163 LEU B CA 1
ATOM 2955 C C . LEU B 1 163 ? 5.367 -13.203 -7.582 1 96.44 163 LEU B C 1
ATOM 2957 O O . LEU B 1 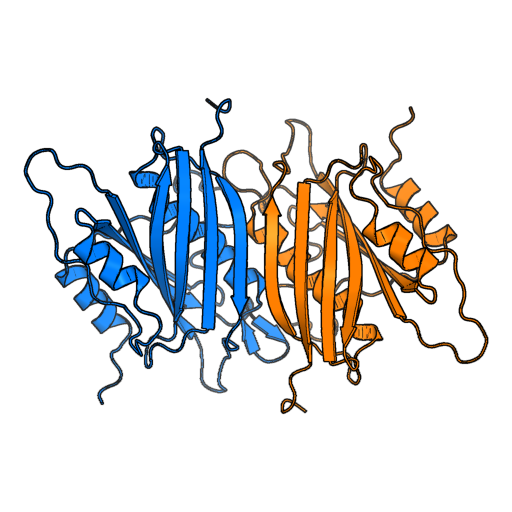163 ? 4.82 -13.977 -8.367 1 96.44 163 LEU B O 1
ATOM 2961 N N . GLU B 1 164 ? 5.766 -13.555 -6.391 1 96 164 GLU B N 1
ATOM 2962 C CA . GLU B 1 164 ? 5.492 -14.883 -5.848 1 96 164 GLU B CA 1
ATOM 2963 C C . GLU B 1 164 ? 4.867 -14.797 -4.461 1 96 164 GLU B C 1
ATOM 2965 O O . GLU B 1 164 ? 5.352 -14.055 -3.602 1 96 164 GLU B O 1
ATOM 2970 N N . CYS B 1 165 ? 3.777 -15.57 -4.285 1 97.19 165 CYS B N 1
ATOM 2971 C CA . CYS B 1 165 ? 3.176 -15.578 -2.955 1 97.19 165 CYS B CA 1
ATOM 2972 C C . CYS B 1 165 ? 2.492 -16.906 -2.674 1 97.19 165 CYS B C 1
ATOM 2974 O O . CYS B 1 165 ? 2.248 -17.688 -3.592 1 97.19 165 CYS B O 1
ATOM 2976 N N . PHE B 1 166 ? 2.279 -17.172 -1.4 1 97.31 166 PHE B N 1
ATOM 2977 C CA . PHE B 1 166 ? 1.669 -18.406 -0.949 1 97.31 166 PHE B CA 1
ATOM 2978 C C . PHE B 1 166 ? 1.021 -18.234 0.419 1 97.31 166 PHE B C 1
ATOM 2980 O O . PHE B 1 166 ? 1.366 -17.312 1.158 1 97.31 166 PHE B O 1
ATOM 2987 N N . ILE B 1 167 ? 0.094 -19.094 0.7 1 98.38 167 ILE B N 1
ATOM 2988 C CA . ILE B 1 167 ? -0.603 -19.062 1.981 1 98.38 167 ILE B CA 1
ATOM 2989 C C . ILE B 1 167 ? 0.198 -19.844 3.021 1 98.38 167 ILE B C 1
ATOM 2991 O O . ILE B 1 167 ? 0.463 -21.047 2.844 1 98.38 167 ILE B O 1
ATOM 2995 N N . VAL B 1 168 ? 0.523 -19.156 4.117 1 97.56 168 VAL B N 1
ATOM 2996 C CA . VAL B 1 168 ? 1.362 -19.781 5.137 1 97.56 168 VAL B CA 1
ATOM 2997 C C . VAL B 1 168 ? 0.484 -20.438 6.199 1 97.56 168 VAL B C 1
ATOM 2999 O O . VAL B 1 168 ? 0.91 -21.375 6.871 1 97.56 168 VAL B O 1
ATOM 3002 N N . ARG B 1 169 ? -0.63 -19.875 6.348 1 97.19 169 ARG B N 1
ATOM 3003 C CA . ARG B 1 169 ? -1.58 -20.359 7.344 1 97.19 169 ARG B CA 1
ATOM 3004 C C . ARG B 1 169 ? -3.016 -20.062 6.922 1 97.19 169 ARG B C 1
ATOM 3006 O O . ARG B 1 169 ? -3.297 -19 6.367 1 97.19 169 ARG B O 1
ATOM 3013 N N . MET B 1 170 ? -3.814 -21.047 7.164 1 97 170 MET B N 1
ATOM 3014 C CA . MET B 1 170 ? -5.246 -20.891 6.906 1 97 170 MET B CA 1
ATOM 3015 C C . MET B 1 170 ? -6.062 -21.359 8.109 1 97 170 MET B C 1
ATOM 3017 O O . MET B 1 170 ? -5.793 -22.422 8.672 1 97 170 MET B O 1
ATOM 3021 N N . LYS B 1 171 ? -7.008 -20.5 8.469 1 95.88 171 LYS B N 1
ATOM 3022 C CA . LYS B 1 171 ? -7.922 -20.859 9.547 1 95.88 171 LYS B CA 1
ATOM 3023 C C . LYS B 1 171 ? -9.375 -20.844 9.07 1 95.88 171 LYS B C 1
ATOM 3025 O O . LYS B 1 171 ? -9.906 -19.797 8.727 1 95.88 171 LYS B O 1
ATOM 3030 N N . GLU B 1 172 ? -10 -22.016 9 1 93.12 172 GLU B N 1
ATOM 3031 C CA . GLU B 1 172 ? -11.422 -22.219 8.742 1 93.12 172 GLU B CA 1
ATOM 3032 C C . GLU B 1 172 ? -11.828 -21.656 7.383 1 93.12 172 GLU B C 1
ATOM 3034 O O . GLU B 1 172 ? -12.945 -21.172 7.215 1 93.12 172 GLU B O 1
ATOM 3039 N N . HIS B 1 173 ? -10.914 -21.547 6.488 1 92.69 173 HIS B N 1
ATOM 3040 C CA . HIS B 1 173 ? -11.164 -21.016 5.148 1 92.69 173 HIS B CA 1
ATOM 3041 C C . HIS B 1 173 ? -11.711 -19.594 5.203 1 92.69 173 HIS B C 1
ATOM 3043 O O . HIS B 1 173 ? -12.477 -19.188 4.328 1 92.69 173 HIS B O 1
ATOM 3049 N N . ARG B 1 174 ? -11.375 -18.906 6.363 1 95.38 174 ARG B N 1
ATOM 3050 C CA . ARG B 1 174 ? -11.898 -17.547 6.52 1 95.38 174 ARG B CA 1
ATOM 3051 C C . ARG B 1 174 ? -10.789 -16.562 6.84 1 95.38 174 ARG B C 1
ATOM 3053 O O . ARG B 1 174 ? -10.969 -15.344 6.723 1 95.38 174 ARG B O 1
ATOM 3060 N N . LYS B 1 175 ? -9.766 -17.078 7.309 1 97.75 175 LYS B N 1
ATOM 3061 C CA . LYS B 1 175 ? -8.609 -16.25 7.617 1 97.75 175 LYS B CA 1
ATOM 3062 C C . LYS B 1 175 ? -7.336 -16.844 7.02 1 97.75 175 LYS B C 1
ATOM 3064 O O . LYS B 1 175 ? -7.047 -18.016 7.199 1 97.75 175 LYS B O 1
ATOM 3069 N N . PHE B 1 176 ? -6.555 -16.031 6.348 1 98.69 176 PHE B N 1
ATOM 3070 C CA . PHE B 1 176 ? -5.371 -16.484 5.625 1 98.69 176 PHE B CA 1
ATOM 3071 C C . PHE B 1 176 ? -4.188 -15.57 5.906 1 98.69 176 PHE B C 1
ATOM 3073 O O . PHE B 1 176 ? -4.305 -14.344 5.824 1 98.69 176 PHE B O 1
ATOM 3080 N N . LYS B 1 177 ? -3.09 -16.125 6.293 1 98.81 177 LYS B N 1
ATOM 3081 C CA . LYS B 1 177 ? -1.814 -15.422 6.258 1 98.81 177 LYS B CA 1
ATOM 3082 C C . LYS B 1 177 ? -1.059 -15.711 4.965 1 98.81 177 LYS B C 1
ATOM 3084 O O . LYS B 1 177 ? -0.761 -16.875 4.66 1 98.81 177 LYS B O 1
ATOM 3089 N N . VAL B 1 178 ? -0.775 -14.711 4.219 1 98.75 178 VAL B N 1
ATOM 3090 C CA . VAL B 1 178 ? -0.1 -14.844 2.934 1 98.75 178 VAL B CA 1
ATOM 3091 C C . VAL B 1 178 ? 1.27 -14.172 2.996 1 98.75 178 VAL B C 1
ATOM 3093 O O . VAL B 1 178 ? 1.405 -13.078 3.545 1 98.75 178 VAL B O 1
ATOM 3096 N N . CYS B 1 179 ? 2.238 -14.797 2.486 1 97.62 179 CYS B N 1
ATOM 3097 C CA . CYS B 1 179 ? 3.584 -14.25 2.357 1 97.62 179 CYS B CA 1
ATOM 3098 C C . CYS B 1 179 ? 4.066 -14.32 0.913 1 97.62 179 CYS B C 1
ATOM 3100 O O . CYS B 1 179 ? 3.615 -15.172 0.144 1 97.62 179 CYS B O 1
ATOM 3102 N N . GLY B 1 180 ? 4.969 -13.391 0.623 1 96.38 180 GLY B N 1
ATOM 3103 C CA . GLY B 1 180 ? 5.516 -13.438 -0.722 1 96.38 180 GLY B CA 1
ATOM 3104 C C . GLY B 1 180 ? 6.531 -12.344 -0.991 1 96.38 180 GLY B C 1
ATOM 3105 O O . GLY B 1 180 ? 6.973 -11.656 -0.067 1 96.38 180 GLY B O 1
ATOM 3106 N N . TYR B 1 181 ? 6.852 -12.273 -2.303 1 95.62 181 TYR B N 1
ATOM 3107 C CA . TYR B 1 181 ? 7.961 -11.414 -2.707 1 95.62 181 TYR B CA 1
ATOM 3108 C C . TYR B 1 181 ? 7.734 -10.859 -4.105 1 95.62 181 TYR B C 1
ATOM 3110 O O . TYR B 1 181 ? 7.035 -11.469 -4.922 1 95.62 181 TYR B O 1
ATOM 3118 N N . LEU B 1 182 ? 8.258 -9.695 -4.277 1 96.31 182 LEU B N 1
ATOM 3119 C CA . LEU B 1 182 ? 8.523 -9.188 -5.613 1 96.31 182 LEU B CA 1
ATOM 3120 C C . LEU B 1 182 ? 10.016 -9.289 -5.945 1 96.31 182 LEU B C 1
ATOM 3122 O O . LEU B 1 182 ? 10.852 -8.758 -5.219 1 96.31 182 LEU B O 1
ATOM 3126 N N . LYS B 1 183 ? 10.328 -9.969 -7.02 1 93.62 183 LYS B N 1
ATOM 3127 C CA . LYS B 1 183 ? 11.711 -10.352 -7.27 1 93.62 183 LYS B CA 1
ATOM 3128 C C . LYS B 1 183 ? 12.156 -9.938 -8.672 1 93.62 183 LYS B C 1
ATOM 3130 O O . LYS B 1 183 ? 11.328 -9.789 -9.57 1 93.62 183 LYS B O 1
ATOM 3135 N N . ASN B 1 184 ? 13.453 -9.82 -8.695 1 89.31 184 ASN B N 1
ATOM 3136 C CA . ASN B 1 184 ? 14.086 -9.664 -10 1 89.31 184 ASN B CA 1
ATOM 3137 C C . ASN B 1 184 ? 14.094 -10.969 -10.781 1 89.31 184 ASN B C 1
ATOM 3139 O O . ASN B 1 184 ? 14.336 -12.039 -10.219 1 89.31 184 ASN B O 1
ATOM 3143 N N . VAL B 1 185 ? 13.938 -10.906 -12.047 1 84.5 185 VAL B N 1
ATOM 3144 C CA . VAL B 1 185 ? 13.805 -12.086 -12.891 1 84.5 185 VAL B CA 1
ATOM 3145 C C . VAL B 1 185 ? 15.172 -12.734 -13.094 1 84.5 185 VAL B C 1
ATOM 3147 O O . VAL B 1 185 ? 15.266 -13.922 -13.438 1 84.5 185 VAL B O 1
ATOM 3150 N N . HIS B 1 186 ? 16.234 -11.969 -12.938 1 78.5 186 HIS B N 1
ATOM 3151 C CA . HIS B 1 186 ? 17.547 -12.461 -13.305 1 78.5 186 HIS B CA 1
ATOM 3152 C C . HIS B 1 186 ? 18.266 -13.078 -12.102 1 78.5 186 HIS B C 1
ATOM 3154 O O . HIS B 1 186 ? 18.844 -14.164 -12.211 1 78.5 186 HIS B O 1
ATOM 3160 N N . ASP B 1 187 ? 18.266 -12.398 -10.984 1 76.38 187 ASP B N 1
ATOM 3161 C CA . ASP B 1 187 ? 19.094 -12.867 -9.875 1 76.38 187 ASP B CA 1
ATOM 3162 C C . ASP B 1 187 ? 18.234 -13.203 -8.656 1 76.38 187 ASP B C 1
ATOM 3164 O O . ASP B 1 187 ? 18.766 -13.648 -7.633 1 76.38 187 ASP B O 1
ATOM 3168 N N . GLY B 1 188 ? 16.969 -13.023 -8.797 1 78.75 188 GLY B N 1
ATOM 3169 C CA . GLY B 1 188 ? 16.078 -13.367 -7.695 1 78.75 188 GLY B CA 1
ATOM 3170 C C . GLY B 1 188 ? 16.141 -12.383 -6.547 1 78.75 188 GLY B C 1
ATOM 3171 O O . GLY B 1 188 ? 15.602 -12.633 -5.473 1 78.75 188 GLY B O 1
ATOM 3172 N N . TYR B 1 189 ? 16.844 -11.359 -6.793 1 83.5 189 TYR B N 1
ATOM 3173 C CA . TYR B 1 189 ? 16.875 -10.289 -5.801 1 83.5 189 TYR B CA 1
ATOM 3174 C C . TYR B 1 189 ? 15.461 -9.859 -5.418 1 83.5 189 TYR B C 1
ATOM 3176 O O . TYR B 1 189 ? 14.594 -9.734 -6.285 1 83.5 189 TYR B O 1
ATOM 3184 N N . ARG B 1 190 ? 15.266 -9.766 -4.086 1 92.5 190 ARG B N 1
ATOM 3185 C CA . ARG B 1 190 ? 13.953 -9.398 -3.57 1 92.5 190 ARG B CA 1
ATOM 3186 C C . ARG B 1 190 ? 13.828 -7.883 -3.4 1 92.5 190 ARG B C 1
ATOM 3188 O O . ARG B 1 190 ? 14.578 -7.281 -2.629 1 92.5 190 ARG B O 1
ATOM 3195 N N . TYR B 1 191 ? 12.93 -7.355 -4.172 1 95.06 191 TYR B N 1
ATOM 3196 C CA . TYR B 1 191 ? 12.656 -5.93 -4.035 1 95.06 191 TYR B CA 1
ATOM 3197 C C . TYR B 1 191 ? 11.844 -5.648 -2.777 1 95.06 191 TYR B C 1
ATOM 3199 O O . TYR B 1 191 ? 12 -4.598 -2.152 1 95.06 191 TYR B O 1
ATOM 3207 N N . CYS B 1 192 ? 10.984 -6.578 -2.438 1 96.62 192 CYS B N 1
ATOM 3208 C CA . CYS B 1 192 ? 10.211 -6.434 -1.209 1 96.62 192 CYS B CA 1
ATOM 3209 C C . CYS B 1 192 ? 9.719 -7.785 -0.71 1 96.62 192 CYS B C 1
ATOM 3211 O O . CYS B 1 192 ? 9.734 -8.773 -1.453 1 96.62 192 CYS B O 1
ATOM 3213 N N . LYS B 1 193 ? 9.422 -7.828 0.521 1 96.69 193 LYS B N 1
ATOM 3214 C CA . LYS B 1 193 ? 8.672 -8.906 1.159 1 96.69 193 LYS B CA 1
ATOM 3215 C C . LYS B 1 193 ? 7.309 -8.406 1.647 1 96.69 193 LYS B C 1
ATOM 3217 O O . LYS B 1 193 ? 7.223 -7.363 2.295 1 96.69 193 LYS B O 1
ATOM 3222 N N . GLY B 1 194 ? 6.293 -9.125 1.26 1 98.19 194 GLY B N 1
ATOM 3223 C CA . GLY B 1 194 ? 4.945 -8.781 1.693 1 98.19 194 GLY B CA 1
ATOM 3224 C C . GLY B 1 194 ? 4.324 -9.844 2.584 1 98.19 194 GLY B C 1
ATOM 3225 O O . GLY B 1 194 ? 4.535 -11.039 2.375 1 98.19 194 GLY B O 1
ATOM 3226 N N . GLU B 1 195 ? 3.604 -9.375 3.535 1 98.69 195 GLU B N 1
ATOM 3227 C CA . GLU B 1 195 ? 2.721 -10.195 4.359 1 98.69 195 GLU B CA 1
ATOM 3228 C C . GLU B 1 195 ? 1.314 -9.609 4.422 1 98.69 195 GLU B C 1
ATOM 3230 O O . GLU B 1 195 ? 1.148 -8.406 4.637 1 98.69 195 GLU B O 1
ATOM 3235 N N . LEU B 1 196 ? 0.415 -10.453 4.195 1 98.75 196 LEU B N 1
ATOM 3236 C CA . LEU B 1 196 ? -0.97 -9.992 4.16 1 98.75 196 LEU B CA 1
ATOM 3237 C C . LEU B 1 196 ? -1.86 -10.898 5.008 1 98.75 196 LEU B C 1
ATOM 3239 O O . LEU B 1 196 ? -1.715 -12.125 4.984 1 98.75 196 LEU B O 1
ATOM 3243 N N . LEU B 1 197 ? -2.652 -10.289 5.836 1 98.88 197 LEU B N 1
ATOM 3244 C CA . LEU B 1 197 ? -3.777 -10.977 6.457 1 98.88 197 LEU B CA 1
ATOM 3245 C C . LEU B 1 197 ? -5.055 -10.773 5.648 1 98.88 197 LEU B C 1
ATOM 3247 O O . LEU B 1 197 ? -5.504 -9.641 5.465 1 98.88 197 LEU B O 1
ATOM 3251 N N . VAL B 1 198 ? -5.586 -11.812 5.176 1 98.19 198 VAL B N 1
ATOM 3252 C CA . VAL B 1 198 ? -6.789 -11.797 4.348 1 98.19 198 VAL B CA 1
ATOM 3253 C C . VAL B 1 198 ? -7.938 -12.477 5.094 1 98.19 198 VAL B C 1
ATOM 3255 O O . VAL B 1 198 ? -7.762 -13.555 5.672 1 98.19 198 VAL B O 1
ATOM 3258 N N . ILE B 1 199 ? -9.125 -11.883 5.008 1 97.75 199 ILE B N 1
ATOM 3259 C CA . ILE B 1 199 ? -10.242 -12.453 5.758 1 97.75 199 ILE B CA 1
ATOM 3260 C C . ILE B 1 199 ? -11.492 -12.484 4.879 1 97.75 199 ILE B C 1
ATOM 3262 O O . ILE B 1 199 ? -11.625 -11.695 3.947 1 97.75 199 ILE B O 1
ATOM 3266 N N . VAL B 1 200 ? -12.289 -13.43 5.133 1 95.62 200 VAL B N 1
ATOM 3267 C CA . VAL B 1 200 ? -13.648 -13.477 4.605 1 95.62 200 VAL B CA 1
ATOM 3268 C C . VAL B 1 200 ? -14.617 -12.883 5.621 1 95.62 200 VAL B C 1
ATOM 3270 O O . VAL B 1 200 ? -14.836 -13.453 6.691 1 95.62 200 VAL B O 1
ATOM 3273 N N . PRO B 1 201 ? -15.195 -11.703 5.254 1 89.88 201 PRO B N 1
ATOM 3274 C CA . PRO B 1 201 ? -16.109 -11.094 6.219 1 89.88 201 PRO B CA 1
ATOM 3275 C C . PRO B 1 201 ? -17.281 -12.008 6.57 1 89.88 201 PRO B C 1
ATOM 3277 O O . PRO B 1 201 ? -17.75 -12.789 5.727 1 89.88 201 PRO B O 1
ATOM 3280 N N . ARG B 1 202 ? -17.719 -12.047 7.836 1 81.12 202 ARG B N 1
ATOM 3281 C CA . ARG B 1 202 ? -18.812 -12.898 8.312 1 81.12 202 ARG B CA 1
ATOM 3282 C C . ARG B 1 202 ? -20.125 -12.516 7.648 1 81.12 202 ARG B C 1
ATOM 3284 O O . ARG B 1 202 ? -20.922 -13.391 7.305 1 81.12 202 ARG B O 1
ATOM 3291 N N . ASN B 1 203 ? -20.547 -11.195 7.812 1 65.12 203 ASN B N 1
ATOM 3292 C CA . ASN B 1 203 ? -21.906 -10.82 7.398 1 65.12 203 ASN B CA 1
ATOM 3293 C C . ASN B 1 203 ? -21.969 -10.57 5.895 1 65.12 203 ASN B C 1
ATOM 3295 O O . ASN B 1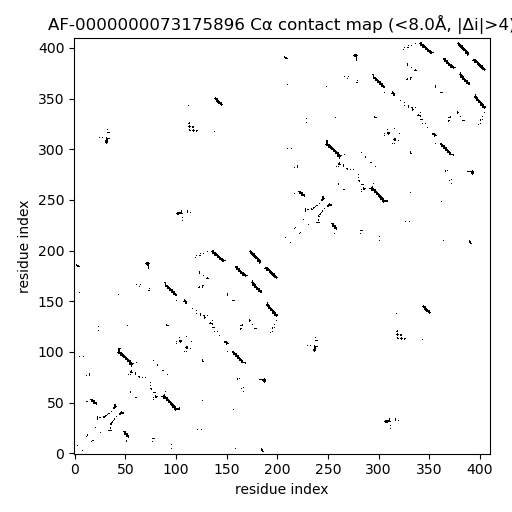 203 ? -22.984 -10.062 5.395 1 65.12 203 ASN B O 1
ATOM 3299 N N . SER B 1 204 ? -21.062 -10.477 5.375 1 43.75 204 SER B N 1
ATOM 3300 C CA . SER B 1 204 ? -21.219 -9.883 4.051 1 43.75 204 SER B CA 1
ATOM 3301 C C . SER B 1 204 ? -22.109 -10.75 3.162 1 43.75 204 SER B C 1
ATOM 3303 O O . SER B 1 204 ? -22.375 -10.398 2.014 1 43.75 204 SER B O 1
ATOM 3305 N N . ILE B 1 205 ? -22.156 -12.055 3.318 1 30.3 205 ILE B N 1
ATOM 3306 C CA . ILE B 1 205 ? -23.125 -12.617 2.377 1 30.3 205 ILE B CA 1
ATOM 3307 C C . ILE B 1 205 ? -24.547 -12.406 2.898 1 30.3 205 ILE B C 1
ATOM 3309 O O . ILE B 1 205 ? -24.828 -12.656 4.074 1 30.3 205 ILE B O 1
#

Nearest PDB structures (foldseek):
  5x04-assembly1_A  TM=7.956E-01  e=1.865E-01  Umbellularia californica
  4ln9-assembly1_A  TM=5.301E-01  e=1.980E-01  Amycolatopsis mediterranei
  6k97-assembly1_A  TM=5.001E-01  e=1.277E+00  Streptomyces sp. MJ635-86F5
  6wil-assembly1_A  TM=2.429E-01  e=2.066E+00  Acinetobacter baumannii ACICU
  5o68-assembly1_A  TM=1.895E-01  e=8.233E+00  Pseudomonas sp. UK4

Foldseek 3Di:
DPFQDLVNVVVVLVVLPWDKDDPALDQPCCDDDPPHPVQDCDAQAWNDKIKTKDFAQDPVQLVQVVPCVPPFAQDGDRHRDDDDPPGDGQKMKMKMKIKGGQVQDDPQQFRDVVSVQVSCQGVQLQRLQVLADNSDKHWPDKDKDFDATRGDDPPDGIAIKMKIKMWNHDDPSFWTWMKIFIAHSGGRHGRMIMITIMGHDDPPD/DPQQDLVNVVVVLVVLPWDKDDPALDAPCCDDDPPDPVQCCDAQAWNDKIKTKDFAQDPVQLVQVVPCVPPFAQDGDRHNDDDDPPGDGQKMKMKMKIKGGQVQDDPQQFRDVVSVQVSCQGVQLQRLQVLADNSDKHWPDKDKDFDATRGDDPPDGIAIKMKIKMWNHDDPSFWTWMKIFIAHSGGRHGRMIMITIMGHDDPPD

Sequence (410 aa):
MTQISFSELEEQTKAAGYKQISALLNEENEDMLFVGHNNLLQKDRIEEVRIYSKPVYSQEQLNKLINQEDADAPIQPFVTDSPSELEEPISNHLIGFLKLGKLLTSHLNVIHGGVIATLIDEFFVKVTLPLTPRSFAVTANLNIKYMKPLKFEENDRLLDVVLECFIVRMKEHRKFKVCGYLKNVHDGYRYCKGELLVIVPRNSIMTQISFSELEEQTKAAGYKQISALLNEENEDMLFVGHNNLLQKDRIEEVRIYSKPVYSQEQLNKLINQEDADAPIQPFVTDSPSELEEPISNHLIGFLKLGKLLTSHLNVIHGGVIATLIDEFFVKVTLPLTPRSFAVTANLNIKYMKPLKFEENDRLLDVVLECFIVRMKEHRKFKVCGYLKNVHDGYRYCKGELLVIVPRNSI

InterPro domains:
  IPR006683 Thioesterase domain [PF03061] (109-154)
  IPR029069 HotDog domain superfamily [SSF54637] (54-195)
  IPR052061 Post-transcriptional expression and antimicrobial biosynthesis protein [PTHR47260] (55-203)

pLDDT: mean 87.62, std 12.6, range [29.64, 98.88]

Secondary structure (DSSP, 8-state):
-----HHHHHHHHHHTTPEEE-SSS-SS--S--SSSTTTBT-TTSEEEEEEEEEEE--HHHHHHHHTGGG---SSPPPP---PPTTPPPSEEEEEEEEEE-GGGB-GGGBBPHHHHHHHHHHHHHHTTGGGSTTS--EEEEEEEEE-S--B--TT-S-EEEEEEEEEEEEETTTEEEEEEEEEETTT--EEEEEEEEEE--SS--/-----HHHHHHHHHHTTPEEE-S-S-SS--S--SSSTTTBT-TTSEEEEEEEEEEE--HHHHHHHHTGGG---SSPPPP-----TTPPPSEEEEEEEEEE-GGGB-TTSBBPHHHHHHHHHHHHHHTTGGGSTTS--EEEEEEEEE-S--B--TT-S-EEEEEEEEEEEEETTTEEEEEEEEEETTT--EEEEEEEEEE--SS--

Organism: Brettanomyces naardenensis (NCBI:txid13370)

Solvent-accessible surface area (backbone atoms only — not comparable to full-atom values): 21883 Å² total; per-residue (Å²): 128,85,66,56,46,72,65,57,52,52,50,51,44,45,73,56,64,35,42,76,48,76,72,51,93,58,75,79,56,79,53,62,29,45,80,19,68,76,43,43,58,24,88,46,28,34,51,40,69,47,28,30,38,39,69,32,65,46,70,69,59,50,48,56,62,72,66,42,83,82,55,69,43,45,64,68,82,73,66,77,72,71,75,55,93,92,55,67,62,71,33,26,38,30,40,31,44,35,30,38,20,63,38,35,10,44,82,87,46,20,52,29,69,29,54,54,44,27,51,49,52,54,52,57,48,53,50,47,28,87,61,25,91,76,58,55,69,44,72,40,30,44,37,34,40,46,68,4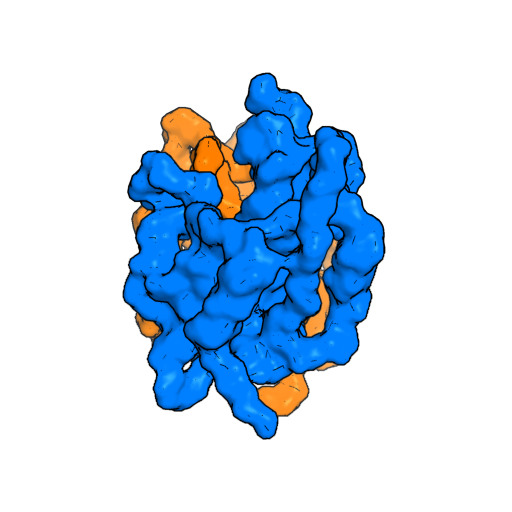3,84,56,62,62,52,96,85,52,74,59,47,65,35,27,37,39,35,34,45,78,41,70,48,89,58,33,36,35,37,27,40,35,35,39,15,32,51,63,58,16,48,54,34,28,39,38,38,34,36,34,32,40,72,84,74,74,116,129,83,67,55,46,73,65,55,51,52,51,52,43,45,72,56,63,34,42,77,50,75,72,52,93,57,75,78,58,80,56,61,28,47,80,18,71,74,44,43,58,24,87,46,27,33,51,42,70,48,28,30,36,38,71,33,65,46,70,67,59,49,48,57,62,70,65,40,82,81,55,71,44,46,63,71,83,73,66,78,74,70,75,55,92,92,56,68,62,71,32,28,38,30,42,31,43,36,30,39,22,62,37,35,10,43,91,81,46,22,53,29,68,30,55,54,44,27,53,50,53,55,50,56,49,54,50,47,29,86,59,26,91,75,60,55,69,44,72,40,31,44,37,34,42,47,67,43,84,56,62,63,53,95,86,52,75,58,47,64,35,27,38,37,36,33,45,78,41,70,47,91,56,33,36,36,38,26,40,34,36,37,18,32,49,64,59,15,49,54,32,28,41,39,40,35,36,34,32,41,73,83,75,73,116

Radius of gyration: 21.72 Å; Cα contacts (8 Å, |Δi|>4): 921; chains: 2; bounding box: 51×69×48 Å